Protein AF-0000000074206589 (afdb_homodimer)

Organism: NCBI:txid88382

Foldseek 3Di:
DVVLLVVLLVVLVVVLVVQLLVLLLVVLCVVQVDPDLVVLVLQPPVVLPHDPVRSVVQCVQQVVVDDSVVSSVSCVVCVVVPQLDAWSRPRHGLSVVQVVFAVVLVLLLVLLQVLLVVLLCVLLLCLLPPDPPPPNVVSLCQLVVQLPPQLVVQLVVCCVPVCVPVVVDHLQCCPDPVNSNSLSPSLNSNLSSVLNNQLNVQLVVQCPDPVNVVCVVVPDDSVCSCVPGRRLRSCLVSLVSSLVCSLVSSVSSLVSCVSSVHGHPNVVCVVCVVSVRPSSVSVSSSVSSSVSSVSVSVSSSVNCVSPVPPPSPPVPVPVVPPVD/DVVLLVVLLVVLVVVLVVQLLVLLVVVLCVVQVDPDLVVLVLQPPVVLPHDPVRSVVQCVQQVVVDPSVVSSVSCVVCVVVPQLDAWSRPRHGLSVVQVVFAVVLVLLLVLLQVLLVVLLVVLLLCLLPPDPPPRNVVSLCQLVVQLPPQLVVQLVVCCVPVCVPVVVDDLQCCPDPVNSNSLSPSLNSNLSSVLNNQLNVQLVVQCPDPVVVVCVVVPDDSVCCCVPPRRLRSCLVSLVSSLVCSLVSSVSSLVSCVSSVHGHPNVVCVVCVVSVRPSSVSVSSSVSSSVSSVSVSVSSSVNCVSPVPPPSPPVPVPVVPPVD

Nearest PDB structures (foldseek):
  8wd9-assembly1_B  TM=8.698E-01  e=8.194E-13  Mycobacterium tuberculosis H37Rv
  8wda-assembly1_B  TM=8.743E-01  e=4.900E-11  Mycobacterium tuberculosis H37Rv
  8j5q-assembly1_B  TM=8.208E-01  e=2.199E-11  Mycobacterium tuberculosis H37Rv
  3tuz-assembly2_F  TM=8.036E-01  e=1.519E-03  Escherichia coli K-12
  3d31-assembly1_C  TM=7.394E-01  e=1.200E-02  unclassified

Structure (mmCIF, N/CA/C/O backbone):
data_AF-0000000074206589-model_v1
#
loop_
_entity.id
_entity.type
_entity.pdbx_description
1 polymer 'Peptide/nickel transport system permease protein'
#
loop_
_atom_site.group_PDB
_atom_site.id
_atom_site.type_symbol
_atom_site.label_atom_id
_atom_site.label_alt_id
_atom_site.label_comp_id
_atom_site.label_asym_id
_atom_site.label_entity_id
_atom_site.label_seq_id
_atom_site.pdbx_PDB_ins_code
_atom_site.Cartn_x
_atom_site.Cartn_y
_atom_site.Cartn_z
_atom_site.occupancy
_atom_site.B_iso_or_equiv
_atom_site.auth_seq_id
_atom_site.auth_comp_id
_atom_site.auth_asym_id
_atom_site.auth_atom_id
_atom_site.pdbx_PDB_model_num
ATOM 1 N N . MET A 1 1 ? 2.277 8.875 38.25 1 49.69 1 MET A N 1
ATOM 2 C CA . MET A 1 1 ? 2.58 8.672 36.844 1 49.69 1 MET A CA 1
ATOM 3 C C . MET A 1 1 ? 2.305 7.23 36.406 1 49.69 1 MET A C 1
ATOM 5 O O . MET A 1 1 ? 1.732 6.984 35.344 1 49.69 1 MET A O 1
ATOM 9 N N . ASN A 1 2 ? 2.631 6.344 37.375 1 67 2 ASN A N 1
ATOM 10 C CA . ASN A 1 2 ? 2.646 4.895 37.219 1 67 2 ASN A CA 1
ATOM 11 C C . ASN A 1 2 ? 1.233 4.332 37.094 1 67 2 ASN A C 1
ATOM 13 O O . ASN A 1 2 ? 0.936 3.566 36.188 1 67 2 ASN A O 1
ATOM 17 N N . ALA A 1 3 ? 0.381 4.891 38.062 1 71.38 3 ALA A N 1
ATOM 18 C CA . ALA A 1 3 ? -0.963 4.32 38.094 1 71.38 3 ALA A CA 1
ATOM 19 C C . ALA A 1 3 ? -1.796 4.812 36.906 1 71.38 3 ALA A C 1
ATOM 21 O O . ALA A 1 3 ? -2.588 4.055 36.344 1 71.38 3 ALA A O 1
ATOM 22 N N . SER A 1 4 ? -1.562 6.094 36.562 1 76.25 4 SER A N 1
ATOM 23 C CA . SER A 1 4 ? -2.295 6.695 35.438 1 76.25 4 SER A CA 1
ATOM 24 C C . SER A 1 4 ? -1.927 6.039 34.125 1 76.25 4 SER A C 1
ATOM 26 O O . SER A 1 4 ? -2.793 5.809 33.281 1 76.25 4 SER A O 1
ATOM 28 N N . TYR A 1 5 ? -0.665 5.664 34.156 1 79.44 5 TYR A N 1
ATOM 29 C CA . TYR A 1 5 ? -0.222 5.008 32.906 1 79.44 5 TYR A CA 1
ATOM 30 C C . TYR A 1 5 ? -0.787 3.594 32.812 1 79.44 5 TYR A C 1
ATOM 32 O O . TYR A 1 5 ? -1.175 3.146 31.75 1 79.44 5 TYR A O 1
ATOM 40 N N . LEU A 1 6 ? -0.869 3.004 34 1 80.19 6 LEU A N 1
ATOM 41 C CA . LEU A 1 6 ? -1.393 1.643 34 1 80.19 6 LEU A CA 1
ATOM 42 C C . LEU A 1 6 ? -2.867 1.626 33.625 1 80.19 6 LEU A C 1
ATOM 44 O O . LEU A 1 6 ? -3.322 0.714 32.938 1 80.19 6 LEU A O 1
ATOM 48 N N . ARG A 1 7 ? -3.551 2.631 34.156 1 79.75 7 ARG A N 1
ATOM 49 C CA . ARG A 1 7 ? -4.957 2.738 33.781 1 79.75 7 ARG A CA 1
ATOM 50 C C . ARG A 1 7 ? -5.105 3.014 32.281 1 79.75 7 ARG A C 1
ATOM 52 O O . ARG A 1 7 ? -5.984 2.449 31.625 1 79.75 7 ARG A O 1
ATOM 59 N N . PHE A 1 8 ? -4.238 3.824 31.828 1 77.5 8 PHE A N 1
ATOM 60 C CA . PHE A 1 8 ? -4.227 4.129 30.406 1 77.5 8 PHE A CA 1
ATOM 61 C C . PHE A 1 8 ? -3.875 2.891 29.594 1 77.5 8 PHE A C 1
ATOM 63 O O . PHE A 1 8 ? -4.562 2.561 28.625 1 77.5 8 PHE A O 1
ATOM 70 N N . ALA A 1 9 ? -2.869 2.229 29.984 1 80.81 9 ALA A N 1
ATOM 71 C CA . ALA A 1 9 ? -2.43 1.021 29.297 1 80.81 9 ALA A CA 1
ATOM 72 C C . ALA A 1 9 ? -3.52 -0.048 29.312 1 80.81 9 ALA A C 1
ATOM 74 O O . ALA A 1 9 ? -3.74 -0.736 28.312 1 80.81 9 ALA A O 1
ATOM 75 N N . GLY A 1 10 ? -4.164 -0.169 30.484 1 82.38 10 GLY A N 1
ATOM 76 C CA . GLY A 1 10 ? -5.25 -1.128 30.609 1 82.38 10 GLY A CA 1
ATOM 77 C C . GLY A 1 10 ? -6.414 -0.828 29.688 1 82.38 10 GLY A C 1
ATOM 78 O O . GLY A 1 10 ? -6.957 -1.733 29.047 1 82.38 10 GLY A O 1
ATOM 79 N N . ARG A 1 11 ? -6.734 0.409 29.594 1 78.25 11 ARG A N 1
ATOM 80 C CA . ARG A 1 11 ? -7.824 0.824 28.719 1 78.25 11 ARG A CA 1
ATOM 81 C C . ARG A 1 11 ? -7.477 0.567 27.25 1 78.25 11 ARG A C 1
ATOM 83 O O . ARG A 1 11 ? -8.32 0.113 26.469 1 78.25 11 ARG A O 1
ATOM 90 N N . ARG A 1 12 ? -6.258 0.846 26.938 1 76.38 12 ARG A N 1
ATOM 91 C CA . ARG A 1 12 ? -5.82 0.638 25.562 1 76.38 12 ARG A CA 1
ATOM 92 C C . ARG A 1 12 ? -5.785 -0.847 25.219 1 76.38 12 ARG A C 1
ATOM 94 O O . ARG A 1 12 ? -6.105 -1.237 24.094 1 76.38 12 ARG A O 1
ATOM 101 N N . LEU A 1 13 ? -5.375 -1.604 26.172 1 80.94 13 LEU A N 1
ATOM 102 C CA . LEU A 1 13 ? -5.359 -3.049 25.969 1 80.94 13 LEU A CA 1
ATOM 103 C C . LEU A 1 13 ? -6.773 -3.586 25.781 1 80.94 13 LEU A C 1
ATOM 105 O O . LEU A 1 13 ? -7.008 -4.426 24.906 1 80.94 13 LEU A O 1
ATOM 109 N N . LEU A 1 14 ? -7.629 -3.104 26.594 1 80.06 14 LEU A N 1
ATOM 110 C CA . LEU A 1 14 ? -9.023 -3.531 26.484 1 80.06 14 LEU A CA 1
ATOM 111 C C . LEU A 1 14 ? -9.609 -3.121 25.141 1 80.06 14 LEU A C 1
ATOM 113 O O . LEU A 1 14 ? -10.328 -3.896 24.5 1 80.06 14 LEU A O 1
ATOM 117 N N . GLN A 1 15 ? -9.281 -1.991 24.719 1 74.62 15 GLN A N 1
ATOM 118 C CA . GLN A 1 15 ? -9.758 -1.527 23.422 1 74.62 15 GLN A CA 1
ATOM 119 C C . GLN A 1 15 ? -9.203 -2.395 22.281 1 74.62 15 GLN A C 1
ATOM 121 O O . GLN A 1 15 ? -9.914 -2.711 21.328 1 74.62 15 GLN A O 1
ATOM 126 N N . ALA A 1 16 ? -7.965 -2.734 22.453 1 76.12 16 ALA A N 1
ATOM 127 C CA . ALA A 1 16 ? -7.34 -3.596 21.453 1 76.12 16 ALA A CA 1
ATOM 128 C C . ALA A 1 16 ? -8.039 -4.949 21.375 1 76.12 16 ALA A C 1
ATOM 130 O O . ALA A 1 16 ? -8.328 -5.449 20.281 1 76.12 16 ALA A O 1
ATOM 131 N N . VAL A 1 17 ? -8.32 -5.488 22.469 1 77 17 VAL A N 1
ATOM 132 C CA . VAL A 1 17 ? -8.992 -6.781 22.547 1 77 17 VAL A CA 1
ATOM 133 C C . VAL A 1 17 ? -10.375 -6.68 21.922 1 77 17 VAL A C 1
ATOM 135 O O . VAL A 1 17 ? -10.789 -7.559 21.156 1 77 17 VAL A O 1
ATOM 138 N N . VAL A 1 18 ? -11.023 -5.613 22.172 1 74.75 18 VAL A N 1
ATOM 139 C CA . VAL A 1 18 ? -12.367 -5.41 21.656 1 74.75 18 VAL A CA 1
ATOM 140 C C . VAL A 1 18 ? -12.32 -5.289 20.125 1 74.75 18 VAL A C 1
ATOM 142 O O . VAL A 1 18 ? -13.164 -5.852 19.422 1 74.75 18 VAL A O 1
ATOM 145 N N . VAL A 1 19 ? -11.32 -4.652 19.703 1 71 19 VAL A N 1
ATOM 146 C CA . VAL A 1 19 ? -11.203 -4.457 18.266 1 71 19 VAL A CA 1
ATOM 147 C C . VAL A 1 19 ? -10.945 -5.801 17.578 1 71 19 VAL A C 1
ATOM 149 O O . VAL A 1 19 ? -11.539 -6.098 16.547 1 71 19 VAL A O 1
ATOM 152 N N . VAL A 1 20 ? -10.109 -6.602 18.141 1 75.31 20 VAL A N 1
ATOM 153 C CA . VAL A 1 20 ? -9.812 -7.914 17.562 1 75.31 20 VAL A CA 1
ATOM 154 C C . VAL A 1 20 ? -11.062 -8.789 17.578 1 75.31 20 VAL A C 1
ATOM 156 O O . VAL A 1 20 ? -11.367 -9.461 16.594 1 75.31 20 VAL A O 1
ATOM 159 N N . LEU A 1 21 ? -11.75 -8.727 18.688 1 75.25 21 LEU A N 1
ATOM 160 C CA . LEU A 1 21 ? -12.953 -9.531 18.812 1 75.25 21 LEU A CA 1
ATOM 161 C C . LEU A 1 21 ? -14.031 -9.07 17.828 1 75.25 21 LEU A C 1
ATOM 163 O O . LEU A 1 21 ? -14.695 -9.891 17.203 1 75.25 21 LEU A O 1
ATOM 167 N N . LEU A 1 22 ? -14.125 -7.812 17.703 1 71.38 22 LEU A N 1
ATOM 168 C CA . LEU A 1 22 ? -15.109 -7.277 16.781 1 71.38 22 LEU A CA 1
ATOM 169 C C . LEU A 1 22 ? -14.75 -7.637 15.336 1 71.38 22 LEU A C 1
ATOM 171 O O . LEU A 1 22 ? -15.625 -7.941 14.531 1 71.38 22 LEU A O 1
ATOM 175 N N . ALA A 1 23 ? -13.492 -7.559 15.109 1 68.88 23 ALA A N 1
ATOM 176 C CA . ALA A 1 23 ? -13.047 -7.949 13.781 1 68.88 23 ALA A CA 1
ATOM 177 C C . ALA A 1 23 ? -13.352 -9.414 13.5 1 68.88 23 ALA A C 1
ATOM 179 O O . ALA A 1 23 ? -13.781 -9.773 12.406 1 68.88 23 ALA A O 1
ATOM 180 N N . TYR A 1 24 ? -13.125 -10.211 14.492 1 72.38 24 TYR A N 1
ATOM 181 C CA . TYR A 1 24 ? -13.406 -11.633 14.352 1 72.38 24 TYR A CA 1
ATOM 182 C C . TYR A 1 24 ? -14.906 -11.875 14.172 1 72.38 24 TYR A C 1
ATOM 184 O O . TYR A 1 24 ? -15.312 -12.656 13.305 1 72.38 24 TYR A O 1
ATOM 192 N N . VAL A 1 25 ? -15.688 -11.266 15.047 1 73.5 25 VAL A N 1
ATOM 193 C CA . VAL A 1 25 ? -17.125 -11.422 14.977 1 73.5 25 VAL A CA 1
ATOM 194 C C . VAL A 1 25 ? -17.641 -10.938 13.617 1 73.5 25 VAL A C 1
ATOM 196 O O . VAL A 1 25 ? -18.5 -11.578 13 1 73.5 25 VAL A O 1
ATOM 199 N N . PHE A 1 26 ? -17.125 -9.875 13.242 1 69.06 26 PHE A N 1
ATOM 200 C CA . PHE A 1 26 ? -17.531 -9.328 11.953 1 69.06 26 PHE A CA 1
ATOM 201 C C . PHE A 1 26 ? -17.234 -10.312 10.828 1 69.06 26 PHE A C 1
ATOM 203 O O . PHE A 1 26 ? -18.078 -10.57 9.969 1 69.06 26 PHE A O 1
ATOM 210 N N . THR A 1 27 ? -16.078 -10.844 10.922 1 67.56 27 THR A N 1
ATOM 211 C CA . THR A 1 27 ? -15.695 -11.797 9.883 1 67.56 27 THR A CA 1
ATOM 212 C C . THR A 1 27 ? -16.562 -13.047 9.953 1 67.56 27 THR A C 1
ATOM 214 O O . THR A 1 27 ? -16.953 -13.594 8.922 1 67.56 27 THR A O 1
ATOM 217 N N . PHE A 1 28 ? -16.891 -13.469 11.18 1 68.12 28 PHE A N 1
ATOM 218 C CA . PHE A 1 28 ? -17.75 -14.633 11.375 1 68.12 28 PHE A CA 1
ATOM 219 C C . PHE A 1 28 ? -19.156 -14.367 10.867 1 68.12 28 PHE A C 1
ATOM 221 O O . PHE A 1 28 ? -19.734 -15.188 10.148 1 68.12 28 PHE A O 1
ATOM 228 N N . VAL A 1 29 ? -19.688 -13.25 11.359 1 66.75 29 VAL A N 1
ATOM 229 C CA . VAL A 1 29 ? -21.078 -12.93 11.008 1 66.75 29 VAL A CA 1
ATOM 230 C C . VAL A 1 29 ? -21.203 -12.797 9.492 1 66.75 29 VAL A C 1
ATOM 232 O O . VAL A 1 29 ? -22.172 -13.266 8.906 1 66.75 29 VAL A O 1
ATOM 235 N N . VAL A 1 30 ? -20.297 -12.18 9 1 59.69 30 VAL A N 1
ATOM 236 C CA . VAL A 1 30 ? -20.328 -12.016 7.555 1 59.69 30 VAL A CA 1
ATOM 237 C C . VAL A 1 30 ? -20.312 -13.383 6.871 1 59.69 30 VAL A C 1
ATOM 239 O O . VAL A 1 30 ? -21.016 -13.594 5.879 1 59.69 30 VAL A O 1
ATOM 242 N N . ILE A 1 31 ? -19.672 -14.25 7.523 1 56.84 31 ILE A N 1
ATOM 243 C CA . ILE A 1 31 ? -19.516 -15.586 6.957 1 56.84 31 ILE A CA 1
ATOM 244 C C . ILE A 1 31 ? -20.75 -16.438 7.289 1 56.84 31 ILE A C 1
ATOM 246 O O . ILE A 1 31 ? -21.203 -17.219 6.457 1 56.84 31 ILE A O 1
ATOM 250 N N . SER A 1 32 ? -21.297 -16.266 8.539 1 57.53 32 SER A N 1
ATOM 251 C CA . SER A 1 32 ? -22.328 -17.172 9.047 1 57.53 32 SER A CA 1
ATOM 252 C C . SER A 1 32 ? -23.719 -16.734 8.609 1 57.53 32 SER A C 1
ATOM 254 O O . SER A 1 32 ? -24.641 -17.531 8.547 1 57.53 32 SER A O 1
ATOM 256 N N . VAL A 1 33 ? -24 -15.406 8.672 1 52.28 33 VAL A N 1
ATOM 257 C CA . VAL A 1 33 ? -25.344 -14.945 8.359 1 52.28 33 VAL A CA 1
ATOM 258 C C . VAL A 1 33 ? -25.672 -15.25 6.898 1 52.28 33 VAL A C 1
ATOM 260 O O . VAL A 1 33 ? -26.844 -15.219 6.496 1 52.28 33 VAL A O 1
ATOM 263 N N . LEU A 1 34 ? -24.812 -15.328 6.109 1 47.38 34 LEU A N 1
ATOM 264 C CA . LEU A 1 34 ? -25.141 -15.43 4.688 1 47.38 34 LEU A CA 1
ATOM 265 C C . LEU A 1 34 ? -25.734 -16.797 4.363 1 47.38 34 LEU A C 1
ATOM 267 O O . LEU A 1 34 ? -25.328 -17.812 4.953 1 47.38 34 LEU A O 1
ATOM 271 N N . PRO A 1 35 ? -26.828 -16.719 3.754 1 47.72 35 PRO A N 1
ATOM 272 C CA . PRO A 1 35 ? -27.578 -17.922 3.355 1 47.72 35 PRO A CA 1
ATOM 273 C C . PRO A 1 35 ? -26.719 -18.891 2.535 1 47.72 35 PRO A C 1
ATOM 275 O O . PRO A 1 35 ? -25.906 -18.453 1.716 1 47.72 35 PRO A O 1
ATOM 278 N N . GLY A 1 36 ? -26.594 -20.25 2.85 1 52.22 36 GLY A N 1
ATOM 279 C CA . GLY A 1 36 ? -25.953 -21.375 2.18 1 52.22 36 GLY A CA 1
ATOM 280 C C . GLY A 1 36 ? -24.688 -21.828 2.879 1 52.22 36 GLY A C 1
ATOM 281 O O . GLY A 1 36 ? -24.094 -21.094 3.674 1 52.22 36 GLY A O 1
ATOM 282 N N . ASP A 1 37 ? -24.703 -23.031 3.414 1 57.16 37 ASP A N 1
ATOM 283 C CA . ASP A 1 37 ? -23.594 -23.641 4.141 1 57.16 37 ASP A CA 1
ATOM 284 C C . ASP A 1 37 ? -22.406 -23.906 3.215 1 57.16 37 ASP A C 1
ATOM 286 O O . ASP A 1 37 ? -22.25 -25 2.684 1 57.16 37 ASP A O 1
ATOM 290 N N . PRO A 1 38 ? -21.688 -22.75 2.713 1 58.12 38 PRO A N 1
ATOM 291 C CA . PRO A 1 38 ? -20.594 -22.984 1.77 1 58.12 38 PRO A CA 1
ATOM 292 C C . PRO A 1 38 ? -19.594 -24.031 2.271 1 58.12 38 PRO A C 1
ATOM 294 O O . PRO A 1 38 ? -19 -24.766 1.471 1 58.12 38 PRO A O 1
ATOM 297 N N . VAL A 1 39 ? -19.5 -24.094 3.502 1 64.25 39 VAL A N 1
ATOM 298 C CA . VAL A 1 39 ? -18.562 -25.078 4.043 1 64.25 39 VAL A CA 1
ATOM 299 C C . VAL A 1 39 ? -19.062 -26.484 3.744 1 64.25 39 VAL A C 1
ATOM 301 O O . VAL A 1 39 ? -18.297 -27.328 3.248 1 64.25 39 VAL A O 1
ATOM 304 N N . THR A 1 40 ? -20.297 -26.562 3.947 1 64.75 40 THR A N 1
ATOM 305 C CA . THR A 1 40 ? -20.859 -27.891 3.711 1 64.75 40 THR A CA 1
ATOM 306 C C . THR A 1 40 ? -20.828 -28.234 2.225 1 64.75 40 THR A C 1
ATOM 308 O O . THR A 1 40 ? -20.562 -29.375 1.849 1 64.75 40 THR A O 1
ATOM 311 N N . ASN A 1 41 ? -21.016 -27.141 1.44 1 65.56 41 ASN A N 1
ATOM 312 C CA . ASN A 1 41 ? -20.969 -27.375 0.003 1 65.56 41 ASN A CA 1
ATOM 313 C C . ASN A 1 41 ? -19.562 -27.734 -0.46 1 65.56 41 ASN A C 1
ATOM 315 O O . ASN A 1 41 ? -19.391 -28.609 -1.32 1 65.56 41 ASN A O 1
ATOM 319 N N . THR A 1 42 ? -18.672 -27.094 0.091 1 66.62 42 THR A N 1
ATOM 320 C CA . THR A 1 42 ? -17.281 -27.391 -0.256 1 66.62 42 THR A CA 1
ATOM 321 C C . THR A 1 42 ? -16.891 -28.766 0.239 1 66.62 42 THR A C 1
ATOM 323 O O . THR A 1 42 ? -16.188 -29.516 -0.456 1 66.62 42 THR A O 1
ATOM 326 N N . LEU A 1 43 ? -17.438 -29.078 1.372 1 70.12 43 LEU A N 1
ATOM 327 C CA . LEU A 1 43 ? -17.125 -30.375 1.968 1 70.12 43 LEU A CA 1
ATOM 328 C C . LEU A 1 43 ? -17.75 -31.516 1.164 1 70.12 43 LEU A C 1
ATOM 330 O O . LEU A 1 43 ? -17.141 -32.562 1 1 70.12 43 LEU A O 1
ATOM 334 N N . ARG A 1 44 ? -18.812 -31.156 0.606 1 67.56 44 ARG A N 1
ATOM 335 C CA . ARG A 1 44 ? -19.562 -32.25 -0.037 1 67.56 44 ARG A CA 1
ATOM 336 C C . ARG A 1 44 ? -19.25 -32.312 -1.529 1 67.56 44 ARG A C 1
ATOM 338 O O . ARG A 1 44 ? -19.719 -33.219 -2.229 1 67.56 44 ARG A O 1
ATOM 345 N N . ASN A 1 45 ? -18.531 -31.297 -1.89 1 67.31 45 ASN A N 1
ATOM 346 C CA . ASN A 1 45 ? -18.062 -31.391 -3.264 1 67.31 45 ASN A CA 1
ATOM 347 C C . ASN A 1 45 ? -17.078 -32.531 -3.439 1 67.31 45 ASN A C 1
ATOM 349 O O . ASN A 1 45 ? -16.031 -32.594 -2.795 1 67.31 45 ASN A O 1
ATOM 353 N N . PRO A 1 46 ? -17.438 -33.469 -4.215 1 67.38 46 PRO A N 1
ATOM 354 C CA . PRO A 1 46 ? -16.594 -34.656 -4.391 1 67.38 46 PRO A CA 1
ATOM 355 C C . PRO A 1 46 ? -15.188 -34.312 -4.867 1 67.38 46 PRO A C 1
ATOM 357 O O . PRO A 1 46 ? -14.242 -35.062 -4.598 1 67.38 46 PRO A O 1
ATOM 360 N N . GLU A 1 47 ? -15.062 -33.188 -5.473 1 61.62 47 GLU A N 1
ATOM 361 C CA . GLU A 1 47 ? -13.766 -32.781 -6.004 1 61.62 47 GLU A CA 1
ATOM 362 C C . GLU A 1 47 ? -12.773 -32.5 -4.875 1 61.62 47 GLU A C 1
ATOM 364 O O . GLU A 1 47 ? -11.562 -32.562 -5.078 1 61.62 47 GLU A O 1
ATOM 369 N N . ASN A 1 48 ? -13.367 -32.344 -3.74 1 66.12 48 ASN A N 1
ATOM 370 C CA . ASN A 1 48 ? -12.477 -31.969 -2.648 1 66.12 48 ASN A CA 1
ATOM 371 C C . ASN A 1 48 ? -12.023 -33.188 -1.84 1 66.12 48 ASN A C 1
ATOM 373 O O . ASN A 1 48 ? -11.086 -33.094 -1.045 1 66.12 48 ASN A O 1
ATOM 377 N N . GLY A 1 49 ? -12.625 -34.312 -2.09 1 65.25 49 GLY A N 1
ATOM 378 C CA . GLY A 1 49 ? -12.117 -35.594 -1.634 1 65.25 49 GLY A CA 1
ATOM 379 C C . GLY A 1 49 ? -12.391 -35.875 -0.167 1 65.25 49 GLY A C 1
ATOM 380 O O . GLY A 1 49 ? -11.68 -36.656 0.476 1 65.25 49 GLY A O 1
ATOM 381 N N . PHE A 1 50 ? -13.312 -35.219 0.362 1 73.38 50 PHE A N 1
ATOM 382 C CA . PHE A 1 50 ? -13.586 -35.5 1.769 1 73.38 50 PHE A CA 1
ATOM 383 C C . PHE A 1 50 ? -14.477 -36.719 1.925 1 73.38 50 PHE A C 1
ATOM 385 O O . PHE A 1 50 ? -15.43 -36.906 1.162 1 73.38 50 PHE A O 1
ATOM 392 N N . THR A 1 51 ? -13.906 -37.625 2.836 1 78.19 51 THR A N 1
ATOM 393 C CA . THR A 1 51 ? -14.758 -38.75 3.178 1 78.19 51 THR A CA 1
ATOM 394 C C . THR A 1 51 ? -15.93 -38.312 4.051 1 78.19 51 THR A C 1
ATOM 396 O O . THR A 1 51 ? -15.898 -37.219 4.641 1 78.19 51 THR A O 1
ATOM 399 N N . GLU A 1 52 ? -16.938 -39.062 4.051 1 82.06 52 GLU A N 1
ATOM 400 C CA . GLU A 1 52 ? -18.109 -38.75 4.871 1 82.06 52 GLU A CA 1
ATOM 401 C C . GLU A 1 52 ? -17.719 -38.594 6.34 1 82.06 52 GLU A C 1
ATOM 403 O O . GLU A 1 52 ? -18.297 -37.781 7.059 1 82.06 52 GLU A O 1
ATOM 408 N N . GLU A 1 53 ? -16.797 -39.406 6.762 1 82.19 53 GLU A N 1
ATOM 409 C CA . GLU A 1 53 ? -16.312 -39.312 8.141 1 82.19 53 GLU A CA 1
ATOM 410 C C . GLU A 1 53 ? -15.617 -37.969 8.391 1 82.19 53 GLU A C 1
ATOM 412 O O . GLU A 1 53 ? -15.812 -37.344 9.43 1 82.19 53 GLU A O 1
ATOM 417 N N . GLU A 1 54 ? -14.891 -37.594 7.387 1 77.06 54 GLU A N 1
ATOM 418 C CA . GLU A 1 54 ? -14.188 -36.344 7.504 1 77.06 54 GLU A CA 1
ATOM 419 C C . GLU A 1 54 ? -15.156 -35.156 7.5 1 77.06 54 GLU A C 1
ATOM 421 O O . GLU A 1 54 ? -14.992 -34.219 8.258 1 77.06 54 GLU A O 1
ATOM 426 N N . ILE A 1 55 ? -16.141 -35.312 6.715 1 79.44 55 ILE A N 1
ATOM 427 C CA . ILE A 1 55 ? -17.156 -34.281 6.629 1 79.44 55 ILE A CA 1
ATOM 428 C C . ILE A 1 55 ? -17.891 -34.156 7.965 1 79.44 55 ILE A C 1
ATOM 430 O O . ILE A 1 55 ? -18.094 -33.062 8.477 1 79.44 55 ILE A O 1
ATOM 434 N N . ALA A 1 56 ? -18.219 -35.281 8.5 1 80.62 56 ALA A N 1
ATOM 435 C CA . ALA A 1 56 ? -18.938 -35.312 9.766 1 80.62 56 ALA A CA 1
ATOM 436 C C . ALA A 1 56 ? -18.094 -34.688 10.883 1 80.62 56 ALA A C 1
ATOM 438 O O . ALA A 1 56 ? -18.625 -33.969 11.734 1 80.62 56 ALA A O 1
ATOM 439 N N . ARG A 1 57 ? -16.859 -34.875 10.836 1 79.25 57 ARG A N 1
ATOM 440 C CA . ARG A 1 57 ? -15.953 -34.312 11.836 1 79.25 57 ARG A CA 1
ATOM 441 C C . ARG A 1 57 ? -15.859 -32.812 11.703 1 79.25 57 ARG A C 1
ATOM 443 O O . ARG A 1 57 ? -15.852 -32.094 12.703 1 79.25 57 ARG A O 1
ATOM 450 N N . ILE A 1 58 ? -15.844 -32.438 10.453 1 76.12 58 ILE A N 1
ATOM 451 C CA . ILE A 1 58 ? -15.719 -31.016 10.195 1 76.12 58 ILE A CA 1
ATOM 452 C C . ILE A 1 58 ? -17.016 -30.312 10.578 1 76.12 58 ILE A C 1
ATOM 454 O O . ILE A 1 58 ? -16.984 -29.234 11.188 1 76.12 58 ILE A O 1
ATOM 458 N N . VAL A 1 59 ? -18.094 -30.938 10.305 1 77.56 59 VAL A N 1
ATOM 459 C CA . VAL A 1 59 ? -19.391 -30.375 10.641 1 77.56 59 VAL A CA 1
ATOM 460 C C . VAL A 1 59 ? -19.547 -30.281 12.156 1 77.56 59 VAL A C 1
ATOM 462 O O . VAL A 1 59 ? -20.031 -29.281 12.68 1 77.56 59 VAL A O 1
ATOM 465 N N . ALA A 1 60 ? -19.047 -31.266 12.781 1 78.62 60 ALA A N 1
ATOM 466 C CA . ALA A 1 60 ? -19.125 -31.297 14.242 1 78.62 60 ALA A CA 1
ATOM 467 C C . ALA A 1 60 ? -18.188 -30.266 14.859 1 78.62 60 ALA A C 1
ATOM 469 O O . ALA A 1 60 ? -18.547 -29.609 15.844 1 78.62 60 ALA A O 1
ATOM 470 N N . TYR A 1 61 ? -17.094 -30.141 14.289 1 76.44 61 TYR A N 1
ATOM 471 C CA . TYR A 1 61 ? -16.094 -29.203 14.805 1 76.44 61 TYR A CA 1
ATOM 472 C C . TYR A 1 61 ? -16.578 -27.766 14.688 1 76.44 61 TYR A C 1
ATOM 474 O O . TYR A 1 61 ? -16.469 -26.984 15.641 1 76.44 61 TYR A O 1
ATOM 482 N N . TYR A 1 62 ? -17.172 -27.453 13.625 1 74.12 62 TYR A N 1
ATOM 483 C CA . TYR A 1 62 ? -17.578 -26.078 13.375 1 74.12 62 TYR A CA 1
ATOM 484 C C . TYR A 1 62 ? -19.016 -25.859 13.797 1 74.12 62 TYR A C 1
ATOM 486 O O . TYR A 1 62 ? -19.5 -24.719 13.805 1 74.12 62 TYR A O 1
ATOM 494 N N . GLY A 1 63 ? -19.609 -26.922 14.289 1 76.25 63 GLY A N 1
ATOM 495 C CA . GLY A 1 63 ? -21.016 -26.828 14.664 1 76.25 63 GLY A CA 1
ATOM 496 C C . GLY A 1 63 ? -21.906 -26.344 13.539 1 76.25 63 GLY A C 1
ATOM 497 O O . GLY A 1 63 ? -22.797 -25.531 13.758 1 76.25 63 GLY A O 1
ATOM 498 N N . LEU A 1 64 ? -21.641 -26.859 12.367 1 74.31 64 LEU A N 1
ATOM 499 C CA . LEU A 1 64 ? -22.328 -26.359 11.18 1 74.31 64 LEU A CA 1
ATOM 500 C C . LEU A 1 64 ? -23.797 -26.734 11.203 1 74.31 64 LEU A C 1
ATOM 502 O O . LEU A 1 64 ? -24.609 -26.156 10.484 1 74.31 64 LEU A O 1
ATOM 506 N N . ASP A 1 65 ? -24.094 -27.672 12.102 1 76.81 65 ASP A N 1
ATOM 507 C CA . ASP A 1 65 ? -25.484 -28.109 12.25 1 76.81 65 ASP A CA 1
ATOM 508 C C . ASP A 1 65 ? -26.188 -27.328 13.352 1 76.81 65 ASP A C 1
ATOM 510 O O . ASP A 1 65 ? -27.391 -27.5 13.578 1 76.81 65 ASP A O 1
ATOM 514 N N . GLN A 1 66 ? -25.516 -26.422 13.984 1 81 66 GLN A N 1
ATOM 515 C CA . GLN A 1 66 ? -26.078 -25.641 15.086 1 81 66 GLN A CA 1
ATOM 516 C C . GLN A 1 66 ? -26.438 -24.219 14.633 1 81 66 GLN A C 1
ATOM 518 O O . GLN A 1 66 ? -26.016 -23.781 13.562 1 81 66 GLN A O 1
ATOM 523 N N . PRO A 1 67 ? -27.297 -23.594 15.461 1 79.56 67 PRO A N 1
ATOM 524 C CA . PRO A 1 67 ? -27.625 -22.203 15.133 1 79.56 67 PRO A CA 1
ATOM 525 C C . PRO A 1 67 ? -26.375 -21.312 15.055 1 79.56 67 PRO A C 1
ATOM 527 O O . PRO A 1 67 ? -25.375 -21.594 15.711 1 79.56 67 PRO A O 1
ATOM 530 N N . VAL A 1 68 ? -26.422 -20.328 14.328 1 77.25 68 VAL A N 1
ATOM 531 C CA . VAL A 1 68 ? -25.297 -19.453 13.992 1 77.25 68 VAL A CA 1
ATOM 532 C C . VAL A 1 68 ? -24.688 -18.875 15.266 1 77.25 68 VAL A C 1
ATOM 534 O O . VAL A 1 68 ? -23.469 -18.703 15.352 1 77.25 68 VAL A O 1
ATOM 537 N N . ALA A 1 69 ? -25.562 -18.562 16.203 1 78.88 69 ALA A N 1
ATOM 538 C CA . ALA A 1 69 ? -25.062 -17.969 17.438 1 78.88 69 ALA A CA 1
ATOM 539 C C . ALA A 1 69 ? -24.141 -18.953 18.172 1 78.88 69 ALA A C 1
ATOM 541 O O . ALA A 1 69 ? -23.156 -18.547 18.781 1 78.88 69 ALA A O 1
ATOM 542 N N . VAL A 1 70 ? -24.547 -20.188 18.156 1 82.56 70 VAL A N 1
ATOM 543 C CA . VAL A 1 70 ? -23.734 -21.219 18.812 1 82.56 70 VAL A CA 1
ATOM 544 C C . VAL A 1 70 ? -22.438 -21.422 18.031 1 82.56 70 VAL A C 1
ATOM 546 O O . VAL A 1 70 ? -21.375 -21.625 18.625 1 82.56 70 VAL A O 1
ATOM 549 N N . GLN A 1 71 ? -22.516 -21.359 16.75 1 81.88 71 GLN A N 1
ATOM 550 C CA . GLN A 1 71 ? -21.328 -21.469 15.914 1 81.88 71 GLN A CA 1
ATOM 551 C C . GLN A 1 71 ? -20.344 -20.344 16.219 1 81.88 71 GLN A C 1
ATOM 553 O O . GLN A 1 71 ? -19.125 -20.594 16.281 1 81.88 71 GLN A O 1
ATOM 558 N N . LEU A 1 72 ? -20.922 -19.172 16.391 1 80.44 72 LEU A N 1
ATOM 559 C CA . LEU A 1 72 ? -20.078 -18.031 16.688 1 80.44 72 LEU A CA 1
ATOM 560 C C . LEU A 1 72 ? -19.359 -18.203 18.016 1 80.44 72 LEU A C 1
ATOM 562 O O . LEU A 1 72 ? -18.156 -17.953 18.109 1 80.44 72 LEU A O 1
ATOM 566 N N . TRP A 1 73 ? -20.141 -18.594 18.969 1 83.75 73 TRP A N 1
ATOM 567 C CA . TRP A 1 73 ? -19.562 -18.766 20.297 1 83.75 73 TRP A CA 1
ATOM 568 C C . TRP A 1 73 ? -18.484 -19.844 20.297 1 83.75 73 TRP A C 1
ATOM 570 O O . TRP A 1 73 ? -17.438 -19.688 20.922 1 83.75 73 TRP A O 1
ATOM 580 N N . GLN A 1 74 ? -18.766 -20.891 19.656 1 82.81 74 GLN A N 1
ATOM 581 C CA . GLN A 1 74 ? -17.797 -21.984 19.594 1 82.81 74 GLN A CA 1
ATOM 582 C C . GLN A 1 74 ? -16.547 -21.562 18.844 1 82.81 74 GLN A C 1
ATOM 584 O O . GLN A 1 74 ? -15.43 -21.844 19.281 1 82.81 74 GLN A O 1
ATOM 589 N N . SER A 1 75 ? -16.781 -20.922 17.75 1 80.5 75 SER A N 1
ATOM 590 C CA . SER A 1 75 ? -15.648 -20.453 16.953 1 80.5 75 SER A CA 1
ATOM 591 C C . SER A 1 75 ? -14.789 -19.469 17.734 1 80.5 75 SER A C 1
ATOM 593 O O . SER A 1 75 ? -13.562 -19.516 17.656 1 80.5 75 SER A O 1
ATOM 595 N N . LEU A 1 76 ? -15.492 -18.609 18.391 1 83.31 76 LEU A N 1
ATOM 596 C CA . LEU A 1 76 ? -14.789 -17.625 19.203 1 83.31 76 LEU A CA 1
ATOM 597 C C . LEU A 1 76 ? -14.016 -18.297 20.328 1 83.31 76 LEU A C 1
ATOM 599 O O . LEU A 1 76 ? -12.898 -17.891 20.656 1 83.31 76 LEU A O 1
ATOM 603 N N . SER A 1 77 ? -14.641 -19.203 20.938 1 84.12 77 SER A N 1
ATOM 604 C CA . SER A 1 77 ? -14 -19.953 22.016 1 84.12 77 SER A CA 1
ATOM 605 C C . SER A 1 77 ? -12.75 -20.672 21.531 1 84.12 77 SER A C 1
ATOM 607 O O . SER A 1 77 ? -11.719 -20.688 22.203 1 84.12 77 SER A O 1
ATOM 609 N N . HIS A 1 78 ? -12.844 -21.25 20.375 1 85.31 78 HIS A N 1
ATOM 610 C CA . HIS A 1 78 ? -11.68 -21.906 19.797 1 85.31 78 HIS A CA 1
ATOM 611 C C . HIS A 1 78 ? -10.578 -20.906 19.453 1 85.31 78 HIS A C 1
ATOM 613 O O . HIS A 1 78 ? -9.398 -21.172 19.703 1 85.31 78 HIS A O 1
ATOM 619 N N . PHE A 1 79 ? -10.969 -19.812 18.953 1 83.12 79 PHE A N 1
ATOM 620 C CA . PHE A 1 79 ? -10.016 -18.781 18.531 1 83.12 79 PHE A CA 1
ATOM 621 C C . PHE A 1 79 ? -9.234 -18.25 19.719 1 83.12 79 PHE A C 1
ATOM 623 O O . PHE A 1 79 ? -8.023 -18.047 19.641 1 83.12 79 PHE A O 1
ATOM 630 N N . VAL A 1 80 ? -9.922 -18.047 20.812 1 82.44 80 VAL A N 1
ATOM 631 C CA . VAL A 1 80 ? -9.305 -17.469 22 1 82.44 80 VAL A CA 1
ATOM 632 C C . VAL A 1 80 ? -8.25 -18.422 22.562 1 82.44 80 VAL A C 1
ATOM 634 O O . VAL A 1 80 ? -7.234 -17.984 23.109 1 82.44 80 VAL A O 1
ATOM 637 N N . VAL A 1 81 ? -8.43 -19.703 22.344 1 83 81 VAL A N 1
ATOM 638 C CA . VAL A 1 81 ? -7.469 -20.672 22.875 1 83 81 VAL A CA 1
ATOM 639 C C . VAL A 1 81 ? -6.449 -21.031 21.797 1 83 81 VAL A C 1
ATOM 641 O O . VAL A 1 81 ? -5.633 -21.938 22 1 83 81 VAL A O 1
ATOM 644 N N . GLY A 1 82 ? -6.516 -20.391 20.688 1 82.81 82 GLY A N 1
ATOM 645 C CA . GLY A 1 82 ? -5.516 -20.562 19.641 1 82.81 82 GLY A CA 1
ATOM 646 C C . GLY A 1 82 ? -5.848 -21.672 18.672 1 82.81 82 GLY A C 1
ATOM 647 O O . GLY A 1 82 ? -4.992 -22.109 17.891 1 82.81 82 GLY A O 1
ATOM 648 N N . ASP A 1 83 ? -6.984 -22.234 18.844 1 87.38 83 ASP A N 1
ATOM 649 C CA . ASP A 1 83 ? -7.438 -23.266 17.906 1 87.38 83 ASP A CA 1
ATOM 650 C C . ASP A 1 83 ? -8.078 -22.641 16.672 1 87.38 83 ASP A C 1
ATOM 652 O O . ASP A 1 83 ? -9.211 -22.156 16.734 1 87.38 83 ASP A O 1
ATOM 656 N N . LEU A 1 84 ? -7.422 -22.781 15.547 1 87.5 84 LEU A N 1
ATOM 657 C CA . LEU A 1 84 ? -7.859 -22.109 14.328 1 87.5 84 LEU A CA 1
ATOM 658 C C . LEU A 1 84 ? -8.508 -23.094 13.367 1 87.5 84 LEU A C 1
ATOM 660 O O . LEU A 1 84 ? -8.773 -22.766 12.211 1 87.5 84 LEU A O 1
ATOM 664 N N . GLY A 1 85 ? -8.656 -24.312 13.844 1 86.81 85 GLY A N 1
ATOM 665 C CA . GLY A 1 85 ? -9.328 -25.328 13.039 1 86.81 85 GLY A CA 1
ATOM 666 C C . GLY A 1 85 ? -8.367 -26.125 12.172 1 86.81 85 GLY A C 1
ATOM 667 O O . GLY A 1 85 ? -7.188 -26.25 12.492 1 86.81 85 GLY A O 1
ATOM 668 N N . VAL A 1 86 ? -8.977 -26.797 11.102 1 84.12 86 VAL A N 1
ATOM 669 C CA . VAL A 1 86 ? -8.219 -27.688 10.227 1 84.12 86 VAL A CA 1
ATOM 670 C C . VAL A 1 86 ? -8.414 -27.266 8.773 1 84.12 86 VAL A C 1
ATOM 672 O O . VAL A 1 86 ? -9.508 -26.859 8.383 1 84.12 86 VAL A O 1
ATOM 675 N N . SER A 1 87 ? -7.293 -27.328 8.031 1 86.69 87 SER A N 1
ATOM 676 C CA . SER A 1 87 ? -7.348 -27.031 6.605 1 86.69 87 SER A CA 1
ATOM 677 C C . SER A 1 87 ? -8.25 -28.016 5.871 1 86.69 87 SER A C 1
ATOM 679 O O . SER A 1 87 ? -8.133 -29.234 6.047 1 86.69 87 SER A O 1
ATOM 681 N N . LEU A 1 88 ? -9.094 -27.469 5.047 1 79.62 88 LEU A N 1
ATOM 682 C CA . LEU A 1 88 ? -10.008 -28.312 4.285 1 79.62 88 LEU A CA 1
ATOM 683 C C . LEU A 1 88 ? -9.281 -28.984 3.125 1 79.62 88 LEU A C 1
ATOM 685 O O . LEU A 1 88 ? -9.805 -29.922 2.514 1 79.62 88 LEU A O 1
ATOM 689 N N . ARG A 1 89 ? -8.117 -28.547 2.889 1 78.88 89 ARG A N 1
ATOM 690 C CA . ARG A 1 89 ? -7.371 -29.062 1.754 1 78.88 89 ARG A CA 1
ATOM 691 C C . ARG A 1 89 ? -6.25 -29.984 2.223 1 78.88 89 ARG A C 1
ATOM 693 O O . ARG A 1 89 ? -6.059 -31.078 1.667 1 78.88 89 ARG A O 1
ATOM 700 N N . SER A 1 90 ? -5.52 -29.578 3.205 1 82.31 90 SER A N 1
ATOM 701 C CA . SER A 1 90 ? -4.359 -30.359 3.629 1 82.31 90 SER A CA 1
ATOM 702 C C . SER A 1 90 ? -4.684 -31.219 4.852 1 82.31 90 SER A C 1
ATOM 704 O O . SER A 1 90 ? -3.916 -32.125 5.211 1 82.31 90 SER A O 1
ATOM 706 N N . ASN A 1 91 ? -5.762 -30.969 5.508 1 81.62 91 ASN A N 1
ATOM 707 C CA . ASN A 1 91 ? -6.195 -31.672 6.711 1 81.62 91 ASN A CA 1
ATOM 708 C C . ASN A 1 91 ? -5.227 -31.453 7.867 1 81.62 91 ASN A C 1
ATOM 710 O O . ASN A 1 91 ? -5.242 -32.219 8.844 1 81.62 91 ASN A O 1
ATOM 714 N N . LEU A 1 92 ? -4.41 -30.516 7.762 1 87.75 92 LEU A N 1
ATOM 715 C CA . LEU A 1 92 ? -3.498 -30.125 8.828 1 87.75 92 LEU A CA 1
ATOM 716 C C . LEU A 1 92 ? -4.102 -29 9.68 1 87.75 92 LEU A C 1
ATOM 718 O O . LEU A 1 92 ? -4.922 -28.219 9.195 1 87.75 92 LEU A O 1
ATOM 722 N N . PRO A 1 93 ? -3.686 -29.078 10.984 1 91.31 93 PRO A N 1
ATOM 723 C CA . PRO A 1 93 ? -4.117 -27.922 11.789 1 91.31 93 PRO A CA 1
ATOM 724 C C . PRO A 1 93 ? -3.688 -26.594 11.18 1 91.31 93 PRO A C 1
ATOM 726 O O . PRO A 1 93 ? -2.535 -26.438 10.766 1 91.31 93 PRO A O 1
ATOM 729 N N . VAL A 1 94 ? -4.645 -25.688 11.109 1 93.25 94 VAL A N 1
ATOM 730 C CA . VAL A 1 94 ? -4.391 -24.375 10.523 1 93.25 94 VAL A CA 1
ATOM 731 C C . VAL A 1 94 ? -3.266 -23.688 11.289 1 93.25 94 VAL A C 1
ATOM 733 O O . VAL A 1 94 ? -2.459 -22.953 10.695 1 93.25 94 VAL A O 1
ATOM 736 N N . THR A 1 95 ? -3.152 -23.938 12.57 1 92.88 95 THR A N 1
ATOM 737 C CA . THR A 1 95 ? -2.107 -23.344 13.398 1 92.88 95 THR A CA 1
ATOM 738 C C . THR A 1 95 ? -0.725 -23.766 12.898 1 92.88 95 THR A C 1
ATOM 740 O O . THR A 1 95 ? 0.22 -22.969 12.945 1 92.88 95 THR A O 1
ATOM 743 N N . ARG A 1 96 ? -0.632 -24.891 12.469 1 92.94 96 ARG A N 1
ATOM 744 C CA . ARG A 1 96 ? 0.642 -25.359 11.945 1 92.94 96 ARG A CA 1
ATOM 745 C C . ARG A 1 96 ? 0.992 -24.672 10.633 1 92.94 96 ARG A C 1
ATOM 747 O O . ARG A 1 96 ? 2.145 -24.281 10.414 1 92.94 96 ARG A O 1
ATOM 754 N N . LEU A 1 97 ? 0.015 -24.547 9.773 1 93.62 97 LEU A N 1
ATOM 755 C CA . LEU A 1 97 ? 0.227 -23.875 8.492 1 93.62 97 LEU A CA 1
ATOM 756 C C . LEU A 1 97 ? 0.658 -22.422 8.703 1 93.62 97 LEU A C 1
ATOM 758 O O . LEU A 1 97 ? 1.582 -21.953 8.039 1 93.62 97 LEU A O 1
ATOM 762 N N . ILE A 1 98 ? 0.04 -21.844 9.617 1 93.38 98 ILE A N 1
ATOM 763 C CA . ILE A 1 98 ? 0.318 -20.438 9.914 1 93.38 98 ILE A CA 1
ATOM 764 C C . ILE A 1 98 ? 1.701 -20.312 10.547 1 93.38 98 ILE A C 1
ATOM 766 O O . ILE A 1 98 ? 2.473 -19.422 10.188 1 93.38 98 ILE A O 1
ATOM 770 N N . ALA A 1 99 ? 2.018 -21.156 11.461 1 92.5 99 ALA A N 1
ATOM 771 C CA . ALA A 1 99 ? 3.291 -21.109 12.172 1 92.5 99 ALA A CA 1
ATOM 772 C C . ALA A 1 99 ? 4.465 -21.297 11.219 1 92.5 99 ALA A C 1
ATOM 774 O O . ALA A 1 99 ? 5.566 -20.797 11.477 1 92.5 99 ALA A O 1
ATOM 775 N N . GLU A 1 100 ? 4.25 -21.859 10.125 1 91.94 100 GLU A N 1
ATOM 776 C CA . GLU A 1 100 ? 5.301 -22.125 9.148 1 91.94 100 GLU A CA 1
ATOM 777 C C . GLU A 1 100 ? 5.602 -20.891 8.312 1 91.94 100 GLU A C 1
ATOM 779 O O . GLU A 1 100 ? 6.715 -20.734 7.809 1 91.94 100 GLU A O 1
ATOM 784 N N . VAL A 1 101 ? 4.664 -20 8.18 1 91.81 101 VAL A N 1
ATOM 785 C CA . VAL A 1 101 ? 4.836 -18.938 7.191 1 91.81 101 VAL A CA 1
ATOM 786 C C . VAL A 1 101 ? 4.883 -17.578 7.895 1 91.81 101 VAL A C 1
ATOM 788 O O . VAL A 1 101 ? 5.512 -16.641 7.406 1 91.81 101 VAL A O 1
ATOM 791 N N . VAL A 1 102 ? 4.336 -17.422 9.039 1 90.56 102 VAL A N 1
ATOM 792 C CA . VAL A 1 102 ? 4.172 -16.141 9.719 1 90.56 102 VAL A CA 1
ATOM 793 C C . VAL A 1 102 ? 5.539 -15.586 10.117 1 90.56 102 VAL A C 1
ATOM 795 O O . VAL A 1 102 ? 5.809 -14.398 9.945 1 90.56 102 VAL A O 1
ATOM 798 N N . PRO A 1 103 ? 6.453 -16.375 10.641 1 90.19 103 PRO A N 1
ATOM 799 C CA . PRO A 1 103 ? 7.754 -15.836 11.023 1 90.19 103 PRO A CA 1
ATOM 800 C C . PRO A 1 103 ? 8.5 -15.188 9.859 1 90.19 103 PRO A C 1
ATOM 802 O O . PRO A 1 103 ? 9.156 -14.164 10.023 1 90.19 103 PRO A O 1
ATOM 805 N N . SER A 1 104 ? 8.383 -15.773 8.727 1 90.69 104 SER A N 1
ATOM 806 C CA . SER A 1 104 ? 9.055 -15.227 7.551 1 90.69 104 SER A CA 1
ATOM 807 C C . SER A 1 104 ? 8.492 -13.859 7.18 1 90.69 104 SER A C 1
ATOM 809 O O . SER A 1 104 ? 9.25 -12.93 6.898 1 90.69 104 SER A O 1
ATOM 811 N N . THR A 1 105 ? 7.207 -13.742 7.18 1 90.88 105 THR A N 1
ATOM 812 C CA . THR A 1 105 ? 6.562 -12.477 6.84 1 90.88 105 THR A CA 1
ATOM 813 C C . THR A 1 105 ? 6.859 -11.422 7.895 1 90.88 105 THR A C 1
ATOM 815 O O . THR A 1 105 ? 7.145 -10.266 7.566 1 90.88 105 THR A O 1
ATOM 818 N N . LEU A 1 106 ? 6.836 -11.805 9.141 1 88.5 106 LEU A N 1
ATOM 819 C CA . LEU A 1 106 ? 7.117 -10.867 10.219 1 88.5 106 LEU A CA 1
ATOM 820 C C . LEU A 1 106 ? 8.57 -10.406 10.172 1 88.5 106 LEU A C 1
ATOM 822 O O . LEU A 1 106 ? 8.867 -9.242 10.453 1 88.5 106 LEU A O 1
ATOM 826 N N . ALA A 1 107 ? 9.422 -11.297 9.883 1 90.5 107 ALA A N 1
ATOM 827 C CA . ALA A 1 107 ? 10.828 -10.938 9.758 1 90.5 107 ALA A CA 1
ATOM 828 C C . ALA A 1 107 ? 11.047 -9.938 8.625 1 90.5 107 ALA A C 1
ATOM 830 O O . ALA A 1 107 ? 11.82 -8.992 8.766 1 90.5 107 ALA A O 1
ATOM 831 N N . LEU A 1 108 ? 10.391 -10.188 7.555 1 92 108 LEU A N 1
ATOM 832 C CA . LEU A 1 108 ? 10.484 -9.273 6.426 1 92 108 LEU A CA 1
ATOM 833 C C . LEU A 1 108 ? 9.93 -7.898 6.789 1 92 108 LEU A C 1
ATOM 835 O O . LEU A 1 108 ? 10.57 -6.879 6.535 1 92 108 LEU A O 1
ATOM 839 N N . ALA A 1 109 ? 8.766 -7.879 7.379 1 91.19 109 ALA A N 1
ATOM 840 C CA . ALA A 1 109 ? 8.125 -6.621 7.758 1 91.19 109 ALA A CA 1
ATOM 841 C C . ALA A 1 109 ? 8.969 -5.863 8.781 1 91.19 109 ALA A C 1
ATOM 843 O O . ALA A 1 109 ? 9.133 -4.645 8.68 1 91.19 109 ALA A O 1
ATOM 844 N N . ALA A 1 110 ? 9.453 -6.582 9.758 1 90.12 110 ALA A N 1
ATOM 845 C CA . ALA A 1 110 ? 10.273 -5.969 10.797 1 90.12 110 ALA A CA 1
ATOM 846 C C . ALA A 1 110 ? 11.578 -5.422 10.203 1 90.12 110 ALA A C 1
ATOM 848 O O . ALA A 1 110 ? 12.023 -4.332 10.578 1 90.12 110 ALA A O 1
ATOM 849 N N . SER A 1 111 ? 12.18 -6.188 9.391 1 93.69 111 SER A N 1
ATOM 850 C CA . SER A 1 111 ? 13.398 -5.734 8.727 1 93.69 111 SER A CA 1
ATOM 851 C C . SER A 1 111 ? 13.133 -4.512 7.863 1 93.69 111 SER A C 1
ATOM 853 O O . SER A 1 111 ? 13.961 -3.594 7.809 1 93.69 111 SER A O 1
ATOM 855 N N . ALA A 1 112 ? 12.047 -4.547 7.156 1 95.75 112 ALA A N 1
ATOM 856 C CA . ALA A 1 112 ? 11.672 -3.41 6.316 1 95.75 112 ALA A CA 1
ATOM 857 C C . ALA A 1 112 ? 11.461 -2.156 7.16 1 95.75 112 ALA A C 1
ATOM 859 O O . ALA A 1 112 ? 11.875 -1.062 6.773 1 95.75 112 ALA A O 1
ATOM 860 N N . LEU A 1 113 ? 10.805 -2.338 8.273 1 92.94 113 LEU A N 1
ATOM 861 C CA . LEU A 1 113 ? 10.578 -1.208 9.172 1 92.94 113 LEU A CA 1
ATOM 862 C C . LEU A 1 113 ? 11.898 -0.665 9.695 1 92.94 113 LEU A C 1
ATOM 864 O O . LEU A 1 113 ? 12.102 0.55 9.75 1 92.94 113 LEU A O 1
ATOM 868 N N . ALA A 1 114 ? 12.75 -1.557 10.133 1 94.62 114 ALA A N 1
ATOM 869 C CA . ALA A 1 114 ? 14.062 -1.15 10.625 1 94.62 114 ALA A CA 1
ATOM 870 C C . ALA A 1 114 ? 14.836 -0.383 9.555 1 94.62 114 ALA A C 1
ATOM 872 O O . ALA A 1 114 ? 15.414 0.669 9.836 1 94.62 114 ALA A O 1
ATOM 873 N N . MET A 1 115 ? 14.805 -0.92 8.438 1 95.06 115 MET A N 1
ATOM 874 C CA . MET A 1 115 ? 15.484 -0.263 7.32 1 95.06 115 MET A CA 1
ATOM 875 C C . MET A 1 115 ? 14.867 1.104 7.039 1 95.06 115 MET A C 1
ATOM 877 O O . MET A 1 115 ? 15.586 2.066 6.766 1 95.06 115 MET A O 1
ATOM 881 N N . ALA A 1 116 ? 13.594 1.163 7.039 1 95.56 116 ALA A N 1
ATOM 882 C CA . ALA A 1 116 ? 12.891 2.418 6.789 1 95.56 116 ALA A CA 1
ATOM 883 C C . ALA A 1 116 ? 13.281 3.48 7.812 1 95.56 116 ALA A C 1
ATOM 885 O O . ALA A 1 116 ? 13.531 4.637 7.453 1 95.56 116 ALA A O 1
ATOM 886 N N . LEU A 1 117 ? 13.352 3.059 9.055 1 94.88 117 LEU A N 1
ATOM 887 C CA . LEU A 1 117 ? 13.703 3.996 10.117 1 94.88 117 LEU A CA 1
ATOM 888 C C . LEU A 1 117 ? 15.148 4.465 9.984 1 94.88 117 LEU A C 1
ATOM 890 O O . LEU A 1 117 ? 15.43 5.66 10.117 1 94.88 117 LEU A O 1
ATOM 894 N N . VAL A 1 118 ? 16 3.584 9.727 1 96.38 118 VAL A N 1
ATOM 895 C CA . VAL A 1 118 ? 17.406 3.928 9.57 1 96.38 118 VAL A CA 1
ATOM 896 C C . VAL A 1 118 ? 17.578 4.914 8.422 1 96.38 118 VAL A C 1
ATOM 898 O O . VAL A 1 118 ? 18.25 5.941 8.562 1 96.38 118 VAL A O 1
ATOM 901 N N . LEU A 1 119 ? 16.953 4.598 7.328 1 95.5 119 LEU A N 1
ATOM 902 C CA . LEU A 1 119 ? 17.078 5.449 6.148 1 95.5 119 LEU A CA 1
ATOM 903 C C . LEU A 1 119 ? 16.422 6.809 6.391 1 95.5 119 LEU A C 1
ATOM 905 O O . LEU A 1 119 ? 16.984 7.84 6.008 1 95.5 119 LEU A O 1
ATOM 909 N N . ALA A 1 120 ? 15.266 6.801 6.941 1 96.12 120 ALA A N 1
ATOM 910 C CA . ALA A 1 120 ? 14.562 8.055 7.219 1 96.12 120 ALA A CA 1
ATOM 911 C C . ALA A 1 120 ? 15.375 8.953 8.141 1 96.12 120 ALA A C 1
ATOM 913 O O . ALA A 1 120 ? 15.516 10.148 7.891 1 96.12 120 ALA A O 1
ATOM 914 N N . PHE A 1 121 ? 15.906 8.367 9.172 1 94.88 121 PHE A N 1
ATOM 915 C CA . PHE A 1 121 ? 16.688 9.133 10.133 1 94.88 121 PHE A CA 1
ATOM 916 C C . PHE A 1 121 ? 18 9.617 9.516 1 94.88 121 PHE A C 1
ATOM 918 O O . PHE A 1 121 ? 18.438 10.734 9.781 1 94.88 121 PHE A O 1
ATOM 925 N N . ALA A 1 122 ? 18.609 8.789 8.75 1 94.75 122 ALA A N 1
ATOM 926 C CA . ALA A 1 122 ? 19.828 9.188 8.062 1 94.75 122 ALA A CA 1
ATOM 927 C C . ALA A 1 122 ? 19.578 10.367 7.133 1 94.75 122 ALA A C 1
ATOM 929 O O . ALA A 1 122 ? 20.359 11.328 7.113 1 94.75 122 ALA A O 1
ATOM 930 N N . ILE A 1 123 ? 18.547 10.289 6.402 1 93.75 123 ILE A N 1
ATOM 931 C CA . ILE A 1 123 ? 18.203 11.352 5.465 1 93.75 123 ILE A CA 1
ATOM 932 C C . ILE A 1 123 ? 17.875 12.633 6.238 1 93.75 123 ILE A C 1
ATOM 934 O O . ILE A 1 123 ? 18.391 13.711 5.906 1 93.75 123 ILE A O 1
ATOM 938 N N . ALA A 1 124 ? 17.031 12.508 7.223 1 93.31 124 ALA A N 1
ATOM 939 C CA . ALA A 1 124 ? 16.656 13.672 8.023 1 93.31 124 ALA A CA 1
ATOM 940 C C . ALA A 1 124 ? 17.875 14.297 8.688 1 93.31 124 ALA A C 1
ATOM 942 O O . ALA A 1 124 ? 18 15.523 8.742 1 93.31 124 ALA A O 1
ATOM 943 N N . TYR A 1 125 ? 18.672 13.461 9.219 1 92.56 125 TYR A N 1
ATOM 944 C CA . TYR A 1 125 ? 19.906 13.938 9.828 1 92.56 125 TYR A CA 1
ATOM 945 C C . TYR A 1 125 ? 20.75 14.719 8.82 1 92.56 125 TYR A C 1
ATOM 947 O O . TYR A 1 125 ? 21.297 15.773 9.141 1 92.56 125 TYR A O 1
ATOM 955 N N . GLY A 1 126 ? 20.906 14.195 7.664 1 91.69 126 GLY A N 1
ATOM 956 C CA . GLY A 1 126 ? 21.672 14.852 6.617 1 91.69 126 GLY A CA 1
ATOM 957 C C . GLY A 1 126 ? 21.125 16.219 6.254 1 91.69 126 GLY A C 1
ATOM 958 O O . GLY A 1 126 ? 21.891 17.141 5.926 1 91.69 126 GLY A O 1
ATOM 959 N N . THR A 1 127 ? 19.812 16.391 6.297 1 89.81 127 THR A N 1
ATOM 960 C CA . THR A 1 127 ? 19.203 17.672 5.934 1 89.81 127 THR A CA 1
ATOM 961 C C . THR A 1 127 ? 19.562 18.75 6.961 1 89.81 127 THR A C 1
ATOM 963 O O . THR A 1 127 ? 19.469 19.938 6.672 1 89.81 127 THR A O 1
ATOM 966 N N . GLN A 1 128 ? 19.859 18.297 8.164 1 86.88 128 GLN A N 1
ATOM 967 C CA . GLN A 1 128 ? 20.203 19.25 9.219 1 86.88 128 GLN A CA 1
ATOM 968 C C . GLN A 1 128 ? 21.688 19.594 9.18 1 86.88 128 GLN A C 1
ATOM 970 O O . GLN A 1 128 ? 22.094 20.641 9.695 1 86.88 128 GLN A O 1
ATOM 975 N N . HIS A 1 129 ? 22.531 18.766 8.57 1 85.88 129 HIS A N 1
ATOM 976 C CA . HIS A 1 129 ? 23.984 18.922 8.68 1 85.88 129 HIS A CA 1
ATOM 977 C C . HIS A 1 129 ? 24.578 19.406 7.359 1 85.88 129 HIS A C 1
ATOM 979 O O . HIS A 1 129 ? 25.656 20 7.348 1 85.88 129 HIS A O 1
ATOM 985 N N . LEU A 1 130 ? 23.922 19.078 6.316 1 83.88 130 LEU A N 1
ATOM 986 C CA . LEU A 1 130 ? 24.516 19.422 5.027 1 83.88 130 LEU A CA 1
ATOM 987 C C . LEU A 1 130 ? 24.062 20.812 4.586 1 83.88 130 LEU A C 1
ATOM 989 O O . LEU A 1 130 ? 22.922 21.219 4.82 1 83.88 130 LEU A O 1
ATOM 993 N N . PRO A 1 131 ? 25.016 21.562 3.984 1 74.81 131 PRO A N 1
ATOM 994 C CA . PRO A 1 131 ? 24.672 22.891 3.488 1 74.81 131 PRO A CA 1
ATOM 995 C C . PRO A 1 131 ? 23.625 22.859 2.371 1 74.81 131 PRO A C 1
ATOM 997 O O . PRO A 1 131 ? 23.516 21.844 1.67 1 74.81 131 PRO A O 1
ATOM 1000 N N . ARG A 1 132 ? 22.688 23.797 2.281 1 64.94 132 ARG A N 1
ATOM 1001 C CA . ARG A 1 132 ? 21.562 23.875 1.349 1 64.94 132 ARG A CA 1
ATOM 1002 C C . ARG A 1 132 ? 22.031 23.656 -0.086 1 64.94 132 ARG A C 1
ATOM 1004 O O . ARG A 1 132 ? 21.312 23.062 -0.895 1 64.94 132 ARG A O 1
ATOM 1011 N N . ARG A 1 133 ? 23.172 24.156 -0.464 1 60.94 133 ARG A N 1
ATOM 1012 C CA . ARG A 1 133 ? 23.625 24.125 -1.852 1 60.94 133 ARG A CA 1
ATOM 1013 C C . ARG A 1 133 ? 23.906 22.688 -2.311 1 60.94 133 ARG A C 1
ATOM 1015 O O . ARG A 1 133 ? 23.672 22.359 -3.473 1 60.94 133 ARG A O 1
ATOM 1022 N N . TYR A 1 134 ? 24.734 21.922 -1.422 1 56.16 134 TYR A N 1
ATOM 1023 C CA . TYR A 1 134 ? 25.375 20.734 -1.977 1 56.16 134 TYR A CA 1
ATOM 1024 C C . TYR A 1 134 ? 24.703 19.469 -1.484 1 56.16 134 TYR A C 1
ATOM 1026 O O . TYR A 1 134 ? 25.25 18.375 -1.639 1 56.16 134 TYR A O 1
ATOM 1034 N N . GLY A 1 135 ? 23.344 19.438 -1.184 1 65.62 135 GLY A N 1
ATOM 1035 C CA . GLY A 1 135 ? 22.906 18.109 -0.797 1 65.62 135 GLY A CA 1
ATOM 1036 C C . GLY A 1 135 ? 21.562 18.094 -0.091 1 65.62 135 GLY A C 1
ATOM 1037 O O . GLY A 1 135 ? 20.812 17.125 -0.19 1 65.62 135 GLY A O 1
ATOM 1038 N N . GLN A 1 136 ? 21.359 19.188 0.319 1 75.19 136 GLN A N 1
ATOM 1039 C CA . GLN A 1 136 ? 20.125 19.312 1.079 1 75.19 136 GLN A CA 1
ATOM 1040 C C . GLN A 1 136 ? 18.906 19.172 0.168 1 75.19 136 GLN A C 1
ATOM 1042 O O . GLN A 1 136 ? 17.891 18.578 0.554 1 75.19 136 GLN A O 1
ATOM 1047 N N . GLY A 1 137 ? 19.312 19.594 -0.999 1 78.31 137 GLY A N 1
ATOM 1048 C CA . GLY A 1 137 ? 18.219 19.531 -1.944 1 78.31 137 GLY A CA 1
ATOM 1049 C C . GLY A 1 137 ? 17.844 18.094 -2.318 1 78.31 137 GLY A C 1
ATOM 1050 O O . GLY A 1 137 ? 16.656 17.75 -2.365 1 78.31 137 GLY A O 1
ATOM 1051 N N . VAL A 1 138 ? 18.906 17.328 -2.457 1 77.25 138 VAL A N 1
ATOM 1052 C CA . VAL A 1 138 ? 18.688 15.938 -2.84 1 77.25 138 VAL A CA 1
ATOM 1053 C C . VAL A 1 138 ? 18.047 15.172 -1.676 1 77.25 138 VAL A C 1
ATOM 1055 O O . VAL A 1 138 ? 17.125 14.391 -1.871 1 77.25 138 VAL A O 1
ATOM 1058 N N . LEU A 1 139 ? 18.547 15.406 -0.516 1 86.69 139 LEU A N 1
ATOM 1059 C CA . LEU A 1 139 ? 18.016 14.727 0.66 1 86.69 139 LEU A CA 1
ATOM 1060 C C . LEU A 1 139 ? 16.578 15.156 0.934 1 86.69 139 LEU A C 1
ATOM 1062 O O . LEU A 1 139 ? 15.719 14.32 1.261 1 86.69 139 LEU A O 1
ATOM 1066 N N . ARG A 1 140 ? 16.359 16.391 0.663 1 85.19 140 ARG A N 1
ATOM 1067 C CA . ARG A 1 140 ? 15.016 16.906 0.916 1 85.19 140 ARG A CA 1
ATOM 1068 C C . ARG A 1 140 ? 14.039 16.469 -0.163 1 85.19 140 ARG A C 1
ATOM 1070 O O . ARG A 1 140 ? 12.82 16.453 0.058 1 85.19 140 ARG A O 1
ATOM 1077 N N . ALA A 1 141 ? 14.602 16.078 -1.256 1 79.56 141 ALA A N 1
ATOM 1078 C CA . ALA A 1 141 ? 13.766 15.602 -2.354 1 79.56 141 ALA A CA 1
ATOM 1079 C C . ALA A 1 141 ? 13.406 14.133 -2.178 1 79.56 141 ALA A C 1
ATOM 1081 O O . ALA A 1 141 ? 12.484 13.625 -2.822 1 79.56 141 ALA A O 1
ATOM 1082 N N . PHE A 1 142 ? 14.039 13.406 -1.312 1 82.88 142 PHE A N 1
ATOM 1083 C CA . PHE A 1 142 ? 13.875 11.969 -1.136 1 82.88 142 PHE A CA 1
ATOM 1084 C C . PHE A 1 142 ? 12.422 11.617 -0.845 1 82.88 142 PHE A C 1
ATOM 1086 O O . PHE A 1 142 ? 11.844 10.75 -1.496 1 82.88 142 PHE A O 1
ATOM 1093 N N . PRO A 1 143 ? 11.797 12.273 0.146 1 82.56 143 PRO A N 1
ATOM 1094 C CA . PRO A 1 143 ? 10.398 11.922 0.434 1 82.56 143 PRO A CA 1
ATOM 1095 C C . PRO A 1 143 ? 9.484 12.094 -0.777 1 82.56 143 PRO A C 1
ATOM 1097 O O . PRO A 1 143 ? 8.75 11.172 -1.133 1 82.56 143 PRO A O 1
ATOM 1100 N N . SER A 1 144 ? 9.609 13.172 -1.417 1 72.44 144 SER A N 1
ATOM 1101 C CA . SER A 1 144 ? 8.742 13.453 -2.555 1 72.44 144 SER A CA 1
ATOM 1102 C C . SER A 1 144 ? 8.992 12.477 -3.699 1 72.44 144 SER A C 1
ATOM 1104 O O . SER A 1 144 ? 8.07 12.117 -4.43 1 72.44 144 SER A O 1
ATOM 1106 N N . LEU A 1 145 ? 10.227 12.023 -3.838 1 72.25 145 LEU A N 1
ATOM 1107 C CA . LEU A 1 145 ? 10.609 11.141 -4.938 1 72.25 145 LEU A CA 1
ATOM 1108 C C . LEU A 1 145 ? 10.102 9.719 -4.695 1 72.25 145 LEU A C 1
ATOM 1110 O O . LEU A 1 145 ? 9.734 9.016 -5.641 1 72.25 145 LEU A O 1
ATOM 1114 N N . PHE A 1 146 ? 10.023 9.344 -3.436 1 78.81 146 PHE A N 1
ATOM 1115 C CA . PHE A 1 146 ? 9.797 7.926 -3.186 1 78.81 146 PHE A CA 1
ATOM 1116 C C . PHE A 1 146 ? 8.43 7.699 -2.553 1 78.81 146 PHE A C 1
ATOM 1118 O O . PHE A 1 146 ? 7.977 6.559 -2.436 1 78.81 146 PHE A O 1
ATOM 1125 N N . LEU A 1 147 ? 7.742 8.742 -2.201 1 73.69 147 LEU A N 1
ATOM 1126 C CA . LEU A 1 147 ? 6.418 8.617 -1.604 1 73.69 147 LEU A CA 1
ATOM 1127 C C . LEU A 1 147 ? 5.43 8.008 -2.594 1 73.69 147 LEU A C 1
ATOM 1129 O O . LEU A 1 147 ? 4.504 7.297 -2.197 1 73.69 147 LEU A O 1
ATOM 1133 N N . SER A 1 148 ? 5.68 8.32 -3.834 1 69 148 SER A N 1
ATOM 1134 C CA . SER A 1 148 ? 4.703 7.926 -4.84 1 69 148 SER A CA 1
ATOM 1135 C C . SER A 1 148 ? 5.152 6.672 -5.582 1 69 148 SER A C 1
ATOM 1137 O O . SER A 1 148 ? 4.414 6.141 -6.414 1 69 148 SER A O 1
ATOM 1139 N N . VAL A 1 149 ? 6.34 6.207 -5.293 1 75.81 149 VAL A N 1
ATOM 1140 C CA . VAL A 1 149 ? 6.844 5.039 -6.004 1 75.81 149 VAL A CA 1
ATOM 1141 C C . VAL A 1 149 ? 6.316 3.766 -5.344 1 75.81 149 VAL A C 1
ATOM 1143 O O . VAL A 1 149 ? 6.484 3.566 -4.141 1 75.81 149 VAL A O 1
ATOM 1146 N N . PRO A 1 150 ? 5.68 2.928 -6.121 1 79.81 150 PRO A N 1
ATOM 1147 C CA . PRO A 1 150 ? 5.219 1.658 -5.551 1 79.81 150 PRO A CA 1
ATOM 1148 C C . PRO A 1 150 ? 6.371 0.758 -5.113 1 79.81 150 PRO A C 1
ATOM 1150 O O . PRO A 1 150 ? 7.41 0.709 -5.773 1 79.81 150 PRO A O 1
ATOM 1153 N N . ALA A 1 151 ? 6.16 0.097 -4.012 1 84.81 151 ALA A N 1
ATOM 1154 C CA . ALA A 1 151 ? 7.191 -0.776 -3.459 1 84.81 151 ALA A CA 1
ATOM 1155 C C . ALA A 1 151 ? 7.605 -1.843 -4.469 1 84.81 151 ALA A C 1
ATOM 1157 O O . ALA A 1 151 ? 8.773 -2.238 -4.52 1 84.81 151 ALA A O 1
ATOM 1158 N N . PHE A 1 152 ? 6.703 -2.312 -5.242 1 85.06 152 PHE A N 1
ATOM 1159 C CA . PHE A 1 152 ? 7.035 -3.395 -6.16 1 85.06 152 PHE A CA 1
ATOM 1160 C C . PHE A 1 152 ? 7.973 -2.908 -7.258 1 85.06 152 PHE A C 1
ATOM 1162 O O . PHE A 1 152 ? 8.781 -3.68 -7.777 1 85.06 152 PHE A O 1
ATOM 1169 N N . VAL A 1 153 ? 7.848 -1.625 -7.652 1 84.44 153 VAL A N 1
ATOM 1170 C CA . VAL A 1 153 ? 8.742 -1.058 -8.656 1 84.44 153 VAL A CA 1
ATOM 1171 C C . VAL A 1 153 ? 10.172 -1.034 -8.125 1 84.44 153 VAL A C 1
ATOM 1173 O O . VAL A 1 153 ? 11.109 -1.404 -8.828 1 84.44 153 VAL A O 1
ATOM 1176 N N . VAL A 1 154 ? 10.258 -0.658 -6.91 1 86.38 154 VAL A N 1
ATOM 1177 C CA . VAL A 1 154 ? 11.57 -0.659 -6.27 1 86.38 154 VAL A CA 1
ATOM 1178 C C . VAL A 1 154 ? 12.102 -2.088 -6.188 1 86.38 154 VAL A C 1
ATOM 1180 O O . VAL A 1 154 ? 13.281 -2.334 -6.457 1 86.38 154 VAL A O 1
ATOM 1183 N N . GLY A 1 155 ? 11.273 -2.988 -5.809 1 89.12 155 GLY A N 1
ATOM 1184 C CA . GLY A 1 155 ? 11.664 -4.387 -5.727 1 89.12 155 GLY A CA 1
ATOM 1185 C C . GLY A 1 155 ? 12.156 -4.949 -7.051 1 89.12 155 GLY A C 1
ATOM 1186 O O . GLY A 1 155 ? 13.18 -5.633 -7.098 1 89.12 155 GLY A O 1
ATOM 1187 N N . LEU A 1 156 ? 11.445 -4.664 -8.086 1 86.06 156 LEU A N 1
ATOM 1188 C CA . LEU A 1 156 ? 11.828 -5.16 -9.406 1 86.06 156 LEU A CA 1
ATOM 1189 C C . LEU A 1 156 ? 13.172 -4.578 -9.844 1 86.06 156 LEU A C 1
ATOM 1191 O O . LEU A 1 156 ? 13.984 -5.277 -10.445 1 86.06 156 LEU A O 1
ATOM 1195 N N . LEU A 1 157 ? 13.336 -3.33 -9.531 1 84.5 157 LEU A N 1
ATOM 1196 C CA . LEU A 1 157 ? 14.602 -2.691 -9.859 1 84.5 157 LEU A CA 1
ATOM 1197 C C . LEU A 1 157 ? 15.758 -3.359 -9.117 1 84.5 157 LEU A C 1
ATOM 1199 O O . LEU A 1 157 ? 16.812 -3.609 -9.703 1 84.5 157 LEU A O 1
ATOM 1203 N N . LEU A 1 158 ? 15.523 -3.65 -7.895 1 86.75 158 LEU A N 1
ATOM 1204 C CA . LEU A 1 158 ? 16.562 -4.281 -7.094 1 86.75 158 LEU A CA 1
ATOM 1205 C C . LEU A 1 158 ? 16.859 -5.688 -7.598 1 86.75 158 LEU A C 1
ATOM 1207 O O . LEU A 1 158 ? 18.031 -6.102 -7.645 1 86.75 158 LEU A O 1
ATOM 1211 N N . ILE A 1 159 ? 15.867 -6.426 -7.918 1 85.56 159 ILE A N 1
ATOM 1212 C CA . ILE A 1 159 ? 16.031 -7.777 -8.445 1 85.56 159 ILE A CA 1
ATOM 1213 C C . ILE A 1 159 ? 16.812 -7.723 -9.758 1 85.56 159 ILE A C 1
ATOM 1215 O O . ILE A 1 159 ? 17.734 -8.508 -9.977 1 85.56 159 ILE A O 1
ATOM 1219 N N . GLN A 1 160 ? 16.422 -6.844 -10.617 1 79.06 160 GLN A N 1
ATOM 1220 C CA . GLN A 1 160 ? 17.062 -6.719 -11.922 1 79.06 160 GLN A CA 1
ATOM 1221 C C . GLN A 1 160 ? 18.547 -6.391 -11.773 1 79.06 160 GLN A C 1
ATOM 1223 O O . GLN A 1 160 ? 19.391 -6.98 -12.453 1 79.06 160 GLN A O 1
ATOM 1228 N N . VAL A 1 161 ? 18.859 -5.566 -10.812 1 78.12 161 VAL A N 1
ATOM 1229 C CA . VAL A 1 161 ? 20.219 -5.074 -10.672 1 78.12 161 VAL A CA 1
ATOM 1230 C C . VAL A 1 161 ? 21.047 -6.07 -9.859 1 78.12 161 VAL A C 1
ATOM 1232 O O . VAL A 1 161 ? 22.109 -6.516 -10.305 1 78.12 161 VAL A O 1
ATOM 1235 N N . PHE A 1 162 ? 20.531 -6.488 -8.742 1 82.44 162 PHE A N 1
ATOM 1236 C CA . PHE A 1 162 ? 21.375 -7.188 -7.785 1 82.44 162 PHE A CA 1
ATOM 1237 C C . PHE A 1 162 ? 21.234 -8.695 -7.938 1 82.44 162 PHE A C 1
ATOM 1239 O O . PHE A 1 162 ? 22.156 -9.445 -7.582 1 82.44 162 PHE A O 1
ATOM 1246 N N . ALA A 1 163 ? 20.125 -9.141 -8.398 1 79.69 163 ALA A N 1
ATOM 1247 C CA . ALA A 1 163 ? 19.953 -10.578 -8.586 1 79.69 163 ALA A CA 1
ATOM 1248 C C . ALA A 1 163 ? 20.375 -11.008 -9.992 1 79.69 163 ALA A C 1
ATOM 1250 O O . ALA A 1 163 ? 21.25 -11.859 -10.156 1 79.69 163 ALA A O 1
ATOM 1251 N N . PHE A 1 164 ? 19.844 -10.406 -10.969 1 74.19 164 PHE A N 1
ATOM 1252 C CA . PHE A 1 164 ? 20 -10.891 -12.336 1 74.19 164 PHE A CA 1
ATOM 1253 C C . PHE A 1 164 ? 21.312 -10.406 -12.93 1 74.19 164 PHE A C 1
ATOM 1255 O O . PHE A 1 164 ? 22.031 -11.172 -13.578 1 74.19 164 PHE A O 1
ATOM 1262 N N . GLN A 1 165 ? 21.578 -9.211 -12.602 1 70.81 165 GLN A N 1
ATOM 1263 C CA . GLN A 1 165 ? 22.766 -8.648 -13.25 1 70.81 165 GLN A CA 1
ATOM 1264 C C . GLN A 1 165 ? 24.016 -8.938 -12.43 1 70.81 165 GLN A C 1
ATOM 1266 O O . GLN A 1 165 ? 25.031 -9.406 -12.969 1 70.81 165 GLN A O 1
ATOM 1271 N N . LEU A 1 166 ? 24 -8.656 -11.047 1 75.81 166 LEU A N 1
ATOM 1272 C CA . LEU A 1 166 ? 25.203 -8.781 -10.211 1 75.81 166 LEU A CA 1
ATOM 1273 C C . LEU A 1 166 ? 25.297 -10.18 -9.609 1 75.81 166 LEU A C 1
ATOM 1275 O O . LEU A 1 166 ? 26.344 -10.57 -9.102 1 75.81 166 LEU A O 1
ATOM 1279 N N . GLY A 1 167 ? 24.219 -10.859 -9.703 1 75.88 167 GLY A N 1
ATOM 1280 C CA . GLY A 1 167 ? 24.203 -12.227 -9.195 1 75.88 167 GLY A CA 1
ATOM 1281 C C . GLY A 1 167 ? 24.391 -12.305 -7.691 1 75.88 167 GLY A C 1
ATOM 1282 O O . GLY A 1 167 ? 24.922 -13.289 -7.184 1 75.88 167 GLY A O 1
ATOM 1283 N N . LEU A 1 168 ? 24.109 -11.258 -7.008 1 76.75 168 LEU A N 1
ATOM 1284 C CA . LEU A 1 168 ? 24.344 -11.227 -5.566 1 76.75 168 LEU A CA 1
ATOM 1285 C C . LEU A 1 168 ? 23.453 -12.234 -4.855 1 76.75 168 LEU A C 1
ATOM 1287 O O . LEU A 1 168 ? 23.797 -12.742 -3.789 1 76.75 168 LEU A O 1
ATOM 1291 N N . PHE A 1 169 ? 22.234 -12.461 -5.477 1 75.69 169 PHE A N 1
ATOM 1292 C CA . PHE A 1 169 ? 21.328 -13.469 -4.949 1 75.69 169 PHE A CA 1
ATOM 1293 C C . PHE A 1 169 ? 20.453 -14.039 -6.059 1 75.69 169 PHE A C 1
ATOM 1295 O O . PHE A 1 169 ? 20.422 -13.508 -7.172 1 75.69 169 PHE A O 1
ATOM 1302 N N . ARG A 1 170 ? 19.906 -15.125 -5.66 1 73.69 170 ARG A N 1
ATOM 1303 C CA . ARG A 1 170 ? 18.953 -15.742 -6.586 1 73.69 170 ARG A CA 1
ATOM 1304 C C . ARG A 1 170 ? 17.531 -15.578 -6.102 1 73.69 170 ARG A C 1
ATOM 1306 O O . ARG A 1 170 ? 17.25 -15.672 -4.898 1 73.69 170 ARG A O 1
ATOM 1313 N N . VAL A 1 171 ? 16.656 -15.172 -6.992 1 67.69 171 VAL A N 1
ATOM 1314 C CA . VAL A 1 171 ? 15.258 -14.969 -6.648 1 67.69 171 VAL A CA 1
ATOM 1315 C C . VAL A 1 171 ? 14.609 -16.312 -6.301 1 67.69 171 VAL A C 1
ATOM 1317 O O . VAL A 1 171 ? 13.688 -16.375 -5.48 1 67.69 171 VAL A O 1
ATOM 1320 N N . ILE A 1 172 ? 15.211 -17.328 -6.699 1 61.84 172 ILE A N 1
ATOM 1321 C CA . ILE A 1 172 ? 14.641 -18.625 -6.395 1 61.84 172 ILE A CA 1
ATOM 1322 C C . ILE A 1 172 ? 15.156 -19.109 -5.039 1 61.84 172 ILE A C 1
ATOM 1324 O O . ILE A 1 172 ? 14.672 -20.125 -4.508 1 61.84 172 ILE A O 1
ATOM 1328 N N . GLU A 1 173 ? 16.062 -18.422 -4.484 1 64.88 173 GLU A N 1
ATOM 1329 C CA . GLU A 1 173 ? 16.562 -18.734 -3.148 1 64.88 173 GLU A CA 1
ATOM 1330 C C . GLU A 1 173 ? 16.188 -17.641 -2.15 1 64.88 173 GLU A C 1
ATOM 1332 O O . GLU A 1 173 ? 17.047 -16.891 -1.688 1 64.88 173 GLU A O 1
ATOM 1337 N N . PRO A 1 174 ? 14.992 -17.688 -1.805 1 63.09 174 PRO A N 1
ATOM 1338 C CA . PRO A 1 174 ? 14.445 -16.531 -1.102 1 63.09 174 PRO A CA 1
ATOM 1339 C C . PRO A 1 174 ? 14.93 -16.438 0.345 1 63.09 174 PRO A C 1
ATOM 1341 O O . PRO A 1 174 ? 14.82 -15.375 0.968 1 63.09 174 PRO A O 1
ATOM 1344 N N . ASP A 1 175 ? 15.578 -17.469 0.777 1 69.88 175 ASP A N 1
ATOM 1345 C CA . ASP A 1 175 ? 15.953 -17.438 2.188 1 69.88 175 ASP A CA 1
ATOM 1346 C C . ASP A 1 175 ? 17.375 -16.906 2.365 1 69.88 175 ASP A C 1
ATOM 1348 O O . ASP A 1 175 ? 17.891 -16.859 3.484 1 69.88 175 ASP A O 1
ATOM 1352 N N . SER A 1 176 ? 17.891 -16.438 1.332 1 79.38 176 SER A N 1
ATOM 1353 C CA . SER A 1 176 ? 19.219 -15.859 1.479 1 79.38 176 SER A CA 1
ATOM 1354 C C . SER A 1 176 ? 19.172 -14.5 2.168 1 79.38 176 SER A C 1
ATOM 1356 O O . SER A 1 176 ? 18.172 -13.781 2.051 1 79.38 176 SER A O 1
ATOM 1358 N N . ALA A 1 177 ? 20.219 -14.258 2.943 1 83.44 177 ALA A N 1
ATOM 1359 C CA . ALA A 1 177 ? 20.312 -12.992 3.664 1 83.44 177 ALA A CA 1
ATOM 1360 C C . ALA A 1 177 ? 20.266 -11.805 2.703 1 83.44 177 ALA A C 1
ATOM 1362 O O . ALA A 1 177 ? 19.641 -10.789 3 1 83.44 177 ALA A O 1
ATOM 1363 N N . TRP A 1 178 ? 20.828 -12.047 1.555 1 86.12 178 TRP A N 1
ATOM 1364 C CA . TRP A 1 178 ? 20.828 -10.969 0.568 1 86.12 178 TRP A CA 1
ATOM 1365 C C . TRP A 1 178 ? 19.438 -10.75 0.004 1 86.12 178 TRP A C 1
ATOM 1367 O O . TRP A 1 178 ? 19.016 -9.609 -0.187 1 86.12 178 TRP A O 1
ATOM 1377 N N . ALA A 1 179 ? 18.766 -11.812 -0.231 1 86.56 179 ALA A N 1
ATOM 1378 C CA . ALA A 1 179 ? 17.406 -11.688 -0.743 1 86.56 179 ALA A CA 1
ATOM 1379 C C . ALA A 1 179 ? 16.5 -10.992 0.266 1 86.56 179 ALA A C 1
ATOM 1381 O O . ALA A 1 179 ? 15.68 -10.141 -0.105 1 86.56 179 ALA A O 1
ATOM 1382 N N . THR A 1 180 ? 16.734 -11.328 1.494 1 88.06 180 THR A N 1
ATOM 1383 C CA . THR A 1 180 ? 15.93 -10.719 2.545 1 88.06 180 THR A CA 1
ATOM 1384 C C . THR A 1 180 ? 16.266 -9.234 2.68 1 88.06 180 THR A C 1
ATOM 1386 O O . THR A 1 180 ? 15.367 -8.406 2.871 1 88.06 180 THR A O 1
ATOM 1389 N N . PHE A 1 181 ? 17.531 -8.992 2.604 1 91.69 181 PHE A N 1
ATOM 1390 C CA . PHE A 1 181 ? 17.984 -7.609 2.711 1 91.69 181 PHE A CA 1
ATOM 1391 C C . PHE A 1 181 ? 17.359 -6.75 1.613 1 91.69 181 PHE A C 1
ATOM 1393 O O . PHE A 1 181 ? 16.781 -5.699 1.892 1 91.69 181 PHE A O 1
ATOM 1400 N N . PHE A 1 182 ? 17.375 -7.191 0.432 1 92.06 182 PHE A N 1
ATOM 1401 C CA . PHE A 1 182 ? 16.891 -6.398 -0.688 1 92.06 182 PHE A CA 1
ATOM 1402 C C . PHE A 1 182 ? 15.367 -6.348 -0.692 1 92.06 182 PHE A C 1
ATOM 1404 O O . PHE A 1 182 ? 14.773 -5.344 -1.087 1 92.06 182 PHE A O 1
ATOM 1411 N N . ALA A 1 183 ? 14.742 -7.445 -0.253 1 92.56 183 ALA A N 1
ATOM 1412 C CA . ALA A 1 183 ? 13.289 -7.43 -0.074 1 92.56 183 ALA A CA 1
ATOM 1413 C C . ALA A 1 183 ? 12.875 -6.398 0.971 1 92.56 183 ALA A C 1
ATOM 1415 O O . ALA A 1 183 ? 11.906 -5.664 0.777 1 92.56 183 ALA A O 1
ATOM 1416 N N . ALA A 1 184 ? 13.688 -6.332 1.983 1 94.25 184 ALA A N 1
ATOM 1417 C CA . ALA A 1 184 ? 13.422 -5.367 3.049 1 94.25 184 ALA A CA 1
ATOM 1418 C C . ALA A 1 184 ? 13.625 -3.938 2.557 1 94.25 184 ALA A C 1
ATOM 1420 O O . ALA A 1 184 ? 12.859 -3.039 2.914 1 94.25 184 ALA A O 1
ATOM 1421 N N . VAL A 1 185 ? 14.602 -3.742 1.794 1 94.06 185 VAL A N 1
ATOM 1422 C CA . VAL A 1 185 ? 14.883 -2.424 1.238 1 94.06 185 VAL A CA 1
ATOM 1423 C C . VAL A 1 185 ? 13.734 -1.989 0.329 1 94.06 185 VAL A C 1
ATOM 1425 O O . VAL A 1 185 ? 13.281 -0.845 0.396 1 94.06 185 VAL A O 1
ATOM 1428 N N . ALA A 1 186 ? 13.273 -2.895 -0.47 1 92.62 186 ALA A N 1
ATOM 1429 C CA . ALA A 1 186 ? 12.18 -2.607 -1.396 1 92.62 186 ALA A CA 1
ATOM 1430 C C . ALA A 1 186 ? 10.922 -2.197 -0.645 1 92.62 186 ALA A C 1
ATOM 1432 O O . ALA A 1 186 ? 10.234 -1.25 -1.039 1 92.62 186 ALA A O 1
ATOM 1433 N N . LEU A 1 187 ? 10.664 -2.857 0.405 1 92.19 187 LEU A N 1
ATOM 1434 C CA . LEU A 1 187 ? 9.469 -2.6 1.208 1 92.19 187 LEU A CA 1
ATOM 1435 C C . LEU A 1 187 ? 9.664 -1.366 2.084 1 92.19 187 LEU A C 1
ATOM 1437 O O . LEU A 1 187 ? 8.703 -0.644 2.365 1 92.19 187 LEU A O 1
ATOM 1441 N N . GLY A 1 188 ? 10.859 -1.115 2.439 1 94.12 188 GLY A N 1
ATOM 1442 C CA . GLY A 1 188 ? 11.164 -0.086 3.422 1 94.12 188 GLY A CA 1
ATOM 1443 C C . GLY A 1 188 ? 11.305 1.296 2.814 1 94.12 188 GLY A C 1
ATOM 1444 O O . GLY A 1 188 ? 11.086 2.303 3.488 1 94.12 188 GLY A O 1
ATOM 1445 N N . ILE A 1 189 ? 11.594 1.398 1.595 1 91.88 189 ILE A N 1
ATOM 1446 C CA . ILE A 1 189 ? 11.93 2.678 0.977 1 91.88 189 ILE A CA 1
ATOM 1447 C C . ILE A 1 189 ? 10.695 3.58 0.969 1 91.88 189 ILE A C 1
ATOM 1449 O O . ILE A 1 189 ? 10.75 4.723 1.431 1 91.88 189 ILE A O 1
ATOM 1453 N N . PRO A 1 190 ? 9.555 3.098 0.51 1 87.25 190 PRO A N 1
ATOM 1454 C CA . PRO A 1 190 ? 8.383 3.977 0.547 1 87.25 190 PRO A CA 1
ATOM 1455 C C . PRO A 1 190 ? 8.016 4.414 1.964 1 87.25 190 PRO A C 1
ATOM 1457 O O . PRO A 1 190 ? 7.645 5.57 2.18 1 87.25 190 PRO A O 1
ATOM 1460 N N . VAL A 1 191 ? 8.148 3.551 2.861 1 90.38 191 VAL A N 1
ATOM 1461 C CA . VAL A 1 191 ? 7.855 3.859 4.258 1 90.38 191 VAL A CA 1
ATOM 1462 C C . VAL A 1 191 ? 8.867 4.875 4.785 1 90.38 191 VAL A C 1
ATOM 1464 O O . VAL A 1 191 ? 8.508 5.793 5.523 1 90.38 191 VAL A O 1
ATOM 1467 N N . SER A 1 192 ? 10.086 4.699 4.387 1 94.88 192 SER A N 1
ATOM 1468 C CA . SER A 1 192 ? 11.125 5.637 4.809 1 94.88 192 SER A CA 1
ATOM 1469 C C . SER A 1 192 ? 10.82 7.047 4.32 1 94.88 192 SER A C 1
ATOM 1471 O O . SER A 1 192 ? 11.102 8.023 5.016 1 94.88 192 SER A O 1
ATOM 1473 N N . ALA A 1 193 ? 10.32 7.121 3.154 1 90.12 193 ALA A N 1
ATOM 1474 C CA . ALA A 1 193 ? 9.984 8.43 2.592 1 90.12 193 ALA A CA 1
ATOM 1475 C C . ALA A 1 193 ? 8.914 9.125 3.42 1 90.12 193 ALA A C 1
ATOM 1477 O O . ALA A 1 193 ? 9 10.328 3.686 1 90.12 193 ALA A O 1
ATOM 1478 N N . GLN A 1 194 ? 7.93 8.422 3.832 1 87.94 194 GLN A N 1
ATOM 1479 C CA . GLN A 1 194 ? 6.867 8.969 4.672 1 87.94 194 GLN A CA 1
ATOM 1480 C C . GLN A 1 194 ? 7.414 9.422 6.023 1 87.94 194 GLN A C 1
ATOM 1482 O O . GLN A 1 194 ? 7.098 10.516 6.492 1 87.94 194 GLN A O 1
ATOM 1487 N N . VAL A 1 195 ? 8.203 8.609 6.566 1 93.25 195 VAL A N 1
ATOM 1488 C CA . VAL A 1 195 ? 8.781 8.906 7.871 1 93.25 195 VAL A CA 1
ATOM 1489 C C . VAL A 1 195 ? 9.734 10.094 7.754 1 93.25 195 VAL A C 1
ATOM 1491 O O . VAL A 1 195 ? 9.727 10.992 8.602 1 93.25 195 VAL A O 1
ATOM 1494 N N . ALA A 1 196 ? 10.539 10.062 6.734 1 94.44 196 ALA A N 1
ATOM 1495 C CA . ALA A 1 196 ? 11.5 11.141 6.523 1 94.44 196 ALA A CA 1
ATOM 1496 C C . ALA A 1 196 ? 10.797 12.484 6.352 1 94.44 196 ALA A C 1
ATOM 1498 O O . ALA A 1 196 ? 11.258 13.508 6.863 1 94.44 196 ALA A O 1
ATOM 1499 N N . GLU A 1 197 ? 9.75 12.43 5.641 1 90.19 197 GLU A N 1
ATOM 1500 C CA . GLU A 1 197 ? 9 13.664 5.422 1 90.19 197 GLU A CA 1
ATOM 1501 C C . GLU A 1 197 ? 8.555 14.281 6.746 1 90.19 197 GLU A C 1
ATOM 1503 O O . GLU A 1 197 ? 8.742 15.477 6.977 1 90.19 197 GLU A O 1
ATOM 1508 N N . VAL A 1 198 ? 8.008 13.523 7.578 1 90.12 198 VAL A N 1
ATOM 1509 C CA . VAL A 1 198 ? 7.504 13.984 8.867 1 90.12 198 VAL A CA 1
ATOM 1510 C C . VAL A 1 198 ? 8.672 14.414 9.758 1 90.12 198 VAL A C 1
ATOM 1512 O O . VAL A 1 198 ? 8.594 15.445 10.438 1 90.12 198 VAL A O 1
ATOM 1515 N N . LEU A 1 199 ? 9.672 13.641 9.703 1 93.88 199 LEU A N 1
ATOM 1516 C CA . LEU A 1 199 ? 10.836 13.93 10.539 1 93.88 199 LEU A CA 1
ATOM 1517 C C . LEU A 1 199 ? 11.516 15.219 10.102 1 93.88 199 LEU A C 1
ATOM 1519 O O . LEU A 1 199 ? 11.898 16.047 10.938 1 93.88 199 LEU A O 1
ATOM 1523 N N . ILE A 1 200 ? 11.719 15.422 8.836 1 93.56 200 ILE A N 1
ATOM 1524 C CA . ILE A 1 200 ? 12.359 16.625 8.305 1 93.56 200 ILE A CA 1
ATOM 1525 C C . ILE A 1 200 ? 11.531 17.844 8.656 1 93.56 200 ILE A C 1
ATOM 1527 O O . ILE A 1 200 ? 12.07 18.859 9.125 1 93.56 200 ILE A O 1
ATOM 1531 N N . THR A 1 201 ? 10.25 17.734 8.469 1 90.81 201 THR A N 1
ATOM 1532 C CA . THR A 1 201 ? 9.359 18.828 8.805 1 90.81 201 THR A CA 1
ATOM 1533 C C . THR A 1 201 ? 9.453 19.156 10.297 1 90.81 201 THR A C 1
ATOM 1535 O O . THR A 1 201 ? 9.5 20.328 10.68 1 90.81 201 THR A O 1
ATOM 1538 N N . GLY A 1 202 ? 9.406 18.125 11.078 1 92.25 202 GLY A N 1
ATOM 1539 C CA . GLY A 1 202 ? 9.547 18.312 12.516 1 92.25 202 GLY A CA 1
ATOM 1540 C C . GLY A 1 202 ? 10.867 18.938 12.906 1 92.25 202 GLY A C 1
ATOM 1541 O O . GLY A 1 202 ? 10.914 19.844 13.75 1 92.25 202 GLY A O 1
ATOM 1542 N N . LEU A 1 203 ? 11.891 18.516 12.344 1 93.25 203 LEU A N 1
ATOM 1543 C CA . LEU A 1 203 ? 13.219 19.047 12.633 1 93.25 203 LEU A CA 1
ATOM 1544 C C . LEU A 1 203 ? 13.328 20.5 12.211 1 93.25 203 LEU A C 1
ATOM 1546 O O . LEU A 1 203 ? 13.922 21.312 12.922 1 93.25 203 LEU A O 1
ATOM 1550 N N . ASP A 1 204 ? 12.805 20.781 11.023 1 91.75 204 ASP A N 1
ATOM 1551 C CA . ASP A 1 204 ? 12.812 22.156 10.547 1 91.75 204 ASP A CA 1
ATOM 1552 C C . ASP A 1 204 ? 12.047 23.078 11.5 1 91.75 204 ASP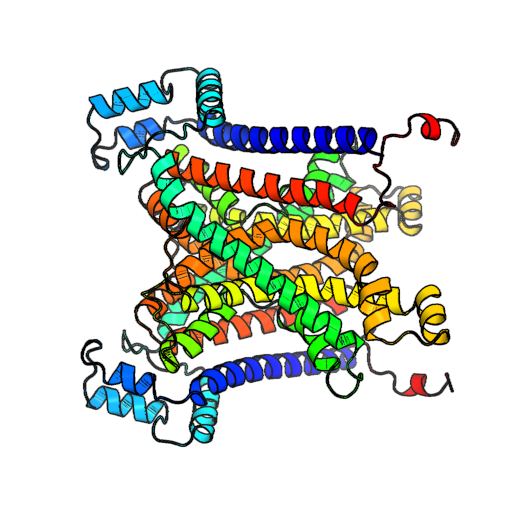 A C 1
ATOM 1554 O O . ASP A 1 204 ? 12.484 24.188 11.773 1 91.75 204 ASP A O 1
ATOM 1558 N N . HIS A 1 205 ? 10.961 22.578 11.938 1 91.5 205 HIS A N 1
ATOM 1559 C CA . HIS A 1 205 ? 10.156 23.344 12.891 1 91.5 205 HIS A CA 1
ATOM 1560 C C . HIS A 1 205 ? 10.906 23.547 14.203 1 91.5 205 HIS A C 1
ATOM 1562 O O . HIS A 1 205 ? 11 24.672 14.695 1 91.5 205 HIS A O 1
ATOM 1568 N N . GLU A 1 206 ? 11.438 22.484 14.742 1 90.75 206 GLU A N 1
ATOM 1569 C CA . GLU A 1 206 ? 12.125 22.531 16.031 1 90.75 206 GLU A CA 1
ATOM 1570 C C . GLU A 1 206 ? 13.414 23.359 15.938 1 90.75 206 GLU A C 1
ATOM 1572 O O . GLU A 1 206 ? 13.797 24.016 16.906 1 90.75 206 GLU A O 1
ATOM 1577 N N . SER A 1 207 ? 14.062 23.375 14.859 1 91.12 207 SER A N 1
ATOM 1578 C CA . SER A 1 207 ? 15.32 24.078 14.68 1 91.12 207 SER A CA 1
ATOM 1579 C C . SER A 1 207 ? 15.109 25.594 14.688 1 91.12 207 SER A C 1
ATOM 1581 O O . SER A 1 207 ? 16.047 26.359 14.938 1 91.12 207 SER A O 1
ATOM 1583 N N . ARG A 1 208 ? 13.891 25.984 14.438 1 91.12 208 ARG A N 1
ATOM 1584 C CA . ARG A 1 208 ? 13.594 27.406 14.367 1 91.12 208 ARG A CA 1
ATOM 1585 C C . ARG A 1 208 ? 13.039 27.906 15.695 1 91.12 208 ARG A C 1
ATOM 1587 O O . ARG A 1 208 ? 12.828 29.109 15.867 1 91.12 208 ARG A O 1
ATOM 1594 N N . GLN A 1 209 ? 12.914 27.047 16.578 1 91.44 209 GLN A N 1
ATOM 1595 C CA . GLN A 1 209 ? 12.391 27.438 17.875 1 91.44 209 GLN A CA 1
ATOM 1596 C C . GLN A 1 209 ? 13.438 28.203 18.688 1 91.44 209 GLN A C 1
ATOM 1598 O O . GLN A 1 209 ? 14.641 28.109 18.406 1 91.44 209 GLN A O 1
ATOM 1603 N N . GLU A 1 210 ? 12.992 29 19.688 1 91.81 210 GLU A N 1
ATOM 1604 C CA . GLU A 1 210 ? 13.844 29.859 20.516 1 91.81 210 GLU A CA 1
ATOM 1605 C C . GLU A 1 210 ? 14.875 29.016 21.281 1 91.81 210 GLU A C 1
ATOM 1607 O O . GLU A 1 210 ? 16.031 29.438 21.438 1 91.81 210 GLU A O 1
ATOM 1612 N N . TYR A 1 211 ? 14.531 27.859 21.766 1 91.31 211 TYR A N 1
ATOM 1613 C CA . TYR A 1 211 ? 15.453 27.062 22.562 1 91.31 211 TYR A CA 1
ATOM 1614 C C . TYR A 1 211 ? 16.625 26.578 21.719 1 91.31 211 TYR A C 1
ATOM 1616 O O . TYR A 1 211 ? 17.75 26.438 22.219 1 91.31 211 TYR A O 1
ATOM 1624 N N . ALA A 1 212 ? 16.359 26.344 20.484 1 91.75 212 ALA A N 1
ATOM 1625 C CA . ALA A 1 212 ? 17.422 25.922 19.578 1 91.75 212 ALA A CA 1
ATOM 1626 C C . ALA A 1 212 ? 18.422 27.062 19.344 1 91.75 212 ALA A C 1
ATOM 1628 O O . ALA A 1 212 ? 19.625 26.828 19.297 1 91.75 212 ALA A O 1
ATOM 1629 N N . ALA A 1 213 ? 17.859 28.25 19.172 1 91.75 213 ALA A N 1
ATOM 1630 C CA . ALA A 1 213 ? 18.703 29.422 18.984 1 91.75 213 ALA A CA 1
ATOM 1631 C C . ALA A 1 213 ? 19.594 29.656 20.203 1 91.75 213 ALA A C 1
ATOM 1633 O O . ALA A 1 213 ? 20.766 29.984 20.078 1 91.75 213 ALA A O 1
ATOM 1634 N N . VAL A 1 214 ? 18.938 29.484 21.328 1 92.69 214 VAL A N 1
ATOM 1635 C CA . VAL A 1 214 ? 19.672 29.672 22.578 1 92.69 214 VAL A CA 1
ATOM 1636 C C . VAL A 1 214 ? 20.766 28.625 22.688 1 92.69 214 VAL A C 1
ATOM 1638 O O . VAL A 1 214 ? 21.906 28.938 23.078 1 92.69 214 VAL A O 1
ATOM 1641 N N . ALA A 1 215 ? 20.484 27.453 22.391 1 92 215 ALA A N 1
ATOM 1642 C CA . ALA A 1 215 ? 21.453 26.359 22.469 1 92 215 ALA A CA 1
ATOM 1643 C C . ALA A 1 215 ? 22.609 26.594 21.516 1 92 215 ALA A C 1
ATOM 1645 O O . ALA A 1 215 ? 23.766 26.344 21.859 1 92 215 ALA A O 1
ATOM 1646 N N . ARG A 1 216 ? 22.344 27.094 20.375 1 90.44 216 ARG A N 1
ATOM 1647 C CA . ARG A 1 216 ? 23.375 27.422 19.391 1 90.44 216 ARG A CA 1
ATOM 1648 C C . ARG A 1 216 ? 24.266 28.562 19.875 1 90.44 216 ARG A C 1
ATOM 1650 O O . ARG A 1 216 ? 25.484 28.516 19.703 1 90.44 216 ARG A O 1
ATOM 1657 N N . SER A 1 217 ? 23.641 29.547 20.484 1 92.19 217 SER A N 1
ATOM 1658 C CA . SER A 1 217 ? 24.375 30.703 20.984 1 92.19 217 SER A CA 1
ATOM 1659 C C . SER A 1 217 ? 25.312 30.312 22.125 1 92.19 217 SER A C 1
ATOM 1661 O O . SER A 1 217 ? 26.328 30.953 22.344 1 92.19 217 SER A O 1
ATOM 1663 N N . ARG A 1 218 ? 24.953 29.219 22.75 1 93.25 218 ARG A N 1
ATOM 1664 C CA . ARG A 1 218 ? 25.766 28.719 23.844 1 93.25 218 ARG A CA 1
ATOM 1665 C C . ARG A 1 218 ? 26.891 27.828 23.344 1 93.25 218 ARG A C 1
ATOM 1667 O O . ARG A 1 218 ? 27.641 27.234 24.125 1 93.25 218 ARG A O 1
ATOM 1674 N N . GLY A 1 219 ? 26.969 27.625 22.031 1 90.12 219 GLY A N 1
ATOM 1675 C CA . GLY A 1 219 ? 28.094 26.938 21.422 1 90.12 219 GLY A CA 1
ATOM 1676 C C . GLY A 1 219 ? 27.828 25.453 21.188 1 90.12 219 GLY A C 1
ATOM 1677 O O . GLY A 1 219 ? 28.75 24.688 20.906 1 90.12 219 GLY A O 1
ATOM 1678 N N . LEU A 1 220 ? 26.656 25 21.375 1 89.69 220 LEU A N 1
ATOM 1679 C CA . LEU A 1 220 ? 26.344 23.594 21.141 1 89.69 220 LEU A CA 1
ATOM 1680 C C . LEU A 1 220 ? 26.5 23.234 19.656 1 89.69 220 LEU A C 1
ATOM 1682 O O . LEU A 1 220 ? 25.969 23.938 18.797 1 89.69 220 LEU A O 1
ATOM 1686 N N . GLY A 1 221 ? 27.297 22.188 19.375 1 90.31 221 GLY A N 1
ATOM 1687 C CA . GLY A 1 221 ? 27.484 21.734 18 1 90.31 221 GLY A CA 1
ATOM 1688 C C . GLY A 1 221 ? 26.219 21.203 17.375 1 90.31 221 GLY A C 1
ATOM 1689 O O . GLY A 1 221 ? 25.25 20.891 18.078 1 90.31 221 GLY A O 1
ATOM 1690 N N . GLN A 1 222 ? 26.172 21.141 16.125 1 87.25 222 GLN A N 1
ATOM 1691 C CA . GLN A 1 222 ? 24.984 20.734 15.367 1 87.25 222 GLN A CA 1
ATOM 1692 C C . GLN A 1 222 ? 24.594 19.297 15.711 1 87.25 222 GLN A C 1
ATOM 1694 O O . GLN A 1 222 ? 23.406 18.984 15.797 1 87.25 222 GLN A O 1
ATOM 1699 N N . THR A 1 223 ? 25.562 18.453 15.844 1 91.19 223 THR A N 1
ATOM 1700 C CA . THR A 1 223 ? 25.297 17.047 16.141 1 91.19 223 THR A CA 1
ATOM 1701 C C . THR A 1 223 ? 24.688 16.906 17.531 1 91.19 223 THR A C 1
ATOM 1703 O O . THR A 1 223 ? 23.75 16.125 17.719 1 91.19 223 THR A O 1
ATOM 1706 N N . ARG A 1 224 ? 25.219 17.641 18.5 1 91.25 224 ARG A N 1
ATOM 1707 C CA . ARG A 1 224 ? 24.688 17.594 19.859 1 91.25 224 ARG A CA 1
ATOM 1708 C C . ARG A 1 224 ? 23.312 18.25 19.938 1 91.25 224 ARG A C 1
ATOM 1710 O O . ARG A 1 224 ? 22.438 17.766 20.656 1 91.25 224 ARG A O 1
ATOM 1717 N N . LEU A 1 225 ? 23.172 19.312 19.219 1 91.69 225 LEU A N 1
ATOM 1718 C CA . LEU A 1 225 ? 21.859 19.969 19.156 1 91.69 225 LEU A CA 1
ATOM 1719 C C . LEU A 1 225 ? 20.812 19.016 18.594 1 91.69 225 LEU A C 1
ATOM 1721 O O . LEU A 1 225 ? 19.719 18.906 19.125 1 91.69 225 LEU A O 1
ATOM 1725 N N . PHE A 1 226 ? 21.172 18.359 17.531 1 91.44 226 PHE A N 1
ATOM 1726 C CA . PHE A 1 226 ? 20.281 17.406 16.875 1 91.44 226 PHE A CA 1
ATOM 1727 C C . PHE A 1 226 ? 19.891 16.281 17.812 1 91.44 226 PHE A C 1
ATOM 1729 O O . PHE A 1 226 ? 18.703 16.031 18.047 1 91.44 226 PHE A O 1
ATOM 1736 N N . ALA A 1 227 ? 20.828 15.625 18.422 1 90.94 227 ALA A N 1
ATOM 1737 C CA . ALA A 1 227 ? 20.609 14.406 19.188 1 90.94 227 ALA A CA 1
ATOM 1738 C C . ALA A 1 227 ? 19.938 14.711 20.516 1 90.94 227 ALA A C 1
ATOM 1740 O O . ALA A 1 227 ? 19.078 13.953 20.969 1 90.94 227 ALA A O 1
ATOM 1741 N N . LYS A 1 228 ? 20.234 15.875 21.078 1 88.69 228 LYS A N 1
ATOM 1742 C CA . LYS A 1 228 ? 19.781 16.141 22.438 1 88.69 228 LYS A CA 1
ATOM 1743 C C . LYS A 1 228 ? 18.5 16.953 22.453 1 88.69 228 LYS A C 1
ATOM 1745 O O . LYS A 1 228 ? 17.672 16.812 23.344 1 88.69 228 LYS A O 1
ATOM 1750 N N . HIS A 1 229 ? 18.297 17.828 21.422 1 88 229 HIS A N 1
ATOM 1751 C CA . HIS A 1 229 ? 17.219 18.797 21.578 1 88 229 HIS A CA 1
ATOM 1752 C C . HIS A 1 229 ? 16.203 18.688 20.453 1 88 229 HIS A C 1
ATOM 1754 O O . HIS A 1 229 ? 15.008 18.922 20.672 1 88 229 HIS A O 1
ATOM 1760 N N . LEU A 1 230 ? 16.641 18.312 19.344 1 91.19 230 LEU A N 1
ATOM 1761 C CA . LEU A 1 230 ? 15.734 18.375 18.203 1 91.19 230 LEU A CA 1
ATOM 1762 C C . LEU A 1 230 ? 15.094 17.031 17.938 1 91.19 230 LEU A C 1
ATOM 1764 O O . LEU A 1 230 ? 13.93 16.953 17.531 1 91.19 230 LEU A O 1
ATOM 1768 N N . LEU A 1 231 ? 15.844 16.016 18.156 1 90.94 231 LEU A N 1
ATOM 1769 C CA . LEU A 1 231 ? 15.438 14.68 17.703 1 90.94 231 LEU A CA 1
ATOM 1770 C C . LEU A 1 231 ? 14.211 14.195 18.469 1 90.94 231 LEU A C 1
ATOM 1772 O O . LEU A 1 231 ? 13.242 13.727 17.875 1 90.94 231 LEU A O 1
ATOM 1776 N N . LYS A 1 232 ? 14.211 14.305 19.703 1 86.56 232 LYS A N 1
ATOM 1777 C CA . LYS A 1 232 ? 13.141 13.758 20.531 1 86.56 232 LYS A CA 1
ATOM 1778 C C . LYS A 1 232 ? 11.797 14.406 20.203 1 86.56 232 LYS A C 1
ATOM 1780 O O . LYS A 1 232 ? 10.836 13.719 19.859 1 86.56 232 LYS A O 1
ATOM 1785 N N . PRO A 1 233 ? 11.727 15.734 20.188 1 86 233 PRO A N 1
ATOM 1786 C CA . PRO A 1 233 ? 10.438 16.359 19.859 1 86 233 PRO A CA 1
ATOM 1787 C C . PRO A 1 233 ? 10.008 16.109 18.422 1 86 233 PRO A C 1
ATOM 1789 O O . PRO A 1 233 ? 8.812 16.031 18.141 1 86 233 PRO A O 1
ATOM 1792 N N . SER A 1 234 ? 10.945 16.016 17.578 1 90 234 SER A N 1
ATOM 1793 C CA . SER A 1 234 ? 10.633 15.812 16.172 1 90 234 SER A CA 1
ATOM 1794 C C . SER A 1 234 ? 10.25 14.367 15.883 1 90 234 SER A C 1
ATOM 1796 O O . SER A 1 234 ? 9.672 14.062 14.836 1 90 234 SER A O 1
ATOM 1798 N N . SER A 1 235 ? 10.555 13.461 16.812 1 89.25 235 SER A N 1
ATOM 1799 C CA . SER A 1 235 ? 10.32 12.039 16.578 1 89.25 235 SER A CA 1
ATOM 1800 C C . SER A 1 235 ? 8.938 11.617 17.078 1 89.25 235 SER A C 1
ATOM 1802 O O . SER A 1 235 ? 8.461 10.523 16.75 1 89.25 235 SER A O 1
ATOM 1804 N N . LEU A 1 236 ? 8.211 12.414 17.766 1 84.69 236 LEU A N 1
ATOM 1805 C CA . LEU A 1 236 ? 6.922 12.062 18.344 1 84.69 236 LEU A CA 1
ATOM 1806 C C . LEU A 1 236 ? 5.902 11.766 17.25 1 84.69 236 LEU A C 1
ATOM 1808 O O . LEU A 1 236 ? 5.27 10.703 17.25 1 84.69 236 LEU A O 1
ATOM 1812 N N . PRO A 1 237 ? 5.867 12.586 16.25 1 85.5 237 PRO A N 1
ATOM 1813 C CA . PRO A 1 237 ? 4.926 12.289 15.172 1 85.5 237 PRO A CA 1
ATOM 1814 C C . PRO A 1 237 ? 5.324 11.047 14.367 1 85.5 237 PRO A C 1
ATOM 1816 O O . PRO A 1 237 ? 4.48 10.445 13.703 1 85.5 237 PRO A O 1
ATOM 1819 N N . VAL A 1 238 ? 6.578 10.719 14.477 1 88.19 238 VAL A N 1
ATOM 1820 C CA . VAL A 1 238 ? 7.09 9.562 13.758 1 88.19 238 VAL A CA 1
ATOM 1821 C C . VAL A 1 238 ? 6.441 8.289 14.297 1 88.19 238 VAL A C 1
ATOM 1823 O O . VAL A 1 238 ? 6.133 7.367 13.539 1 88.19 238 VAL A O 1
ATOM 1826 N N . VAL A 1 239 ? 6.172 8.242 15.57 1 84.19 239 VAL A N 1
ATOM 1827 C CA . VAL A 1 239 ? 5.555 7.082 16.203 1 84.19 239 VAL A CA 1
ATOM 1828 C C . VAL A 1 239 ? 4.164 6.855 15.609 1 84.19 239 VAL A C 1
ATOM 1830 O O . VAL A 1 239 ? 3.795 5.723 15.297 1 84.19 239 VAL A O 1
ATOM 1833 N N . THR A 1 240 ? 3.471 7.895 15.398 1 77.31 240 THR A N 1
ATOM 1834 C CA . THR A 1 240 ? 2.133 7.812 14.82 1 77.31 240 THR A CA 1
ATOM 1835 C C . THR A 1 240 ? 2.195 7.344 13.367 1 77.31 240 THR A C 1
ATOM 1837 O O . THR A 1 240 ? 1.409 6.492 12.953 1 77.31 240 THR A O 1
ATOM 1840 N N . VAL A 1 241 ? 3.107 7.883 12.703 1 84.12 241 VAL A N 1
ATOM 1841 C CA . VAL A 1 241 ? 3.238 7.535 11.289 1 84.12 241 VAL A CA 1
ATOM 1842 C C . VAL A 1 241 ? 3.617 6.062 11.156 1 84.12 241 VAL A C 1
ATOM 1844 O O . VAL A 1 241 ? 3.115 5.363 10.266 1 84.12 241 VAL A O 1
ATOM 1847 N N . VAL A 1 242 ? 4.461 5.617 12 1 84.94 242 VAL A N 1
ATOM 1848 C CA . VAL A 1 242 ? 4.879 4.223 11.961 1 84.94 242 VAL A CA 1
ATOM 1849 C C . VAL A 1 242 ? 3.684 3.314 12.234 1 84.94 242 VAL A C 1
ATOM 1851 O O . VAL A 1 242 ? 3.486 2.309 11.547 1 84.94 242 VAL A O 1
ATOM 1854 N N . ALA A 1 243 ? 2.9 3.654 13.172 1 78.5 243 ALA A N 1
ATOM 1855 C CA . ALA A 1 243 ? 1.721 2.859 13.508 1 78.5 243 ALA A CA 1
ATOM 1856 C C . ALA A 1 243 ? 0.742 2.814 12.336 1 78.5 243 ALA A C 1
ATOM 1858 O O . ALA A 1 243 ? 0.122 1.78 12.078 1 78.5 243 ALA A O 1
ATOM 1859 N N . LEU A 1 244 ? 0.675 3.891 11.648 1 75.62 244 LEU A N 1
ATOM 1860 C CA . LEU A 1 244 ? -0.27 3.99 10.539 1 75.62 244 LEU A CA 1
ATOM 1861 C C . LEU A 1 244 ? 0.241 3.232 9.32 1 75.62 244 LEU A C 1
ATOM 1863 O O . LEU A 1 244 ? -0.542 2.855 8.445 1 75.62 244 LEU A O 1
ATOM 1867 N N . THR A 1 245 ? 1.548 2.998 9.273 1 82.5 245 THR A N 1
ATOM 1868 C CA . THR A 1 245 ? 2.121 2.4 8.07 1 82.5 245 THR A CA 1
ATOM 1869 C C . THR A 1 245 ? 2.227 0.885 8.219 1 82.5 245 THR A C 1
ATOM 1871 O O . THR A 1 245 ? 2.629 0.192 7.277 1 82.5 245 THR A O 1
ATOM 1874 N N . VAL A 1 246 ? 1.821 0.357 9.32 1 80.25 246 VAL A N 1
ATOM 1875 C CA . VAL A 1 246 ? 1.927 -1.077 9.57 1 80.25 246 VAL A CA 1
ATOM 1876 C C . VAL A 1 246 ? 1.076 -1.84 8.555 1 80.25 246 VAL A C 1
ATOM 1878 O O . VAL A 1 246 ? 1.511 -2.857 8.008 1 80.25 246 VAL A O 1
ATOM 1881 N N . GLY A 1 247 ? -0.148 -1.427 8.391 1 76.06 247 GLY A N 1
ATOM 1882 C CA . GLY A 1 247 ? -1.003 -2.057 7.398 1 76.06 247 GLY A CA 1
ATOM 1883 C C . GLY A 1 247 ? -0.386 -2.084 6.012 1 76.06 247 GLY A C 1
ATOM 1884 O O . GLY A 1 247 ? -0.482 -3.088 5.305 1 76.06 247 GLY A O 1
ATOM 1885 N N . GLU A 1 248 ? 0.198 -1.012 5.691 1 78.25 248 GLU A N 1
ATOM 1886 C CA . GLU A 1 248 ? 0.878 -0.913 4.402 1 78.25 248 GLU A CA 1
ATOM 1887 C C . GLU A 1 248 ? 2.055 -1.881 4.324 1 78.25 248 GLU A C 1
ATOM 1889 O O . GLU A 1 248 ? 2.287 -2.502 3.285 1 78.25 248 GLU A O 1
ATOM 1894 N N . LEU A 1 249 ? 2.77 -2.004 5.395 1 86.69 249 LEU A N 1
ATOM 1895 C CA . LEU A 1 249 ? 3.914 -2.908 5.438 1 86.69 249 LEU A CA 1
ATOM 1896 C C . LEU A 1 249 ? 3.465 -4.359 5.293 1 86.69 249 LEU A C 1
ATOM 1898 O O . LEU A 1 249 ? 4.082 -5.137 4.562 1 86.69 249 LEU A O 1
ATOM 1902 N N . LEU A 1 250 ? 2.443 -4.668 5.984 1 83.75 250 LEU A N 1
ATOM 1903 C CA . LEU A 1 250 ? 1.945 -6.035 5.895 1 83.75 250 LEU A CA 1
ATOM 1904 C C . LEU A 1 250 ? 1.409 -6.332 4.5 1 83.75 250 LEU A C 1
ATOM 1906 O O . LEU A 1 250 ? 1.71 -7.379 3.924 1 83.75 250 LEU A O 1
ATOM 1910 N N . GLY A 1 251 ? 0.594 -5.449 4.016 1 81.44 251 GLY A N 1
ATOM 1911 C CA . GLY A 1 251 ? 0.121 -5.617 2.652 1 81.44 251 GLY A CA 1
ATOM 1912 C C . GLY A 1 251 ? 1.243 -5.648 1.632 1 81.44 251 GLY A C 1
ATOM 1913 O O . GLY A 1 251 ? 1.225 -6.461 0.706 1 81.44 251 GLY A O 1
ATOM 1914 N N . GLY A 1 252 ? 2.184 -4.754 1.814 1 85.94 252 GLY A N 1
ATOM 1915 C CA . GLY A 1 252 ? 3.338 -4.711 0.931 1 85.94 252 GLY A CA 1
ATOM 1916 C C . GLY A 1 252 ? 4.195 -5.961 1.009 1 85.94 252 GLY A C 1
ATOM 1917 O O . GLY A 1 252 ? 4.793 -6.375 0.012 1 85.94 252 GLY A O 1
ATOM 1918 N N . ALA A 1 253 ? 4.234 -6.523 2.178 1 89.62 253 ALA A N 1
ATOM 1919 C CA . ALA A 1 253 ? 5.031 -7.734 2.35 1 89.62 253 ALA A CA 1
ATOM 1920 C C . ALA A 1 253 ? 4.512 -8.859 1.462 1 89.62 253 ALA A C 1
ATOM 1922 O O . ALA A 1 253 ? 5.293 -9.648 0.926 1 89.62 253 ALA A O 1
ATOM 1923 N N . LEU A 1 254 ? 3.256 -8.914 1.341 1 84.5 254 LEU A N 1
ATOM 1924 C CA . LEU A 1 254 ? 2.684 -9.961 0.505 1 84.5 254 LEU A CA 1
ATOM 1925 C C . LEU A 1 254 ? 3.135 -9.812 -0.943 1 84.5 254 LEU A C 1
ATOM 1927 O O . LEU A 1 254 ? 3.463 -10.805 -1.604 1 84.5 254 LEU A O 1
ATOM 1931 N N . ILE A 1 255 ? 3.256 -8.633 -1.396 1 83.56 255 ILE A N 1
ATOM 1932 C CA . ILE A 1 255 ? 3.67 -8.352 -2.766 1 83.56 255 ILE A CA 1
ATOM 1933 C C . ILE A 1 255 ? 5.152 -8.672 -2.934 1 83.56 255 ILE A C 1
ATOM 1935 O O . ILE A 1 255 ? 5.551 -9.297 -3.922 1 83.56 255 ILE A O 1
ATOM 1939 N N . ILE A 1 256 ? 5.84 -8.203 -1.994 1 89.81 256 ILE A N 1
ATOM 1940 C CA . ILE A 1 256 ? 7.285 -8.367 -2.076 1 89.81 256 ILE A CA 1
ATOM 1941 C C . ILE A 1 256 ? 7.648 -9.844 -1.967 1 89.81 256 IL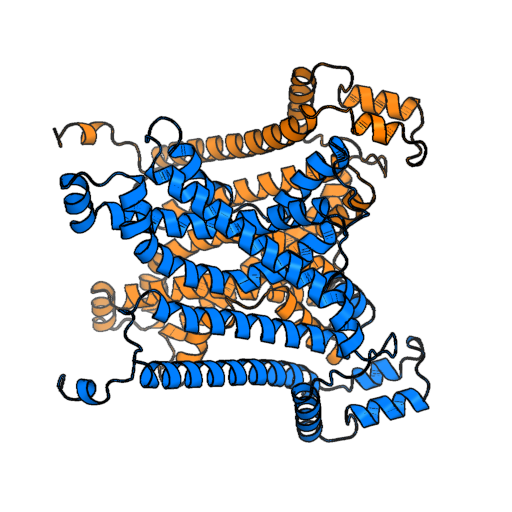E A C 1
ATOM 1943 O O . ILE A 1 256 ? 8.594 -10.312 -2.609 1 89.81 256 ILE A O 1
ATOM 1947 N N . GLU A 1 257 ? 6.891 -10.609 -1.197 1 88.5 257 GLU A N 1
ATOM 1948 C CA . GLU A 1 257 ? 7.098 -12.055 -1.129 1 88.5 257 GLU A CA 1
ATOM 1949 C C . GLU A 1 257 ? 6.91 -12.703 -2.496 1 88.5 257 GLU A C 1
ATOM 1951 O O . GLU A 1 257 ? 7.684 -13.586 -2.881 1 88.5 257 GLU A O 1
ATOM 1956 N N . THR A 1 258 ? 5.961 -12.266 -3.162 1 80.69 258 THR A N 1
ATOM 1957 C CA . THR A 1 258 ? 5.664 -12.828 -4.477 1 80.69 258 THR A CA 1
ATOM 1958 C C . THR A 1 258 ? 6.762 -12.477 -5.477 1 80.69 258 THR A C 1
ATOM 1960 O O . THR A 1 258 ? 7.195 -13.328 -6.254 1 80.69 258 THR A O 1
ATOM 1963 N N . ILE A 1 259 ? 7.234 -11.273 -5.426 1 83.38 259 ILE A N 1
ATOM 1964 C CA . ILE A 1 259 ? 8.211 -10.781 -6.395 1 83.38 259 ILE A CA 1
ATOM 1965 C C . ILE A 1 259 ? 9.578 -11.398 -6.105 1 83.38 259 ILE A C 1
ATOM 1967 O O . ILE A 1 259 ? 10.336 -11.688 -7.031 1 83.38 259 ILE A O 1
ATOM 1971 N N . PHE A 1 260 ? 9.82 -11.641 -4.867 1 87.94 260 PHE A N 1
ATOM 1972 C CA . PHE A 1 260 ? 11.125 -12.164 -4.48 1 87.94 260 PHE A CA 1
ATOM 1973 C C . PHE A 1 260 ? 11.07 -13.68 -4.316 1 87.94 260 PHE A C 1
ATOM 1975 O O . PHE A 1 260 ? 12.055 -14.305 -3.922 1 87.94 260 PHE A O 1
ATOM 1982 N N . GLY A 1 261 ? 9.914 -14.281 -4.578 1 82.56 261 GLY A N 1
ATOM 1983 C CA . GLY A 1 261 ? 9.781 -15.727 -4.48 1 82.56 261 GLY A CA 1
ATOM 1984 C C . GLY A 1 261 ? 9.938 -16.25 -3.064 1 82.56 261 GLY A C 1
ATOM 1985 O O . GLY A 1 261 ? 10.406 -17.359 -2.859 1 82.56 261 GLY A O 1
ATOM 1986 N N . ARG A 1 262 ? 9.586 -15.422 -2.148 1 85.31 262 ARG A N 1
ATOM 1987 C CA . ARG A 1 262 ? 9.68 -15.797 -0.742 1 85.31 262 ARG A CA 1
ATOM 1988 C C . ARG A 1 262 ? 8.406 -16.484 -0.272 1 85.31 262 ARG A C 1
ATOM 1990 O O . ARG A 1 262 ? 7.297 -16.078 -0.622 1 85.31 262 ARG A O 1
ATOM 1997 N N . THR A 1 263 ? 8.672 -17.531 0.479 1 88.25 263 THR A N 1
ATOM 1998 C CA . THR A 1 263 ? 7.516 -18.203 1.071 1 88.25 263 THR A CA 1
ATOM 1999 C C . THR A 1 263 ? 7.09 -17.516 2.359 1 88.25 263 THR A C 1
ATOM 2001 O O . THR A 1 263 ? 7.906 -17.297 3.258 1 88.25 263 THR A O 1
ATOM 2004 N N . GLY A 1 264 ? 5.895 -17.094 2.426 1 91.25 264 GLY A N 1
ATOM 2005 C CA . GLY A 1 264 ? 5.312 -16.438 3.584 1 91.25 264 GLY A CA 1
ATOM 2006 C C . GLY A 1 264 ? 3.795 -16.484 3.596 1 91.25 264 GLY A C 1
ATOM 2007 O O . GLY A 1 264 ? 3.191 -17.422 3.08 1 91.25 264 GLY A O 1
ATOM 2008 N N . VAL A 1 265 ? 3.209 -15.578 4.25 1 90.75 265 VAL A N 1
ATOM 2009 C CA . VAL A 1 265 ? 1.756 -15.516 4.363 1 90.75 265 VAL A CA 1
ATOM 2010 C C . VAL A 1 265 ? 1.135 -15.336 2.98 1 90.75 265 VAL A C 1
ATOM 2012 O O . VAL A 1 265 ? 0.057 -15.867 2.703 1 90.75 265 VAL A O 1
ATOM 2015 N N . GLY A 1 266 ? 1.861 -14.633 2.143 1 85.88 266 GLY A N 1
ATOM 2016 C CA . GLY A 1 266 ? 1.364 -14.398 0.796 1 85.88 266 GLY A CA 1
ATOM 2017 C C . GLY A 1 266 ? 1.132 -15.68 0.017 1 85.88 266 GLY A C 1
ATOM 2018 O O . GLY A 1 266 ? 0.096 -15.836 -0.633 1 85.88 266 GLY A O 1
ATOM 2019 N N . SER A 1 267 ? 2.039 -16.594 0.013 1 87.44 267 SER A N 1
ATOM 2020 C CA . SER A 1 267 ? 1.887 -17.859 -0.707 1 87.44 267 SER A CA 1
ATOM 2021 C C . SER A 1 267 ? 0.772 -18.703 -0.106 1 87.44 267 SER A C 1
ATOM 2023 O O . SER A 1 267 ? 0.064 -19.406 -0.827 1 87.44 267 SER A O 1
ATOM 2025 N N . LEU A 1 268 ? 0.662 -18.641 1.203 1 89.81 268 LEU A N 1
ATOM 2026 C CA . LEU A 1 268 ? -0.421 -19.375 1.858 1 89.81 268 LEU A CA 1
ATOM 2027 C C . LEU A 1 268 ? -1.778 -18.812 1.438 1 89.81 268 LEU A C 1
ATOM 2029 O O . LEU A 1 268 ? -2.717 -19.578 1.193 1 89.81 268 LEU A O 1
ATOM 2033 N N . VAL A 1 269 ? -1.88 -17.547 1.364 1 87.5 269 VAL A N 1
ATOM 2034 C CA . VAL A 1 269 ? -3.121 -16.906 0.95 1 87.5 269 VAL A CA 1
ATOM 2035 C C . VAL A 1 269 ? -3.449 -17.297 -0.491 1 87.5 269 VAL A C 1
ATOM 2037 O O . VAL A 1 269 ? -4.582 -17.672 -0.795 1 87.5 269 VAL A O 1
ATOM 2040 N N . GLN A 1 270 ? -2.484 -17.219 -1.335 1 82.75 270 GLN A N 1
ATOM 2041 C CA . GLN A 1 270 ? -2.699 -17.547 -2.74 1 82.75 270 GLN A CA 1
ATOM 2042 C C . GLN A 1 270 ? -3.201 -18.984 -2.895 1 82.75 270 GLN A C 1
ATOM 2044 O O . GLN A 1 270 ? -4.168 -19.234 -3.619 1 82.75 270 GLN A O 1
ATOM 2049 N N . ARG A 1 271 ? -2.592 -19.828 -2.227 1 84.69 271 ARG A N 1
ATOM 2050 C CA . ARG A 1 271 ? -2.994 -21.234 -2.297 1 84.69 271 ARG A CA 1
ATOM 2051 C C . ARG A 1 271 ? -4.383 -21.422 -1.703 1 84.69 271 ARG A C 1
ATOM 2053 O O . ARG A 1 271 ? -5.191 -22.188 -2.244 1 84.69 271 ARG A O 1
ATOM 2060 N N . SER A 1 272 ? -4.609 -20.797 -0.625 1 86.69 272 SER A N 1
ATOM 2061 C CA . SER A 1 272 ? -5.867 -20.984 0.089 1 86.69 272 SER A CA 1
ATOM 2062 C C . SER A 1 272 ? -7.039 -20.406 -0.692 1 86.69 272 SER A C 1
ATOM 2064 O O . SER A 1 272 ? -8.148 -20.938 -0.641 1 86.69 272 SER A O 1
ATOM 2066 N N . VAL A 1 273 ? -6.836 -19.359 -1.385 1 81.38 273 VAL A N 1
ATOM 2067 C CA . VAL A 1 273 ? -7.879 -18.766 -2.215 1 81.38 273 VAL A CA 1
ATOM 2068 C C . VAL A 1 273 ? -8.18 -19.688 -3.396 1 81.38 273 VAL A C 1
ATOM 2070 O O . VAL A 1 273 ? -9.344 -19.938 -3.721 1 81.38 273 VAL A O 1
ATOM 2073 N N . SER A 1 274 ? -7.125 -20.172 -3.99 1 78.5 274 SER A N 1
ATOM 2074 C CA . SER A 1 274 ? -7.281 -21.031 -5.148 1 78.5 274 SER A CA 1
ATOM 2075 C C . SER A 1 274 ? -8.016 -22.328 -4.777 1 78.5 274 SER A C 1
ATOM 2077 O O . SER A 1 274 ? -8.734 -22.891 -5.598 1 78.5 274 SER A O 1
ATOM 2079 N N . THR A 1 275 ? -7.855 -22.734 -3.529 1 79.06 275 THR A N 1
ATOM 2080 C CA . THR A 1 275 ? -8.445 -24 -3.105 1 79.06 275 THR A CA 1
ATOM 2081 C C . THR A 1 275 ? -9.664 -23.766 -2.223 1 79.06 275 THR A C 1
ATOM 2083 O O . THR A 1 275 ? -10.25 -24.703 -1.693 1 79.06 275 THR A O 1
ATOM 2086 N N . GLN A 1 276 ? -9.93 -22.547 -1.992 1 79.06 276 GLN A N 1
ATOM 2087 C CA . GLN A 1 276 ? -11.086 -22.156 -1.195 1 79.06 276 GLN A CA 1
ATOM 2088 C C . GLN A 1 276 ? -11.016 -22.75 0.21 1 79.06 276 GLN A C 1
ATOM 2090 O O . GLN A 1 276 ? -11.992 -23.328 0.695 1 79.06 276 GLN A O 1
ATOM 2095 N N . ASP A 1 277 ? -9.852 -22.703 0.766 1 81.75 277 ASP A N 1
ATOM 2096 C CA . ASP A 1 277 ? -9.617 -23.172 2.129 1 81.75 277 ASP A CA 1
ATOM 2097 C C . ASP A 1 277 ? -10.062 -22.125 3.152 1 81.75 277 ASP A C 1
ATOM 2099 O O . ASP A 1 277 ? -9.234 -21.391 3.686 1 81.75 277 ASP A O 1
ATOM 2103 N N . LEU A 1 278 ? -11.273 -22.172 3.561 1 78.94 278 LEU A N 1
ATOM 2104 C CA . LEU A 1 278 ? -11.93 -21.125 4.324 1 78.94 278 LEU A CA 1
ATOM 2105 C C . LEU A 1 278 ? -11.32 -21 5.719 1 78.94 278 LEU A C 1
ATOM 2107 O O . LEU A 1 278 ? -11.047 -19.891 6.191 1 78.94 278 LEU A O 1
ATOM 2111 N N . PRO A 1 279 ? -11.078 -22.109 6.344 1 81.44 279 PRO A N 1
ATOM 2112 C CA . PRO A 1 279 ? -10.492 -21.969 7.676 1 81.44 279 PRO A CA 1
ATOM 2113 C C . PRO A 1 279 ? -9.141 -21.266 7.656 1 81.44 279 PRO A C 1
ATOM 2115 O O . PRO A 1 279 ? -8.844 -20.469 8.547 1 81.44 279 PRO A O 1
ATOM 2118 N N . VAL A 1 280 ? -8.359 -21.547 6.664 1 86.06 280 VAL A N 1
ATOM 2119 C CA . VAL A 1 280 ? -7.047 -20.922 6.566 1 86.06 280 VAL A CA 1
ATOM 2120 C C . VAL A 1 280 ? -7.215 -19.422 6.277 1 86.06 280 VAL A C 1
ATOM 2122 O O . VAL A 1 280 ? -6.531 -18.594 6.875 1 86.06 280 VAL A O 1
ATOM 2125 N N . LEU A 1 281 ? -8.133 -19.094 5.418 1 83.06 281 LEU A N 1
ATOM 2126 C CA . LEU A 1 281 ? -8.367 -17.703 5.074 1 83.06 281 LEU A CA 1
ATOM 2127 C C . LEU A 1 281 ? -8.883 -16.922 6.285 1 83.06 281 LEU A C 1
ATOM 2129 O O . LEU A 1 281 ? -8.477 -15.781 6.508 1 83.06 281 LEU A O 1
ATOM 2133 N N . GLN A 1 282 ? -9.688 -17.547 7.008 1 79.31 282 GLN A N 1
ATOM 2134 C CA . GLN A 1 282 ? -10.203 -16.922 8.219 1 79.31 282 GLN A CA 1
ATOM 2135 C C . GLN A 1 282 ? -9.078 -16.672 9.219 1 79.31 282 GLN A C 1
ATOM 2137 O O . GLN A 1 282 ? -9.055 -15.633 9.891 1 79.31 282 GLN A O 1
ATOM 2142 N N . ALA A 1 283 ? -8.273 -17.594 9.297 1 84.75 283 ALA A N 1
ATOM 2143 C CA . ALA A 1 283 ? -7.148 -17.469 10.219 1 84.75 283 ALA A CA 1
ATOM 2144 C C . ALA A 1 283 ? -6.223 -16.328 9.797 1 84.75 283 ALA A C 1
ATOM 2146 O O . ALA A 1 283 ? -5.75 -15.562 10.641 1 84.75 283 ALA A O 1
ATOM 2147 N N . VAL A 1 284 ? -5.996 -16.234 8.539 1 86.88 284 VAL A N 1
ATOM 2148 C CA . VAL A 1 284 ? -5.098 -15.195 8.023 1 86.88 284 VAL A CA 1
ATOM 2149 C C . VAL A 1 284 ? -5.695 -13.82 8.281 1 86.88 284 VAL A C 1
ATOM 2151 O O . VAL A 1 284 ? -4.992 -12.898 8.711 1 86.88 284 VAL A O 1
ATOM 2154 N N . VAL A 1 285 ? -6.93 -13.625 8.047 1 82.56 285 VAL A N 1
ATOM 2155 C CA . VAL A 1 285 ? -7.609 -12.352 8.258 1 82.56 285 VAL A CA 1
ATOM 2156 C C . VAL A 1 285 ? -7.574 -11.992 9.742 1 82.56 285 VAL A C 1
ATOM 2158 O O . VAL A 1 285 ? -7.27 -10.852 10.102 1 82.56 285 VAL A O 1
ATOM 2161 N N . SER A 1 286 ? -7.863 -12.977 10.531 1 80.19 286 SER A N 1
ATOM 2162 C CA . SER A 1 286 ? -7.852 -12.75 11.969 1 80.19 286 SER A CA 1
ATOM 2163 C C . SER A 1 286 ? -6.461 -12.367 12.461 1 80.19 286 SER A C 1
ATOM 2165 O O . SER A 1 286 ? -6.312 -11.477 13.305 1 80.19 286 SER A O 1
ATOM 2167 N N . LEU A 1 287 ? -5.516 -13.016 11.945 1 82 287 LEU A N 1
ATOM 2168 C CA . LEU A 1 287 ? -4.145 -12.734 12.352 1 82 287 LEU A CA 1
ATOM 2169 C C . LEU A 1 287 ? -3.717 -11.336 11.914 1 82 287 LEU A C 1
ATOM 2171 O O . LEU A 1 287 ? -2.98 -10.656 12.625 1 82 287 LEU A O 1
ATOM 2175 N N . ALA A 1 288 ? -4.098 -10.992 10.703 1 82.94 288 ALA A N 1
ATOM 2176 C CA . ALA A 1 288 ? -3.801 -9.641 10.242 1 82.94 288 ALA A CA 1
ATOM 2177 C C . ALA A 1 288 ? -4.395 -8.594 11.18 1 82.94 288 ALA A C 1
ATOM 2179 O O . ALA A 1 288 ? -3.744 -7.59 11.492 1 82.94 288 ALA A O 1
ATOM 2180 N N . ALA A 1 289 ? -5.586 -8.844 11.633 1 77.81 289 ALA A N 1
ATOM 2181 C CA . ALA A 1 289 ? -6.25 -7.945 12.578 1 77.81 289 ALA A CA 1
ATOM 2182 C C . ALA A 1 289 ? -5.492 -7.887 13.898 1 77.81 289 ALA A C 1
ATOM 2184 O O . ALA A 1 289 ? -5.332 -6.809 14.484 1 77.81 289 ALA A O 1
ATOM 2185 N N . VAL A 1 290 ? -5.055 -8.984 14.312 1 80.5 290 VAL A N 1
ATOM 2186 C CA . VAL A 1 290 ? -4.324 -9.062 15.57 1 80.5 290 VAL A CA 1
ATOM 2187 C C . VAL A 1 290 ? -3.021 -8.266 15.461 1 80.5 290 VAL A C 1
ATOM 2189 O O . VAL A 1 290 ? -2.682 -7.492 16.359 1 80.5 290 VAL A O 1
ATOM 2192 N N . VAL A 1 291 ? -2.316 -8.461 14.391 1 80.25 291 VAL A N 1
ATOM 2193 C CA . VAL A 1 291 ? -1.047 -7.766 14.203 1 80.25 291 VAL A CA 1
ATOM 2194 C C . VAL A 1 291 ? -1.284 -6.258 14.156 1 80.25 291 VAL A C 1
ATOM 2196 O O . VAL A 1 291 ? -0.551 -5.488 14.789 1 80.25 291 VAL A O 1
ATOM 2199 N N . PHE A 1 292 ? -2.217 -5.902 13.508 1 74.94 292 PHE A N 1
ATOM 2200 C CA . PHE A 1 292 ? -2.557 -4.488 13.398 1 74.94 292 PHE A CA 1
ATOM 2201 C C . PHE A 1 292 ? -2.869 -3.898 14.773 1 74.94 292 PHE A C 1
ATOM 2203 O O . PHE A 1 292 ? -2.379 -2.822 15.117 1 74.94 292 PHE A O 1
ATOM 2210 N N . VAL A 1 293 ? -3.676 -4.547 15.492 1 75.56 293 VAL A N 1
ATOM 2211 C CA . VAL A 1 293 ? -4.102 -4.078 16.812 1 75.56 293 VAL A CA 1
ATOM 2212 C C . VAL A 1 293 ? -2.904 -4.035 17.75 1 75.56 293 VAL A C 1
ATOM 2214 O O . VAL A 1 293 ? -2.754 -3.092 18.531 1 75.56 293 VAL A O 1
ATOM 2217 N N . VAL A 1 294 ? -2.105 -5.016 17.688 1 78.31 294 VAL A N 1
ATOM 2218 C CA . VAL A 1 294 ? -0.949 -5.094 18.578 1 78.31 294 VAL A CA 1
ATOM 2219 C C . VAL A 1 294 ? 0.02 -3.955 18.266 1 78.31 294 VAL A C 1
ATOM 2221 O O . VAL A 1 294 ? 0.526 -3.295 19.172 1 78.31 294 VAL A O 1
ATOM 2224 N N . VAL A 1 295 ? 0.257 -3.689 17.016 1 75.06 295 VAL A N 1
ATOM 2225 C CA . VAL A 1 295 ? 1.195 -2.645 16.625 1 75.06 295 VAL A CA 1
ATOM 2226 C C . VAL A 1 295 ? 0.651 -1.278 17.031 1 75.06 295 VAL A C 1
ATOM 2228 O O . VAL A 1 295 ? 1.396 -0.429 17.531 1 75.06 295 VAL A O 1
ATOM 2231 N N . ASN A 1 296 ? -0.636 -1.081 16.859 1 72.94 296 ASN A N 1
ATOM 2232 C CA . ASN A 1 296 ? -1.242 0.18 17.266 1 72.94 296 ASN A CA 1
ATOM 2233 C C . ASN A 1 296 ? -1.224 0.339 18.797 1 72.94 296 ASN A C 1
ATOM 2235 O O . ASN A 1 296 ? -1.04 1.445 19.297 1 72.94 296 ASN A O 1
ATOM 2239 N N . LEU A 1 297 ? -1.427 -0.76 19.422 1 77.06 297 LEU A N 1
ATOM 2240 C CA . LEU A 1 297 ? -1.361 -0.738 20.875 1 77.06 297 LEU A CA 1
ATOM 2241 C C . LEU A 1 297 ? 0.039 -0.367 21.359 1 77.06 297 LEU A C 1
ATOM 2243 O O . LEU A 1 297 ? 0.193 0.418 22.297 1 77.06 297 LEU A O 1
ATOM 2247 N N . VAL A 1 298 ? 1.014 -0.919 20.734 1 77.69 298 VAL A N 1
ATOM 2248 C CA . VAL A 1 298 ? 2.395 -0.604 21.078 1 77.69 298 VAL A CA 1
ATOM 2249 C C . VAL A 1 298 ? 2.666 0.877 20.828 1 77.69 298 VAL A C 1
ATOM 2251 O O . VAL A 1 298 ? 3.268 1.555 21.672 1 77.69 298 VAL A O 1
ATOM 2254 N N . ALA A 1 299 ? 2.229 1.35 19.719 1 75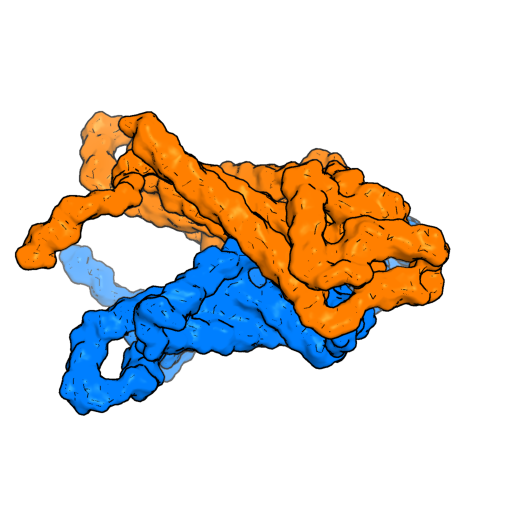.06 299 ALA A N 1
ATOM 2255 C CA . ALA A 1 299 ? 2.406 2.76 19.391 1 75.06 299 ALA A CA 1
ATOM 2256 C C . ALA A 1 299 ? 1.726 3.658 20.422 1 75.06 299 ALA A C 1
ATOM 2258 O O . ALA A 1 299 ? 2.289 4.672 20.844 1 75.06 299 ALA A O 1
ATOM 2259 N N . ASP A 1 300 ? 0.544 3.316 20.828 1 74.62 300 ASP A N 1
ATOM 2260 C CA . ASP A 1 300 ? -0.191 4.086 21.828 1 74.62 300 ASP A CA 1
ATOM 2261 C C . ASP A 1 300 ? 0.534 4.078 23.172 1 74.62 300 ASP A C 1
ATOM 2263 O O . ASP A 1 300 ? 0.529 5.074 23.891 1 74.62 300 ASP A O 1
ATOM 2267 N N . LEU A 1 301 ? 1.067 2.938 23.469 1 77.56 301 LEU A N 1
ATOM 2268 C CA . LEU A 1 301 ? 1.72 2.795 24.766 1 77.56 301 LEU A CA 1
ATOM 2269 C C . LEU A 1 301 ? 3.074 3.496 24.766 1 77.56 301 LEU A C 1
ATOM 2271 O O . LEU A 1 301 ? 3.547 3.932 25.812 1 77.56 301 LEU A O 1
ATOM 2275 N N . VAL A 1 302 ? 3.734 3.615 23.594 1 75.69 302 VAL A N 1
ATOM 2276 C CA . VAL A 1 302 ? 5.066 4.199 23.5 1 75.69 302 VAL A CA 1
ATOM 2277 C C . VAL A 1 302 ? 4.961 5.719 23.406 1 75.69 302 VAL A C 1
ATOM 2279 O O . VAL A 1 302 ? 5.812 6.441 23.938 1 75.69 302 VAL A O 1
ATOM 2282 N N . TYR A 1 303 ? 3.883 6.18 22.812 1 72.5 303 TYR A N 1
ATOM 2283 C CA . TYR A 1 303 ? 3.736 7.602 22.531 1 72.5 303 TYR A CA 1
ATOM 2284 C C . TYR A 1 303 ? 3.848 8.43 23.797 1 72.5 303 TYR A C 1
ATOM 2286 O O . TYR A 1 303 ? 4.629 9.383 23.859 1 72.5 303 TYR A O 1
ATOM 2294 N N . PRO A 1 304 ? 3.113 8.055 24.891 1 68.06 304 PRO A N 1
ATOM 2295 C CA . PRO A 1 304 ? 3.189 8.867 26.109 1 68.06 304 PRO A CA 1
ATOM 2296 C C . PRO A 1 304 ? 4.559 8.797 26.781 1 68.06 304 PRO A C 1
ATOM 2298 O O . PRO A 1 304 ? 4.926 9.695 27.547 1 68.06 304 PRO A O 1
ATOM 2301 N N . LEU A 1 305 ? 5.227 7.746 26.562 1 68.38 305 LEU A N 1
ATOM 2302 C CA . LEU A 1 305 ? 6.555 7.609 27.141 1 68.38 305 LEU A CA 1
ATOM 2303 C C . LEU A 1 305 ? 7.543 8.562 26.484 1 68.38 305 LEU A C 1
ATOM 2305 O O . LEU A 1 305 ? 8.555 8.938 27.094 1 68.38 305 LEU A O 1
ATOM 2309 N N . LEU A 1 306 ? 7.285 8.906 25.281 1 69.5 306 LEU A N 1
ATOM 2310 C CA . LEU A 1 306 ? 8.172 9.789 24.531 1 69.5 306 LEU A CA 1
ATOM 2311 C C . LEU A 1 306 ? 7.789 11.25 24.75 1 69.5 306 LEU A C 1
ATOM 2313 O O . LEU A 1 306 ? 8.656 12.133 24.75 1 69.5 306 LEU A O 1
ATOM 2317 N N . ASP A 1 307 ? 6.574 11.594 24.703 1 61.94 307 ASP A N 1
ATOM 2318 C CA . ASP A 1 307 ? 6.137 12.953 24.984 1 61.94 307 ASP A CA 1
ATOM 2319 C C . ASP A 1 307 ? 5.227 12.992 26.219 1 61.94 307 ASP A C 1
ATOM 2321 O O . ASP A 1 307 ? 4.031 12.711 26.109 1 61.94 307 ASP A O 1
ATOM 2325 N N . PRO A 1 308 ? 5.848 13.258 27.344 1 57.12 308 PRO A N 1
ATOM 2326 C CA . PRO A 1 308 ? 5.086 13.289 28.594 1 57.12 308 PRO A CA 1
ATOM 2327 C C . PRO A 1 308 ? 3.979 14.344 28.594 1 57.12 308 PRO A C 1
ATOM 2329 O O . PRO A 1 308 ? 3.074 14.305 29.422 1 57.12 308 PRO A O 1
ATOM 2332 N N . ARG A 1 309 ? 4.105 15.328 27.609 1 54.31 309 ARG A N 1
ATOM 2333 C CA . ARG A 1 309 ? 3.098 16.391 27.594 1 54.31 309 ARG A CA 1
ATOM 2334 C C . ARG A 1 309 ? 1.769 15.859 27.062 1 54.31 309 ARG A C 1
ATOM 2336 O O . ARG A 1 309 ? 0.743 16.531 27.172 1 54.31 309 ARG A O 1
ATOM 2343 N N . VAL A 1 310 ? 1.901 14.898 26.312 1 54.66 310 VAL A N 1
ATOM 2344 C CA . VAL A 1 310 ? 0.648 14.359 25.797 1 54.66 310 VAL A CA 1
ATOM 2345 C C . VAL A 1 310 ? -0.225 13.883 26.953 1 54.66 310 VAL A C 1
ATOM 2347 O O . VAL A 1 310 ? 0.153 12.961 27.688 1 54.66 310 VAL A O 1
ATOM 2350 N N . ARG A 1 311 ? -0.856 14.883 27.547 1 48.72 311 ARG A N 1
ATOM 2351 C CA . ARG A 1 311 ? -1.783 14.695 28.656 1 48.72 311 ARG A CA 1
ATOM 2352 C C . ARG A 1 311 ? -2.676 13.477 28.438 1 48.72 311 ARG A C 1
ATOM 2354 O O . ARG A 1 311 ? -3.252 13.32 27.359 1 48.72 311 ARG A O 1
ATOM 2361 N N . LEU A 1 312 ? -2.332 12.328 29.047 1 51.34 312 LEU A N 1
ATOM 2362 C CA . LEU A 1 312 ? -3.23 11.188 29.172 1 51.34 312 LEU A CA 1
ATOM 2363 C C . LEU A 1 312 ? -4.68 11.648 29.281 1 51.34 312 LEU A C 1
ATOM 2365 O O . LEU A 1 312 ? -5.027 12.414 30.172 1 51.34 312 LEU A O 1
ATOM 2369 N N . GLU A 1 313 ? -5.156 12.281 28.203 1 44.78 313 GLU A N 1
ATOM 2370 C CA . GLU A 1 313 ? -6.523 12.781 28.281 1 44.78 313 GLU A CA 1
ATOM 2371 C C . GLU A 1 313 ? -7.348 11.984 29.281 1 44.78 313 GLU A C 1
ATOM 2373 O O . GLU A 1 313 ? -7.797 10.875 28.984 1 44.78 313 GLU A O 1
ATOM 2378 N N . GLN A 1 314 ? -6.914 11.883 30.453 1 39.78 314 GLN A N 1
ATOM 2379 C CA . GLN A 1 314 ? -7.941 11.547 31.438 1 39.78 314 GLN A CA 1
ATOM 2380 C C . GLN A 1 314 ? -9.148 12.477 31.297 1 39.78 314 GLN A C 1
ATOM 2382 O O . GLN A 1 314 ? -8.992 13.68 31.078 1 39.78 314 GLN A O 1
ATOM 2387 N N . PRO A 1 315 ? -10.336 12.047 30.891 1 39.22 315 PRO A N 1
ATOM 2388 C CA . PRO A 1 315 ? -11.5 12.906 31.125 1 39.22 315 PRO A CA 1
ATOM 2389 C C . PRO A 1 315 ? -11.375 13.719 32.406 1 39.22 315 PRO A C 1
ATOM 2391 O O . PRO A 1 315 ? -11.172 13.148 33.5 1 39.22 315 PRO A O 1
ATOM 2394 N N . ASP A 1 316 ? -10.641 14.742 32.5 1 35 316 ASP A N 1
ATOM 2395 C CA . ASP A 1 316 ? -10.82 15.531 33.688 1 35 316 ASP A CA 1
ATOM 2396 C C . ASP A 1 316 ? -12.305 15.781 34 1 35 316 ASP A C 1
ATOM 2398 O O . ASP A 1 316 ? -13.008 16.375 33.156 1 35 316 ASP A O 1
ATOM 2402 N N . PRO A 1 317 ? -12.977 15.094 34.844 1 37.56 317 PRO A N 1
ATOM 2403 C CA . PRO A 1 317 ? -14.344 15.375 35.281 1 37.56 317 PRO A CA 1
ATOM 2404 C C . PRO A 1 317 ? -14.594 16.859 35.531 1 37.56 317 PRO A C 1
ATOM 2406 O O . PRO A 1 317 ? -15.711 17.344 35.344 1 37.56 317 PRO A O 1
ATOM 2409 N N . GLU A 1 318 ? -13.688 17.625 36.156 1 35.84 318 GLU A N 1
ATOM 2410 C CA . GLU A 1 318 ? -13.969 18.938 36.719 1 35.84 318 GLU A CA 1
ATOM 2411 C C . GLU A 1 318 ? -14.023 20.016 35.625 1 35.84 318 GLU A C 1
ATOM 2413 O O . GLU A 1 318 ? -14.484 21.125 35.875 1 35.84 318 GLU A O 1
ATOM 2418 N N . ARG A 1 319 ? -13.391 19.953 34.531 1 39.22 319 ARG A N 1
ATOM 2419 C CA . ARG A 1 319 ? -13.453 21.094 33.656 1 39.22 319 ARG A CA 1
ATOM 2420 C C . ARG A 1 319 ? -14.766 21.109 32.875 1 39.22 319 ARG A C 1
ATOM 2422 O O . ARG A 1 319 ? -14.969 21.969 32 1 39.22 319 ARG A O 1
ATOM 2429 N N . GLN A 1 320 ? -15.656 20.141 32.938 1 37.56 320 GLN A N 1
ATOM 2430 C CA . GLN A 1 320 ? -17.016 20.422 32.469 1 37.56 320 GLN A CA 1
ATOM 2431 C C . GLN A 1 320 ? -17.641 21.562 33.281 1 37.56 320 GLN A C 1
ATOM 2433 O O . GLN A 1 320 ? -18.734 22.031 32.969 1 37.56 320 GLN A O 1
ATOM 2438 N N . VAL A 1 321 ? -17.188 21.891 34.562 1 35.19 321 VAL A N 1
ATOM 2439 C CA . VAL A 1 321 ? -18.016 22.766 35.406 1 35.19 321 VAL A CA 1
ATOM 2440 C C . VAL A 1 321 ? -17.828 24.219 34.969 1 35.19 321 VAL A C 1
ATOM 2442 O O . VAL A 1 321 ? -18.719 25.047 35.156 1 35.19 321 VAL A O 1
ATOM 2445 N N . SER A 1 322 ? -16.578 24.75 34.625 1 33 322 SER A N 1
ATOM 2446 C CA . SER A 1 322 ? -16.547 26.203 34.75 1 33 322 SER A CA 1
ATOM 2447 C C . SER A 1 322 ? -17.062 26.859 33.469 1 33 322 SER A C 1
ATOM 2449 O O . SER A 1 322 ? -17.094 28.094 33.375 1 33 322 SER A O 1
ATOM 2451 N N . VAL A 1 323 ? -16.969 26.141 32.344 1 34.56 323 VAL A N 1
ATOM 2452 C CA . VAL A 1 323 ? -17.547 26.938 31.266 1 34.56 323 VAL A CA 1
ATOM 2453 C C . VAL A 1 323 ? -19.062 26.828 31.281 1 34.56 323 VAL A C 1
ATOM 2455 O O . VAL A 1 323 ? -19.641 25.984 30.609 1 34.56 323 VAL A O 1
ATOM 2458 N N . ALA A 1 324 ? -19.688 26.672 32.469 1 27.81 324 ALA A N 1
ATOM 2459 C CA . ALA A 1 324 ? -21.031 27.234 32.531 1 27.81 324 ALA A CA 1
ATOM 2460 C C . ALA A 1 324 ? -20.969 28.734 32.875 1 27.81 324 ALA A C 1
ATOM 2462 O O . ALA A 1 324 ? -20.156 29.156 33.688 1 27.81 324 ALA A O 1
ATOM 2463 N N . MET B 1 1 ? -4.855 34.594 -17.906 1 49.16 1 MET B N 1
ATOM 2464 C CA . MET B 1 1 ? -5.047 33.344 -17.172 1 49.16 1 MET B CA 1
ATOM 2465 C C . MET B 1 1 ? -4.574 32.156 -17.984 1 49.16 1 MET B C 1
ATOM 2467 O O . MET B 1 1 ? -3.922 31.25 -17.453 1 49.16 1 MET B O 1
ATOM 2471 N N . ASN B 1 2 ? -4.828 32.281 -19.328 1 66.69 2 ASN B N 1
ATOM 2472 C CA . ASN B 1 2 ? -4.664 31.234 -20.328 1 66.69 2 ASN B CA 1
ATOM 2473 C C . ASN B 1 2 ? -3.189 30.953 -20.609 1 66.69 2 ASN B C 1
ATOM 2475 O O . ASN B 1 2 ? -2.758 29.797 -20.578 1 66.69 2 ASN B O 1
ATOM 2479 N N . ALA B 1 3 ? -2.465 32.125 -20.766 1 70.25 3 ALA B N 1
ATOM 2480 C CA . ALA B 1 3 ? -1.067 31.953 -21.141 1 70.25 3 ALA B CA 1
ATOM 2481 C C . ALA B 1 3 ? -0.235 31.453 -19.969 1 70.25 3 ALA B C 1
ATOM 2483 O O . ALA B 1 3 ? 0.658 30.625 -20.125 1 70.25 3 ALA B O 1
ATOM 2484 N N . SER B 1 4 ? -0.603 31.969 -18.75 1 76.06 4 SER B N 1
ATOM 2485 C CA . SER B 1 4 ? 0.116 31.594 -17.547 1 76.06 4 SER B CA 1
ATOM 2486 C C . SER B 1 4 ? -0.099 30.125 -17.219 1 76.06 4 SER B C 1
ATOM 2488 O O . SER B 1 4 ? 0.834 29.438 -16.797 1 76.06 4 SER B O 1
ATOM 2490 N N . TYR B 1 5 ? -1.314 29.75 -17.578 1 79.38 5 TYR B N 1
ATOM 2491 C CA . TYR B 1 5 ? -1.611 28.344 -17.328 1 79.38 5 TYR B CA 1
ATOM 2492 C C . TYR B 1 5 ? -0.883 27.438 -18.312 1 79.38 5 TYR B C 1
ATOM 2494 O O . TYR B 1 5 ? -0.388 26.375 -17.938 1 79.38 5 TYR B O 1
ATOM 2502 N N . LEU B 1 6 ? -0.793 27.984 -19.516 1 80 6 LEU B N 1
ATOM 2503 C CA . LEU B 1 6 ? -0.117 27.172 -20.531 1 80 6 LEU B CA 1
ATOM 2504 C C . LEU B 1 6 ? 1.369 27.047 -20.219 1 80 6 LEU B C 1
ATOM 2506 O O . LEU B 1 6 ? 1.964 25.984 -20.438 1 80 6 LEU B O 1
ATOM 2510 N N . ARG B 1 7 ? 1.899 28.156 -19.75 1 79.75 7 ARG B N 1
ATOM 2511 C CA . ARG B 1 7 ? 3.303 28.109 -19.344 1 79.75 7 ARG B CA 1
ATOM 2512 C C . ARG B 1 7 ? 3.5 27.156 -18.172 1 79.75 7 ARG B C 1
ATOM 2514 O O . ARG B 1 7 ? 4.473 26.406 -18.125 1 79.75 7 ARG B O 1
ATOM 2521 N N . PHE B 1 8 ? 2.564 27.234 -17.312 1 77.69 8 PHE B N 1
ATOM 2522 C CA . PHE B 1 8 ? 2.594 26.344 -16.156 1 77.69 8 PHE B CA 1
ATOM 2523 C C . PHE B 1 8 ? 2.43 24.891 -16.609 1 77.69 8 PHE B C 1
ATOM 2525 O O . PHE B 1 8 ? 3.201 24.016 -16.188 1 77.69 8 PHE B O 1
ATOM 2532 N N . ALA B 1 9 ? 1.477 24.656 -17.422 1 80.88 9 ALA B N 1
ATOM 2533 C CA . ALA B 1 9 ? 1.22 23.312 -17.922 1 80.88 9 ALA B CA 1
ATOM 2534 C C . ALA B 1 9 ? 2.424 22.781 -18.688 1 80.88 9 ALA B C 1
ATOM 2536 O O . ALA B 1 9 ? 2.775 21.609 -18.562 1 80.88 9 ALA B O 1
ATOM 2537 N N . GLY B 1 10 ? 3.014 23.672 -19.5 1 82.5 10 GLY B N 1
ATOM 2538 C CA . GLY B 1 10 ? 4.199 23.281 -20.25 1 82.5 10 GLY B CA 1
ATOM 2539 C C . GLY B 1 10 ? 5.367 22.891 -19.359 1 82.5 10 GLY B C 1
ATOM 2540 O O . GLY B 1 10 ? 6.047 21.906 -19.609 1 82.5 10 GLY B O 1
ATOM 2541 N N . ARG B 1 11 ? 5.551 23.641 -18.344 1 78.38 11 ARG B N 1
ATOM 2542 C CA . ARG B 1 11 ? 6.629 23.375 -17.391 1 78.38 11 ARG B CA 1
ATOM 2543 C C . ARG B 1 11 ? 6.395 22.047 -16.672 1 78.38 11 ARG B C 1
ATOM 2545 O O . ARG B 1 11 ? 7.328 21.266 -16.469 1 78.38 11 ARG B O 1
ATOM 2552 N N . ARG B 1 12 ? 5.16 21.844 -16.328 1 76.38 12 ARG B N 1
ATOM 2553 C CA . ARG B 1 12 ? 4.824 20.609 -15.617 1 76.38 12 ARG B CA 1
ATOM 2554 C C . ARG B 1 12 ? 4.98 19.406 -16.531 1 76.38 12 ARG B C 1
ATOM 2556 O O . ARG B 1 12 ? 5.406 18.328 -16.094 1 76.38 12 ARG B O 1
ATOM 2563 N N . LEU B 1 13 ? 4.613 19.594 -17.75 1 80.94 13 LEU B N 1
ATOM 2564 C CA . LEU B 1 13 ? 4.777 18.531 -18.719 1 80.94 13 LEU B CA 1
ATOM 2565 C C . LEU B 1 13 ? 6.254 18.203 -18.922 1 80.94 13 LEU B C 1
ATOM 2567 O O . LEU B 1 13 ? 6.633 17.031 -19 1 80.94 13 LEU B O 1
ATOM 2571 N N . LEU B 1 14 ? 7 19.234 -19.047 1 79.88 14 LEU B N 1
ATOM 2572 C CA . LEU B 1 14 ? 8.438 19.047 -19.219 1 79.88 14 LEU B CA 1
ATOM 2573 C C . LEU B 1 14 ? 9.039 18.344 -18 1 79.88 14 LEU B C 1
ATOM 2575 O O . LEU B 1 14 ? 9.883 17.453 -18.156 1 79.88 14 LEU B O 1
ATOM 2579 N N . GLN B 1 15 ? 8.609 18.703 -16.891 1 74.75 15 GLN B N 1
ATOM 2580 C CA . GLN B 1 15 ? 9.102 18.062 -15.68 1 74.75 15 GLN B CA 1
ATOM 2581 C C . GLN B 1 15 ? 8.719 16.594 -15.641 1 74.75 15 GLN B C 1
ATOM 2583 O O . GLN B 1 15 ? 9.516 15.742 -15.227 1 74.75 15 GLN B O 1
ATOM 2588 N N . ALA B 1 16 ? 7.516 16.359 -16.078 1 76 16 ALA B N 1
ATOM 2589 C CA . ALA B 1 16 ? 7.051 14.969 -16.125 1 76 16 ALA B CA 1
ATOM 2590 C C . ALA B 1 16 ? 7.91 14.133 -17.062 1 76 16 ALA B C 1
ATOM 2592 O O . ALA B 1 16 ? 8.312 13.016 -16.734 1 76 16 ALA B O 1
ATOM 2593 N N . VAL B 1 17 ? 8.195 14.656 -18.172 1 76.88 17 VAL B N 1
ATOM 2594 C CA . VAL B 1 17 ? 9.016 13.969 -19.172 1 76.88 17 VAL B CA 1
ATOM 2595 C C . VAL B 1 17 ? 10.414 13.719 -18.609 1 76.88 17 VAL B C 1
ATOM 2597 O O . VAL B 1 17 ? 10.969 12.633 -18.766 1 76.88 17 VAL B O 1
ATOM 2600 N N . VAL B 1 18 ? 10.914 14.672 -17.922 1 74.62 18 VAL B N 1
ATOM 2601 C CA . VAL B 1 18 ? 12.258 14.57 -17.344 1 74.62 18 VAL B CA 1
ATOM 2602 C C . VAL B 1 18 ? 12.273 13.477 -16.281 1 74.62 18 VAL B C 1
ATOM 2604 O O . VAL B 1 18 ? 13.219 12.688 -16.203 1 74.62 18 VAL B O 1
ATOM 2607 N N . VAL B 1 19 ? 11.227 13.43 -15.586 1 70.88 19 VAL B N 1
ATOM 2608 C CA . VAL B 1 19 ? 11.164 12.445 -14.508 1 70.88 19 VAL B CA 1
ATOM 2609 C C . VAL B 1 19 ? 11.117 11.039 -15.102 1 70.88 19 VAL B C 1
ATOM 2611 O O . VAL B 1 19 ? 11.797 10.133 -14.625 1 70.88 19 VAL B O 1
ATOM 2614 N N . VAL B 1 20 ? 10.344 10.859 -16.125 1 75.06 20 VAL B N 1
ATOM 2615 C CA . VAL B 1 20 ? 10.234 9.555 -16.766 1 75.06 20 VAL B CA 1
ATOM 2616 C C . VAL B 1 20 ? 11.586 9.156 -17.375 1 75.06 20 VAL B C 1
ATOM 2618 O O . VAL B 1 20 ? 12.023 8.016 -17.234 1 75.06 20 VAL B O 1
ATOM 2621 N N . LEU B 1 21 ? 12.203 10.109 -18 1 74.81 21 LEU B N 1
ATOM 2622 C CA . LEU B 1 21 ? 13.492 9.836 -18.625 1 74.81 21 LEU B CA 1
ATOM 2623 C C . LEU B 1 21 ? 14.555 9.516 -17.562 1 74.81 21 LEU B C 1
ATOM 2625 O O . LEU B 1 21 ? 15.352 8.602 -17.75 1 74.81 21 LEU B O 1
ATOM 2629 N N . LEU B 1 22 ? 14.5 10.242 -16.531 1 71.19 22 LEU B N 1
ATOM 2630 C CA . LEU B 1 22 ? 15.461 9.984 -15.453 1 71.19 22 LEU B CA 1
ATOM 2631 C C . LEU B 1 22 ? 15.219 8.625 -14.82 1 71.19 22 LEU B C 1
ATOM 2633 O O . LEU B 1 22 ? 16.172 7.914 -14.477 1 71.19 22 LEU B O 1
ATOM 2637 N N . ALA B 1 23 ? 13.984 8.352 -14.695 1 68.69 23 ALA B N 1
ATOM 2638 C CA . ALA B 1 23 ? 13.656 7.031 -14.156 1 68.69 23 ALA B CA 1
ATOM 2639 C C . ALA B 1 23 ? 14.148 5.922 -15.078 1 68.69 23 ALA B C 1
ATOM 2641 O O . ALA B 1 23 ? 14.688 4.91 -14.617 1 68.69 23 ALA B O 1
ATOM 2642 N N . TYR B 1 24 ? 13.977 6.141 -16.344 1 72.06 24 TYR B N 1
ATOM 2643 C CA . TYR B 1 24 ? 14.438 5.164 -17.312 1 72.06 24 TYR B CA 1
ATOM 2644 C C . TYR B 1 24 ? 15.953 5.047 -17.297 1 72.06 24 TYR B C 1
ATOM 2646 O O . TYR B 1 24 ? 16.5 3.939 -17.312 1 72.06 24 TYR B O 1
ATOM 2654 N N . VAL B 1 25 ? 16.609 6.207 -17.344 1 73 25 VAL B N 1
ATOM 2655 C CA . VAL B 1 25 ? 18.062 6.219 -17.344 1 73 25 VAL B CA 1
ATOM 2656 C C . VAL B 1 25 ? 18.578 5.562 -16.062 1 73 25 VAL B C 1
ATOM 2658 O O . VAL B 1 25 ? 19.547 4.793 -16.094 1 73 25 VAL B O 1
ATOM 2661 N N . PHE B 1 26 ? 17.953 5.883 -15.031 1 69.06 26 PHE B N 1
ATOM 2662 C CA . PHE B 1 26 ? 18.359 5.297 -13.766 1 69.06 26 PHE B CA 1
ATOM 2663 C C . PHE B 1 26 ? 18.234 3.777 -13.805 1 69.06 26 PHE B C 1
ATOM 2665 O O . PHE B 1 26 ? 19.156 3.066 -13.391 1 69.06 26 PHE B O 1
ATOM 2672 N N . THR B 1 27 ? 17.172 3.373 -14.328 1 67.38 27 THR B N 1
ATOM 2673 C CA . THR B 1 27 ? 16.969 1.931 -14.406 1 67.38 27 THR B CA 1
ATOM 2674 C C . THR B 1 27 ? 17.969 1.291 -15.359 1 67.38 27 THR B C 1
ATOM 2676 O O . THR B 1 27 ? 18.484 0.205 -15.078 1 67.38 27 THR B O 1
ATOM 2679 N N . PHE B 1 28 ? 18.281 2.004 -16.438 1 67.81 28 PHE B N 1
ATOM 2680 C CA . PHE B 1 28 ? 19.266 1.511 -17.406 1 67.81 28 PHE B CA 1
ATOM 2681 C C . PHE B 1 28 ? 20.656 1.471 -16.797 1 67.81 28 PHE B C 1
ATOM 2683 O O . PHE B 1 28 ? 21.359 0.473 -16.922 1 67.81 28 PHE B O 1
ATOM 2690 N N . VAL B 1 29 ? 21.031 2.625 -16.234 1 66.75 29 VAL B N 1
ATOM 2691 C CA . VAL B 1 29 ? 22.375 2.734 -15.68 1 66.75 29 VAL B CA 1
ATOM 2692 C C . VAL B 1 29 ? 22.562 1.679 -14.594 1 66.75 29 VAL B C 1
ATOM 2694 O O . VAL B 1 29 ? 23.625 1.048 -14.516 1 66.75 29 VAL B O 1
ATOM 2697 N N . VAL B 1 30 ? 21.625 1.583 -13.844 1 59.72 30 VAL B N 1
ATOM 2698 C CA . VAL B 1 30 ? 21.719 0.592 -12.781 1 59.72 30 VAL B CA 1
ATOM 2699 C C . VAL B 1 30 ? 21.922 -0.798 -13.383 1 59.72 30 VAL B C 1
ATOM 2701 O O . VAL B 1 30 ? 22.688 -1.605 -12.859 1 59.72 30 VAL B O 1
ATOM 2704 N N . ILE B 1 31 ? 21.344 -0.93 -14.508 1 56.53 31 ILE B N 1
ATOM 2705 C CA . ILE B 1 31 ? 21.391 -2.229 -15.172 1 56.53 31 ILE B CA 1
ATOM 2706 C C . ILE B 1 31 ? 22.703 -2.361 -15.953 1 56.53 31 ILE B C 1
ATOM 2708 O O . ILE B 1 31 ? 23.297 -3.436 -15.992 1 56.53 31 ILE B O 1
ATOM 2712 N N . SER B 1 32 ? 23.156 -1.245 -16.609 1 57.25 32 SER B N 1
ATOM 2713 C CA . SER B 1 32 ? 24.266 -1.305 -17.547 1 57.25 32 SER B CA 1
ATOM 2714 C C . SER B 1 32 ? 25.609 -1.186 -16.844 1 57.25 32 SER B C 1
ATOM 2716 O O . SER B 1 32 ? 26.641 -1.631 -17.359 1 57.25 32 SER B O 1
ATOM 2718 N N . VAL B 1 33 ? 25.719 -0.254 -15.867 1 52.28 33 VAL B N 1
ATOM 2719 C CA . VAL B 1 33 ? 27.016 -0.029 -15.227 1 52.28 33 VAL B CA 1
ATOM 2720 C C . VAL B 1 33 ? 27.469 -1.301 -14.516 1 52.28 33 VAL B C 1
ATOM 2722 O O . VAL B 1 33 ? 28.641 -1.445 -14.18 1 52.28 33 VAL B O 1
ATOM 2725 N N . LEU B 1 34 ? 26.672 -2.055 -14.086 1 47.47 34 LEU B N 1
ATOM 2726 C CA . LEU B 1 34 ? 27.094 -3.166 -13.242 1 47.47 34 LEU B CA 1
ATOM 2727 C C . LEU B 1 34 ? 27.844 -4.219 -14.062 1 47.47 34 LEU B C 1
ATOM 2729 O O . LEU B 1 34 ? 27.516 -4.457 -15.219 1 47.47 34 LEU B O 1
ATOM 2733 N N . PRO B 1 35 ? 28.969 -4.504 -13.562 1 47.34 35 PRO B N 1
ATOM 2734 C CA . PRO B 1 35 ? 29.859 -5.492 -14.18 1 47.34 35 PRO B CA 1
ATOM 2735 C C . PRO B 1 35 ? 29.172 -6.832 -14.43 1 47.34 35 PRO B C 1
ATOM 2737 O O . PRO B 1 35 ? 28.344 -7.266 -13.617 1 47.34 35 PRO B O 1
ATOM 2740 N N . GLY B 1 36 ? 29.156 -7.477 -15.703 1 51.81 36 GLY B N 1
ATOM 2741 C CA . GLY B 1 36 ? 28.688 -8.773 -16.141 1 51.81 36 GLY B CA 1
ATOM 2742 C C . GLY B 1 36 ? 27.453 -8.688 -17.031 1 51.81 36 GLY B C 1
ATOM 2743 O O . GLY B 1 36 ? 26.734 -7.684 -17.016 1 51.81 36 GLY B O 1
ATOM 2744 N N . ASP B 1 37 ? 27.609 -9.008 -18.297 1 56.72 37 ASP B N 1
ATOM 2745 C CA . ASP B 1 37 ? 26.547 -8.984 -19.297 1 56.72 37 ASP B CA 1
ATOM 2746 C C . ASP B 1 37 ? 25.469 -10.008 -18.969 1 56.72 37 ASP B C 1
ATOM 2748 O O . ASP B 1 37 ? 25.484 -11.125 -19.469 1 56.72 37 ASP B O 1
ATOM 2752 N N . PRO B 1 38 ? 24.656 -9.734 -17.812 1 57.5 38 PRO B N 1
ATOM 2753 C CA . PRO B 1 38 ? 23.656 -10.742 -17.438 1 57.5 38 PRO B CA 1
ATOM 2754 C C . PRO B 1 38 ? 22.766 -11.156 -18.609 1 57.5 38 PRO B C 1
ATOM 2756 O O . PRO B 1 38 ? 22.328 -12.312 -18.672 1 57.5 38 PRO B O 1
ATOM 2759 N N . VAL B 1 39 ? 22.594 -10.273 -19.453 1 63.41 39 VAL B N 1
ATOM 2760 C CA . VAL B 1 39 ? 21.75 -10.609 -20.594 1 63.41 39 VAL B CA 1
ATOM 2761 C C . VAL B 1 39 ? 22.438 -11.688 -21.453 1 63.41 39 VAL B C 1
ATOM 2763 O O . VAL B 1 39 ? 21.828 -12.695 -21.797 1 63.41 39 VAL B O 1
ATOM 2766 N N . THR B 1 40 ? 23.672 -11.414 -21.562 1 64.5 40 THR B N 1
ATOM 2767 C CA . THR B 1 40 ? 24.391 -12.375 -22.391 1 64.5 40 THR B CA 1
ATOM 2768 C C . THR B 1 40 ? 24.5 -13.727 -21.672 1 64.5 40 THR B C 1
ATOM 2770 O O . THR B 1 40 ? 24.406 -14.781 -22.312 1 64.5 40 THR B O 1
ATOM 2773 N N . ASN B 1 41 ? 24.609 -13.586 -20.328 1 65.19 41 ASN B N 1
ATOM 2774 C CA . ASN B 1 41 ? 24.688 -14.836 -19.578 1 65.19 41 ASN B CA 1
ATOM 2775 C C . ASN B 1 41 ? 23.375 -15.602 -19.625 1 65.19 41 ASN B C 1
ATOM 2777 O O . ASN B 1 41 ? 23.359 -16.828 -19.734 1 65.19 41 ASN B O 1
ATOM 2781 N N . THR B 1 42 ? 22.359 -14.875 -19.531 1 65.5 42 THR B N 1
ATOM 2782 C CA . THR B 1 42 ? 21.047 -15.508 -19.594 1 65.5 42 THR B CA 1
ATOM 2783 C C . THR B 1 42 ? 20.797 -16.078 -21 1 65.5 42 THR B C 1
ATOM 2785 O O . THR B 1 42 ? 20.234 -17.172 -21.125 1 65.5 42 THR B O 1
ATOM 2788 N N . LEU B 1 43 ? 21.312 -15.336 -21.922 1 69.69 43 LEU B N 1
ATOM 2789 C CA . LEU B 1 43 ? 21.109 -15.758 -23.312 1 69.69 43 LEU B CA 1
ATOM 2790 C C . LEU B 1 43 ? 21.922 -17.016 -23.609 1 69.69 43 LEU B C 1
ATOM 2792 O O . LEU B 1 43 ? 21.453 -17.891 -24.328 1 69.69 43 LEU B O 1
ATOM 2796 N N . ARG B 1 44 ? 22.984 -17.062 -22.938 1 66.88 44 ARG B N 1
ATOM 2797 C CA . ARG B 1 44 ? 23.891 -18.156 -23.297 1 66.88 44 ARG B CA 1
ATOM 2798 C C . ARG B 1 44 ? 23.672 -19.359 -22.391 1 66.88 44 ARG B C 1
ATOM 2800 O O . ARG B 1 44 ? 24.297 -20.406 -22.594 1 66.88 44 ARG B O 1
ATOM 2807 N N . ASN B 1 45 ? 22.875 -19.078 -21.422 1 66.56 45 ASN B N 1
ATOM 2808 C CA . ASN B 1 45 ? 22.5 -20.234 -20.609 1 66.56 45 ASN B CA 1
ATOM 2809 C C . ASN B 1 45 ? 21.688 -21.234 -21.422 1 66.56 45 ASN B C 1
ATOM 2811 O O . ASN B 1 45 ? 20.609 -20.922 -21.922 1 66.56 45 ASN B O 1
ATOM 2815 N N . PRO B 1 46 ? 22.234 -22.359 -21.594 1 66.62 46 PRO B N 1
ATOM 2816 C CA . PRO B 1 46 ? 21.562 -23.375 -22.422 1 66.62 46 PRO B CA 1
ATOM 2817 C C . PRO B 1 46 ? 20.156 -23.703 -21.922 1 66.62 46 PRO B C 1
ATOM 2819 O O . PRO B 1 46 ? 19.281 -24.094 -22.703 1 66.62 46 PRO B O 1
ATOM 2822 N N . GLU B 1 47 ? 19.938 -23.453 -20.672 1 61.31 47 GLU B N 1
ATOM 2823 C CA . GLU B 1 47 ? 18.625 -23.766 -20.109 1 61.31 47 GLU B CA 1
ATOM 2824 C C . GLU B 1 47 ? 17.547 -22.859 -20.672 1 61.31 47 GLU B C 1
ATOM 2826 O O . GLU B 1 47 ? 16.359 -23.203 -20.656 1 61.31 47 GLU B O 1
ATOM 2831 N N . ASN B 1 48 ? 18.031 -21.844 -21.266 1 65.5 48 ASN B N 1
ATOM 2832 C CA . ASN B 1 48 ? 17.031 -20.875 -21.719 1 65.5 48 ASN B CA 1
ATOM 2833 C C . ASN B 1 48 ? 16.672 -21.094 -23.188 1 65.5 48 ASN B C 1
ATOM 2835 O O . ASN B 1 48 ? 15.688 -20.547 -23.672 1 65.5 48 ASN B O 1
ATOM 2839 N N . GLY B 1 49 ? 17.453 -21.938 -23.859 1 64.56 49 GLY B N 1
ATOM 2840 C CA . GLY B 1 49 ? 17.078 -22.469 -25.156 1 64.56 49 GLY B CA 1
ATOM 2841 C C . GLY B 1 49 ? 17.281 -21.5 -26.297 1 64.56 49 GLY B C 1
ATOM 2842 O O . GLY B 1 49 ? 16.625 -21.594 -27.328 1 64.56 49 GLY B O 1
ATOM 2843 N N . PHE B 1 50 ? 18.078 -20.562 -26.109 1 72.94 50 PHE B N 1
ATOM 2844 C CA . PHE B 1 50 ? 18.281 -19.625 -27.203 1 72.94 50 PHE B CA 1
ATOM 2845 C C . PHE B 1 50 ? 19.297 -20.172 -28.203 1 72.94 50 PHE B C 1
ATOM 2847 O O . PHE B 1 50 ? 20.328 -20.75 -27.797 1 72.94 50 PHE B O 1
ATOM 2854 N N . THR B 1 51 ? 18.781 -20.141 -29.484 1 77.62 51 THR B N 1
ATOM 2855 C CA . THR B 1 51 ? 19.734 -20.5 -30.531 1 77.62 51 THR B CA 1
ATOM 2856 C C . THR B 1 51 ? 20.797 -19.406 -30.703 1 77.62 51 THR B C 1
ATOM 2858 O O . THR B 1 51 ? 20.594 -18.266 -30.266 1 77.62 51 THR B O 1
ATOM 2861 N N . GLU B 1 52 ? 21.875 -19.75 -31.234 1 81.81 52 GLU B N 1
ATOM 2862 C CA . GLU B 1 52 ? 22.938 -18.781 -31.469 1 81.81 52 GLU B CA 1
ATOM 2863 C C . GLU B 1 52 ? 22.438 -17.609 -32.344 1 81.81 52 GLU B C 1
ATOM 2865 O O . GLU B 1 52 ? 22.875 -16.469 -32.156 1 81.81 52 GLU B O 1
ATOM 2870 N N . GLU B 1 53 ? 21.609 -17.938 -33.25 1 81.75 53 GLU B N 1
ATOM 2871 C CA . GLU B 1 53 ? 21.031 -16.891 -34.094 1 81.75 53 GLU B CA 1
ATOM 2872 C C . GLU B 1 53 ? 20.172 -15.93 -33.281 1 81.75 53 GLU B C 1
ATOM 2874 O O . GLU B 1 53 ? 20.219 -14.711 -33.5 1 81.75 53 GLU B O 1
ATOM 2879 N N . GLU B 1 54 ? 19.469 -16.547 -32.406 1 76.5 54 GLU B N 1
ATOM 2880 C CA . GLU B 1 54 ? 18.609 -15.734 -31.547 1 76.5 54 GLU B CA 1
ATOM 2881 C C . GLU B 1 54 ? 19.422 -14.859 -30.609 1 76.5 54 GLU B C 1
ATOM 2883 O O . GLU B 1 54 ? 19.094 -13.688 -30.391 1 76.5 54 GLU B O 1
ATOM 2888 N N . ILE B 1 55 ? 20.469 -15.422 -30.172 1 78.88 55 ILE B N 1
ATOM 2889 C CA . ILE B 1 55 ? 21.344 -14.695 -29.266 1 78.88 55 ILE B CA 1
ATOM 2890 C C . ILE B 1 55 ? 21.984 -13.516 -30.016 1 78.88 55 ILE B C 1
ATOM 2892 O O . ILE B 1 55 ? 22 -12.391 -29.5 1 78.88 55 ILE B O 1
ATOM 2896 N N . ALA B 1 56 ? 22.406 -13.797 -31.203 1 80.25 56 ALA B N 1
ATOM 2897 C CA . ALA B 1 56 ? 23.047 -12.758 -32 1 80.25 56 ALA B CA 1
ATOM 2898 C C . ALA B 1 56 ? 22.062 -11.617 -32.312 1 80.25 56 ALA B C 1
ATOM 2900 O O . ALA B 1 56 ? 22.453 -10.445 -32.281 1 80.25 56 ALA B O 1
ATOM 2901 N N . ARG B 1 57 ? 20.859 -11.938 -32.469 1 78.44 57 ARG B N 1
ATOM 2902 C CA . ARG B 1 57 ? 19.844 -10.938 -32.75 1 78.44 57 ARG B CA 1
ATOM 2903 C C . ARG B 1 57 ? 19.562 -10.078 -31.531 1 78.44 57 ARG B C 1
ATOM 2905 O O . ARG B 1 57 ? 19.406 -8.859 -31.641 1 78.44 57 ARG B O 1
ATOM 2912 N N . ILE B 1 58 ? 19.594 -10.797 -30.438 1 75.62 58 ILE B N 1
ATOM 2913 C CA . ILE B 1 58 ? 19.312 -10.086 -29.203 1 75.62 58 ILE B CA 1
ATOM 2914 C C . ILE B 1 58 ? 20.5 -9.18 -28.844 1 75.62 58 ILE B C 1
ATOM 2916 O O . ILE B 1 58 ? 20.297 -8.031 -28.438 1 75.62 58 ILE B O 1
ATOM 2920 N N . VAL B 1 59 ? 21.641 -9.664 -29.094 1 77.19 59 VAL B N 1
ATOM 2921 C CA . VAL B 1 59 ? 22.844 -8.891 -28.828 1 77.19 59 VAL B CA 1
ATOM 2922 C C . VAL B 1 59 ? 22.891 -7.664 -29.734 1 77.19 59 VAL B C 1
ATOM 2924 O O . VAL B 1 59 ? 23.219 -6.566 -29.281 1 77.19 59 VAL B O 1
ATOM 2927 N N . ALA B 1 60 ? 22.484 -7.891 -30.906 1 78.25 60 ALA B N 1
ATOM 2928 C CA . ALA B 1 60 ? 22.469 -6.793 -31.875 1 78.25 60 ALA B CA 1
ATOM 2929 C C . ALA B 1 60 ? 21.391 -5.777 -31.547 1 78.25 60 ALA B C 1
ATOM 2931 O O . ALA B 1 60 ? 21.594 -4.57 -31.672 1 78.25 60 ALA B O 1
ATOM 2932 N N . TYR B 1 61 ? 20.328 -6.258 -31.141 1 75.94 61 TYR B N 1
ATOM 2933 C CA . TYR B 1 61 ? 19.188 -5.395 -30.828 1 75.94 61 TYR B CA 1
ATOM 2934 C C . TYR B 1 61 ? 19.5 -4.492 -29.641 1 75.94 61 TYR B C 1
ATOM 2936 O O . TYR B 1 61 ? 19.219 -3.291 -29.672 1 75.94 61 TYR B O 1
ATOM 2944 N N . TYR B 1 62 ? 20.109 -5.031 -28.688 1 73.75 62 TYR B N 1
ATOM 2945 C CA . TYR B 1 62 ? 20.359 -4.281 -27.453 1 73.75 62 TYR B CA 1
ATOM 2946 C C . TYR B 1 62 ? 21.75 -3.643 -27.484 1 73.75 62 TYR B C 1
ATOM 2948 O O . TYR B 1 62 ? 22.078 -2.844 -26.594 1 73.75 62 TYR B O 1
ATOM 2956 N N . GLY B 1 63 ? 22.438 -3.871 -28.578 1 76.06 63 GLY B N 1
ATOM 2957 C CA . GLY B 1 63 ? 23.797 -3.359 -28.672 1 76.06 63 GLY B CA 1
ATOM 2958 C C . GLY B 1 63 ? 24.672 -3.797 -27.531 1 76.06 63 GLY B C 1
ATOM 2959 O O . GLY B 1 63 ? 25.453 -2.998 -27 1 76.06 63 GLY B O 1
ATOM 2960 N N . LEU B 1 64 ? 24.547 -5.055 -27.172 1 74 64 LEU B N 1
ATOM 2961 C CA . LEU B 1 64 ? 25.234 -5.543 -25.984 1 74 64 LEU B CA 1
ATOM 2962 C C . LEU B 1 64 ? 26.75 -5.586 -26.203 1 74 64 LEU B C 1
ATOM 2964 O O . LEU B 1 64 ? 27.516 -5.645 -25.234 1 74 64 LEU B O 1
ATOM 2968 N N . ASP B 1 65 ? 27.078 -5.473 -27.469 1 76.44 65 ASP B N 1
ATOM 2969 C CA . ASP B 1 65 ? 28.5 -5.465 -27.812 1 76.44 65 ASP B CA 1
ATOM 2970 C C . ASP B 1 65 ? 29.047 -4.039 -27.891 1 76.44 65 ASP B C 1
ATOM 2972 O O . ASP B 1 65 ? 30.234 -3.832 -28.094 1 76.44 65 ASP B O 1
ATOM 2976 N N . GLN B 1 66 ? 28.234 -3.068 -27.656 1 80.75 66 GLN B N 1
ATOM 2977 C CA . GLN B 1 66 ? 28.609 -1.665 -27.734 1 80.75 66 GLN B CA 1
ATOM 2978 C C . GLN B 1 66 ? 28.828 -1.063 -26.359 1 80.75 66 GLN B C 1
ATOM 2980 O O . GLN B 1 66 ? 28.422 -1.651 -25.344 1 80.75 66 GLN B O 1
ATOM 2985 N N . PRO B 1 67 ? 29.578 0.078 -26.375 1 79.44 67 PRO B N 1
ATOM 2986 C CA . PRO B 1 67 ? 29.734 0.754 -25.078 1 79.44 67 PRO B CA 1
ATOM 2987 C C . PRO B 1 67 ? 28.406 1.109 -24.422 1 79.44 67 PRO B C 1
ATOM 2989 O O . PRO B 1 67 ? 27.406 1.294 -25.125 1 79.44 67 PRO B O 1
ATOM 2992 N N . VAL B 1 68 ? 28.359 1.189 -23.203 1 77.19 68 VAL B N 1
ATOM 2993 C CA . VAL B 1 68 ? 27.172 1.358 -22.375 1 77.19 68 VAL B CA 1
ATOM 2994 C C . VAL B 1 68 ? 26.422 2.621 -22.797 1 77.19 68 VAL B C 1
ATOM 2996 O O . VAL B 1 68 ? 25.188 2.65 -22.781 1 77.19 68 VAL B O 1
ATOM 2999 N N . ALA B 1 69 ? 27.188 3.639 -23.125 1 78.75 69 ALA B N 1
ATOM 3000 C CA . ALA B 1 69 ? 26.547 4.891 -23.516 1 78.75 69 ALA B CA 1
ATOM 3001 C C . ALA B 1 69 ? 25.719 4.703 -24.781 1 78.75 69 ALA B C 1
ATOM 3003 O O . ALA B 1 69 ? 24.641 5.297 -24.922 1 78.75 69 ALA B O 1
ATOM 3004 N N . VAL B 1 70 ? 26.266 3.947 -25.703 1 82.31 70 VAL B N 1
ATOM 3005 C CA . VAL B 1 70 ? 25.547 3.68 -26.938 1 82.31 70 VAL B CA 1
ATOM 3006 C C . VAL B 1 70 ? 24.344 2.797 -26.672 1 82.31 70 VAL B C 1
ATOM 3008 O O . VAL B 1 70 ? 23.281 2.988 -27.266 1 82.31 70 VAL B O 1
ATOM 3011 N N . GLN B 1 71 ? 24.484 1.882 -25.766 1 81.5 71 GLN B N 1
ATOM 3012 C CA . GLN B 1 71 ? 23.375 1.028 -25.375 1 81.5 71 GLN B CA 1
ATOM 3013 C C . GLN B 1 71 ? 22.234 1.854 -24.781 1 81.5 71 GLN B C 1
ATOM 3015 O O . GLN B 1 71 ? 21.062 1.597 -25.062 1 81.5 71 GLN B O 1
ATOM 3020 N N . LEU B 1 72 ? 22.672 2.801 -23.969 1 80.19 72 LEU B N 1
ATOM 3021 C CA . LEU B 1 72 ? 21.672 3.658 -23.328 1 80.19 72 LEU B CA 1
ATOM 3022 C C . LEU B 1 72 ? 20.906 4.461 -24.375 1 80.19 72 LEU B C 1
ATOM 3024 O O . LEU B 1 72 ? 19.672 4.555 -24.312 1 80.19 72 LEU B O 1
ATOM 3028 N N . TRP B 1 73 ? 21.656 5.035 -25.234 1 83.44 73 TRP B N 1
ATOM 3029 C CA . TRP B 1 73 ? 21.047 5.863 -26.266 1 83.44 73 TRP B CA 1
ATOM 3030 C C . TRP B 1 73 ? 20.109 5.035 -27.141 1 83.44 73 TRP B C 1
ATOM 3032 O O . TRP B 1 73 ? 19.016 5.477 -27.484 1 83.44 73 TRP B O 1
ATOM 3042 N N . GLN B 1 74 ? 20.547 3.918 -27.5 1 82.44 74 GLN B N 1
ATOM 3043 C CA . GLN B 1 74 ? 19.734 3.045 -28.344 1 82.44 74 GLN B CA 1
ATOM 3044 C C . GLN B 1 74 ? 18.469 2.598 -27.609 1 82.44 74 GLN B C 1
ATOM 3046 O O . GLN B 1 74 ? 17.375 2.605 -28.172 1 82.44 74 GLN B O 1
ATOM 3051 N N . SER B 1 75 ? 18.688 2.221 -26.406 1 80.19 75 SER B N 1
ATOM 3052 C CA . SER B 1 75 ? 17.562 1.771 -25.609 1 80.19 75 SER B CA 1
ATOM 3053 C C . SER B 1 75 ? 16.547 2.891 -25.406 1 80.19 75 SER B C 1
ATOM 3055 O O . SER B 1 75 ? 15.336 2.656 -25.469 1 80.19 75 SER B O 1
ATOM 3057 N N . LEU B 1 76 ? 17.094 4.023 -25.125 1 83.06 76 LEU B N 1
ATOM 3058 C CA . LEU B 1 76 ? 16.234 5.184 -24.938 1 83.06 76 LEU B CA 1
ATOM 3059 C C . LEU B 1 76 ? 15.484 5.52 -26.234 1 83.06 76 LEU B C 1
ATOM 3061 O O . LEU B 1 76 ? 14.305 5.887 -26.203 1 83.06 76 LEU B O 1
ATOM 3065 N N . SER B 1 77 ? 16.172 5.465 -27.297 1 83.81 77 SER B N 1
ATOM 3066 C CA . SER B 1 77 ? 15.57 5.738 -28.594 1 83.81 77 SER B CA 1
ATOM 3067 C C . SER B 1 77 ? 14.445 4.754 -28.891 1 83.81 77 SER B C 1
ATOM 3069 O O . SER B 1 77 ? 13.391 5.141 -29.406 1 83.81 77 SER B O 1
ATOM 3071 N N . HIS B 1 78 ? 14.664 3.525 -28.578 1 85.19 78 HIS B N 1
ATOM 3072 C CA . HIS B 1 78 ? 13.633 2.516 -28.766 1 85.19 78 HIS B CA 1
ATOM 3073 C C . HIS B 1 78 ? 12.438 2.77 -27.859 1 85.19 78 HIS B C 1
ATOM 3075 O O . HIS B 1 78 ? 11.289 2.648 -28.281 1 85.19 78 HIS B O 1
ATOM 3081 N N . PHE B 1 79 ? 12.719 3.133 -26.672 1 83 79 PHE B N 1
ATOM 3082 C CA . PHE B 1 79 ? 11.672 3.352 -25.672 1 83 79 PHE B CA 1
ATOM 3083 C C . PHE B 1 79 ? 10.766 4.504 -26.094 1 83 79 PHE B C 1
ATOM 3085 O O . PHE B 1 79 ? 9.547 4.426 -25.938 1 83 79 PHE B O 1
ATOM 3092 N N . VAL B 1 80 ? 11.359 5.555 -26.609 1 82.19 80 VAL B N 1
ATOM 3093 C CA . VAL B 1 80 ? 10.617 6.758 -26.969 1 82.19 80 VAL B CA 1
ATOM 3094 C C . VAL B 1 80 ? 9.656 6.445 -28.109 1 82.19 80 VAL B C 1
ATOM 3096 O O . VAL B 1 80 ? 8.57 7.027 -28.188 1 82.19 80 VAL B O 1
ATOM 3099 N N . VAL B 1 81 ? 10 5.48 -28.938 1 82.62 81 VAL B N 1
ATOM 3100 C CA . VAL B 1 81 ? 9.141 5.156 -30.062 1 82.62 81 VAL B CA 1
ATOM 3101 C C . VAL B 1 81 ? 8.227 3.986 -29.703 1 82.62 81 VAL B C 1
ATOM 3103 O O . VAL B 1 81 ? 7.516 3.457 -30.562 1 82.62 81 VAL B O 1
ATOM 3106 N N . GLY B 1 82 ? 8.273 3.555 -28.484 1 82.69 82 GLY B N 1
ATOM 3107 C CA . GLY B 1 82 ? 7.359 2.533 -28 1 82.69 82 GLY B CA 1
ATOM 3108 C C . GLY B 1 82 ? 7.875 1.122 -28.203 1 82.69 82 GLY B C 1
ATOM 3109 O O . GLY B 1 82 ? 7.121 0.154 -28.078 1 82.69 82 GLY B O 1
ATOM 3110 N N . ASP B 1 83 ? 9.062 1.019 -28.656 1 87.25 83 ASP B N 1
ATOM 3111 C CA . ASP B 1 83 ? 9.688 -0.292 -28.812 1 87.25 83 ASP B CA 1
ATOM 3112 C C . ASP B 1 83 ? 10.312 -0.758 -27.5 1 87.25 83 ASP B C 1
ATOM 3114 O O . ASP B 1 83 ? 11.359 -0.262 -27.094 1 87.25 83 ASP B O 1
ATOM 3118 N N . LEU B 1 84 ? 9.727 -1.787 -26.938 1 87.5 84 LEU B N 1
ATOM 3119 C CA . LEU B 1 84 ? 10.141 -2.238 -25.609 1 87.5 84 LEU B CA 1
ATOM 3120 C C . LEU B 1 84 ? 10.953 -3.525 -25.703 1 87.5 84 LEU B C 1
ATOM 3122 O O . LEU B 1 84 ? 11.234 -4.16 -24.688 1 87.5 84 LEU B O 1
ATOM 3126 N N . GLY B 1 85 ? 11.227 -3.916 -26.938 1 86.75 85 GLY B N 1
ATOM 3127 C CA . GLY B 1 85 ? 12.055 -5.094 -27.141 1 86.75 85 GLY B CA 1
ATOM 3128 C C . GLY B 1 85 ? 11.25 -6.375 -27.25 1 86.75 85 GLY B C 1
ATOM 3129 O O . GLY B 1 85 ? 10.078 -6.352 -27.641 1 86.75 85 GLY B O 1
ATOM 3130 N N . VAL B 1 86 ? 11.984 -7.539 -27.031 1 83.94 86 VAL B N 1
ATOM 3131 C CA . VAL B 1 86 ? 11.383 -8.859 -27.188 1 83.94 86 VAL B CA 1
ATOM 3132 C C . VAL B 1 86 ? 11.602 -9.68 -25.922 1 83.94 86 VAL B C 1
ATOM 3134 O O . VAL B 1 86 ? 12.664 -9.586 -25.297 1 83.94 86 VAL B O 1
ATOM 3137 N N . SER B 1 87 ? 10.539 -10.422 -25.562 1 86.44 87 SER B N 1
ATOM 3138 C CA . SER B 1 87 ? 10.633 -11.32 -24.406 1 86.44 87 SER B CA 1
ATOM 3139 C C . SER B 1 87 ? 11.688 -12.391 -24.641 1 86.44 87 SER B C 1
ATOM 3141 O O . SER B 1 87 ? 11.711 -13.039 -25.688 1 86.44 87 SER B O 1
ATOM 3143 N N . LEU B 1 88 ? 12.508 -12.57 -23.641 1 79.19 88 LEU B N 1
ATOM 3144 C CA . LEU B 1 88 ? 13.547 -13.586 -23.734 1 79.19 88 LEU B CA 1
ATOM 3145 C C . LEU B 1 88 ? 12.977 -14.984 -23.547 1 79.19 88 LEU B C 1
ATOM 3147 O O . LEU B 1 88 ? 13.648 -15.977 -23.828 1 79.19 88 LEU B O 1
ATOM 3151 N N . ARG B 1 89 ? 11.773 -15.016 -23.141 1 78.56 89 ARG B N 1
ATOM 3152 C CA . ARG B 1 89 ? 11.156 -16.297 -22.859 1 78.56 89 ARG B CA 1
ATOM 3153 C C . ARG B 1 89 ? 10.125 -16.672 -23.922 1 78.56 89 ARG B C 1
ATOM 3155 O O . ARG B 1 89 ? 10.102 -17.797 -24.406 1 78.56 89 ARG B O 1
ATOM 3162 N N . SER B 1 90 ? 9.297 -15.742 -24.281 1 82.19 90 SER B N 1
ATOM 3163 C CA . SER B 1 90 ? 8.219 -16.047 -25.219 1 82.19 90 SER B CA 1
ATOM 3164 C C . SER B 1 90 ? 8.578 -15.625 -26.641 1 82.19 90 SER B C 1
ATOM 3166 O O . SER B 1 90 ? 7.906 -16.016 -27.594 1 82.19 90 SER B O 1
ATOM 3168 N N . ASN B 1 91 ? 9.586 -14.836 -26.797 1 81.38 91 ASN B N 1
ATOM 3169 C CA . ASN B 1 91 ? 10.031 -14.32 -28.078 1 81.38 91 ASN B CA 1
ATOM 3170 C C . ASN B 1 91 ? 8.984 -13.406 -28.719 1 81.38 91 ASN B C 1
ATOM 3172 O O . ASN B 1 91 ? 9.039 -13.133 -29.922 1 81.38 91 ASN B O 1
ATOM 3176 N N . LEU B 1 92 ? 8.07 -12.992 -27.984 1 87.81 92 LEU B N 1
ATOM 3177 C CA . LEU B 1 92 ? 7.062 -12.031 -28.422 1 87.81 92 LEU B CA 1
ATOM 3178 C C . LEU B 1 92 ? 7.484 -10.609 -28.094 1 87.81 92 LEU B C 1
ATOM 3180 O O . LEU B 1 92 ? 8.234 -10.383 -27.141 1 87.81 92 LEU B O 1
ATOM 3184 N N . PRO B 1 93 ? 7.008 -9.695 -29.016 1 91.38 93 PRO B N 1
ATOM 3185 C CA . PRO B 1 93 ? 7.258 -8.297 -28.625 1 91.38 93 PRO B CA 1
ATOM 3186 C C . PRO B 1 93 ? 6.703 -7.961 -27.25 1 91.38 93 PRO B C 1
ATOM 3188 O O . PRO B 1 93 ? 5.566 -8.32 -26.922 1 91.38 93 PRO B O 1
ATOM 3191 N N . VAL B 1 94 ? 7.539 -7.332 -26.453 1 93.19 94 VAL B N 1
ATOM 3192 C CA . VAL B 1 94 ? 7.16 -6.977 -25.094 1 93.19 94 VAL B CA 1
ATOM 3193 C C . VAL B 1 94 ? 5.926 -6.082 -25.109 1 93.19 94 VAL B C 1
ATOM 3195 O O . VAL B 1 94 ? 5.07 -6.168 -24.234 1 93.19 94 VAL B O 1
ATOM 3198 N N . THR B 1 95 ? 5.777 -5.285 -26.141 1 92.81 95 THR B N 1
ATOM 3199 C CA . THR B 1 95 ? 4.629 -4.398 -26.281 1 92.81 95 THR B CA 1
ATOM 3200 C C . THR B 1 95 ? 3.332 -5.203 -26.359 1 92.81 95 THR B C 1
ATOM 3202 O O . THR B 1 95 ? 2.299 -4.773 -25.844 1 92.81 95 THR B O 1
ATOM 3205 N N . ARG B 1 96 ? 3.396 -6.25 -26.938 1 92.94 96 ARG B N 1
ATOM 3206 C CA . ARG B 1 96 ? 2.219 -7.109 -27.047 1 92.94 96 ARG B CA 1
ATOM 3207 C C . ARG B 1 96 ? 1.858 -7.703 -25.688 1 92.94 96 ARG B C 1
ATOM 3209 O O . ARG B 1 96 ? 0.683 -7.762 -25.312 1 92.94 96 ARG B O 1
ATOM 3216 N N . LEU B 1 97 ? 2.854 -8.172 -24.984 1 93.56 97 LEU B N 1
ATOM 3217 C CA . LEU B 1 97 ? 2.631 -8.742 -23.656 1 93.56 97 LEU B CA 1
ATOM 3218 C C . LEU B 1 97 ? 2.021 -7.715 -22.719 1 93.56 97 LEU B C 1
ATOM 3220 O O . LEU B 1 97 ? 1.083 -8.023 -21.984 1 93.56 97 LEU B O 1
ATOM 3224 N N . ILE B 1 98 ? 2.52 -6.562 -22.828 1 93.31 98 ILE B N 1
ATOM 3225 C CA . ILE B 1 98 ? 2.062 -5.477 -21.953 1 93.31 98 ILE B CA 1
ATOM 3226 C C . ILE B 1 98 ? 0.642 -5.074 -22.344 1 93.31 98 ILE B C 1
ATOM 3228 O O . ILE B 1 98 ? -0.209 -4.863 -21.469 1 93.31 98 ILE B O 1
ATOM 3232 N N . ALA B 1 99 ? 0.379 -4.969 -23.594 1 92.5 99 ALA B N 1
ATOM 3233 C CA . ALA B 1 99 ? -0.926 -4.543 -24.094 1 92.5 99 ALA B CA 1
ATOM 3234 C C . ALA B 1 99 ? -2.018 -5.523 -23.688 1 92.5 99 ALA B C 1
ATOM 3236 O O . ALA B 1 99 ? -3.182 -5.141 -23.531 1 92.5 99 ALA B O 1
ATOM 3237 N N . GLU B 1 100 ? -1.679 -6.688 -23.406 1 91.94 100 GLU B N 1
ATOM 3238 C CA . GLU B 1 100 ? -2.637 -7.727 -23.031 1 91.94 100 GLU B CA 1
ATOM 3239 C C . GLU B 1 100 ? -3.037 -7.613 -21.562 1 91.94 100 GLU B C 1
ATOM 3241 O O . GLU B 1 100 ? -4.129 -8.031 -21.188 1 91.94 100 GLU B O 1
ATOM 3246 N N . VAL B 1 101 ? -2.207 -7.039 -20.75 1 91.94 101 VAL B N 1
ATOM 3247 C CA . VAL B 1 101 ? -2.451 -7.133 -19.312 1 91.94 101 VAL B CA 1
ATOM 3248 C C . VAL B 1 101 ? -2.693 -5.738 -18.734 1 91.94 101 VAL B C 1
ATOM 3250 O O . VAL B 1 101 ? -3.398 -5.59 -17.734 1 91.94 101 VAL B O 1
ATOM 3253 N N . VAL B 1 102 ? -2.242 -4.707 -19.328 1 90.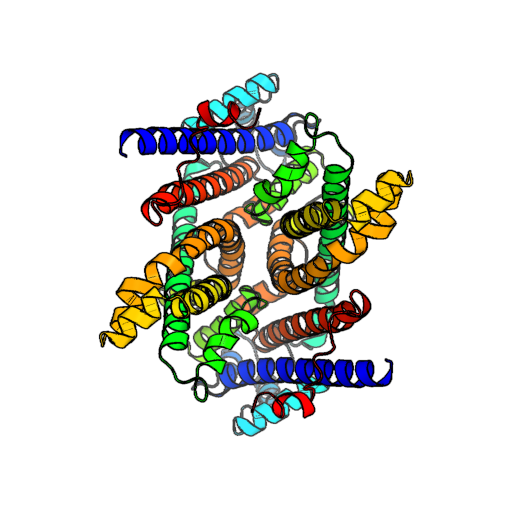62 102 VAL B N 1
ATOM 3254 C CA . VAL B 1 102 ? -2.262 -3.355 -18.781 1 90.62 102 VAL B CA 1
ATOM 3255 C C . VAL B 1 102 ? -3.703 -2.857 -18.688 1 90.62 102 VAL B C 1
ATOM 3257 O O . VAL B 1 102 ? -4.098 -2.266 -17.672 1 90.62 102 VAL B O 1
ATOM 3260 N N . PRO B 1 103 ? -4.543 -3.059 -19.672 1 90.25 103 PRO B N 1
ATOM 3261 C CA . PRO B 1 103 ? -5.922 -2.566 -19.578 1 90.25 103 PRO B CA 1
ATOM 3262 C C . PRO B 1 103 ? -6.668 -3.141 -18.375 1 90.25 103 PRO B C 1
ATOM 3264 O O . PRO B 1 103 ? -7.449 -2.432 -17.734 1 90.25 103 PRO B O 1
ATOM 3267 N N . SER B 1 104 ? -6.434 -4.359 -18.094 1 90.81 104 SER B N 1
ATOM 3268 C CA . SER B 1 104 ? -7.098 -4.992 -16.953 1 90.81 104 SER B CA 1
ATOM 3269 C C . SER B 1 104 ? -6.68 -4.34 -15.641 1 90.81 104 SER B C 1
ATOM 3271 O O . SER B 1 104 ? -7.523 -4.051 -14.789 1 90.81 104 SER B O 1
ATOM 3273 N N . THR B 1 105 ? -5.414 -4.113 -15.477 1 90.94 105 THR B N 1
ATOM 3274 C CA . THR B 1 105 ? -4.91 -3.492 -14.25 1 90.94 105 THR B CA 1
ATOM 3275 C C . THR B 1 105 ? -5.387 -2.047 -14.148 1 90.94 105 THR B C 1
ATOM 3277 O O . THR B 1 105 ? -5.789 -1.6 -13.07 1 90.94 105 THR B O 1
ATOM 3280 N N . LEU B 1 106 ? -5.383 -1.336 -15.242 1 88.62 106 LEU B N 1
ATOM 3281 C CA . LEU B 1 106 ? -5.828 0.052 -15.234 1 88.62 106 LEU B CA 1
ATOM 3282 C C . LEU B 1 106 ? -7.324 0.14 -14.938 1 88.6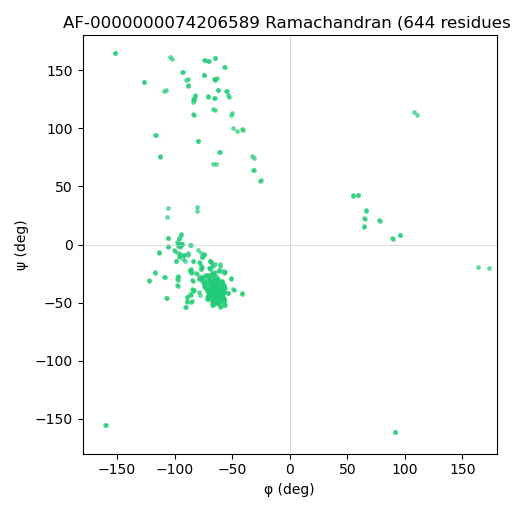2 106 LEU B C 1
ATOM 3284 O O . LEU B 1 106 ? -7.77 1.057 -14.25 1 88.62 106 LEU B O 1
ATOM 3288 N N . ALA B 1 107 ? -8.047 -0.752 -15.477 1 90.5 107 ALA B N 1
ATOM 3289 C CA . ALA B 1 107 ? -9.477 -0.783 -15.203 1 90.5 107 ALA B CA 1
ATOM 3290 C C . ALA B 1 107 ? -9.75 -1.038 -13.727 1 90.5 107 ALA B C 1
ATOM 3292 O O . ALA B 1 107 ? -10.641 -0.424 -13.133 1 90.5 107 ALA B O 1
ATOM 3293 N N . LEU B 1 108 ? -9.008 -1.94 -13.188 1 92.06 108 LEU B N 1
ATOM 3294 C CA . LEU B 1 108 ? -9.148 -2.23 -11.766 1 92.06 108 LEU B CA 1
ATOM 3295 C C . LEU B 1 108 ? -8.781 -1.015 -10.922 1 92.06 108 LEU B C 1
ATOM 3297 O O . LEU B 1 108 ? -9.531 -0.634 -10.016 1 92.06 108 LEU B O 1
ATOM 3301 N N . ALA B 1 109 ? -7.66 -0.412 -11.211 1 91.31 109 ALA B N 1
ATOM 3302 C CA . ALA B 1 109 ? -7.199 0.751 -10.461 1 91.31 109 ALA B CA 1
ATOM 3303 C C . ALA B 1 109 ? -8.18 1.913 -10.586 1 91.31 109 ALA B C 1
ATOM 3305 O O . ALA B 1 109 ? -8.484 2.588 -9.602 1 91.31 109 ALA B O 1
ATOM 3306 N N . ALA B 1 110 ? -8.625 2.148 -11.797 1 90.25 110 ALA B N 1
ATOM 3307 C CA . ALA B 1 110 ? -9.57 3.232 -12.039 1 90.25 110 ALA B CA 1
ATOM 3308 C C . ALA B 1 110 ? -10.891 2.977 -11.312 1 90.25 110 ALA B C 1
ATOM 3310 O O . ALA B 1 110 ? -11.484 3.898 -10.742 1 90.25 110 ALA B O 1
ATOM 3311 N N . SER B 1 111 ? -11.352 1.798 -11.406 1 93.75 111 SER B N 1
ATOM 3312 C CA . SER B 1 111 ? -12.578 1.441 -10.703 1 93.75 111 SER B CA 1
ATOM 3313 C C . SER B 1 111 ? -12.414 1.59 -9.195 1 93.75 111 SER B C 1
ATOM 3315 O O . SER B 1 111 ? -13.336 2.035 -8.508 1 93.75 111 SER B O 1
ATOM 3317 N N . ALA B 1 112 ? -11.297 1.155 -8.703 1 95.81 112 ALA B N 1
ATOM 3318 C CA . ALA B 1 112 ? -11.016 1.283 -7.277 1 95.81 112 ALA B CA 1
ATOM 3319 C C . ALA B 1 112 ? -11 2.748 -6.852 1 95.81 112 ALA B C 1
ATOM 3321 O O . ALA B 1 112 ? -11.523 3.1 -5.789 1 95.81 112 ALA B O 1
ATOM 3322 N N . LEU B 1 113 ? -10.383 3.557 -7.672 1 93.06 113 LEU B N 1
ATOM 3323 C CA . LEU B 1 113 ? -10.344 4.984 -7.371 1 93.06 113 LEU B CA 1
ATOM 3324 C C . LEU B 1 113 ? -11.742 5.582 -7.375 1 93.06 113 LEU B C 1
ATOM 3326 O O . LEU B 1 113 ? -12.094 6.367 -6.492 1 93.06 113 LEU B O 1
ATOM 3330 N N . ALA B 1 114 ? -12.5 5.242 -8.383 1 94.62 114 ALA B N 1
ATOM 3331 C CA . ALA B 1 114 ? -13.875 5.727 -8.469 1 94.62 114 ALA B CA 1
ATOM 3332 C C . ALA B 1 114 ? -14.68 5.309 -7.234 1 94.62 114 ALA B C 1
ATOM 3334 O O . ALA B 1 114 ? -15.391 6.125 -6.648 1 94.62 114 ALA B O 1
ATOM 3335 N N . MET B 1 115 ? -14.523 4.117 -6.922 1 95.12 115 MET B N 1
ATOM 3336 C CA . MET B 1 115 ? -15.219 3.609 -5.738 1 95.12 115 MET B CA 1
ATOM 3337 C C . MET B 1 115 ? -14.75 4.34 -4.48 1 95.12 115 MET B C 1
ATOM 3339 O O . MET B 1 115 ? -15.562 4.66 -3.611 1 95.12 115 MET B O 1
ATOM 3343 N N . ALA B 1 116 ? -13.492 4.523 -4.355 1 95.69 116 ALA B N 1
ATOM 3344 C CA . ALA B 1 116 ? -12.93 5.215 -3.201 1 95.69 116 ALA B CA 1
ATOM 3345 C C . ALA B 1 116 ? -13.5 6.625 -3.07 1 95.69 116 ALA B C 1
ATOM 3347 O O . ALA B 1 116 ? -13.867 7.055 -1.974 1 95.69 116 ALA B O 1
ATOM 3348 N N . LEU B 1 117 ? -13.586 7.297 -4.203 1 94.88 117 LEU B N 1
ATOM 3349 C CA . LEU B 1 117 ? -14.102 8.664 -4.191 1 94.88 117 LEU B CA 1
ATOM 3350 C C . LEU B 1 117 ? -15.578 8.688 -3.824 1 94.88 117 LEU B C 1
ATOM 3352 O O . LEU B 1 117 ? -16.016 9.516 -3.016 1 94.88 117 LEU B O 1
ATOM 3356 N N . VAL B 1 118 ? -16.312 7.832 -4.379 1 96.44 118 VAL B N 1
ATOM 3357 C CA . VAL B 1 118 ? -17.75 7.77 -4.094 1 96.44 118 VAL B CA 1
ATOM 3358 C C . VAL B 1 118 ? -17.969 7.496 -2.607 1 96.44 118 VAL B C 1
ATOM 3360 O O . VAL B 1 118 ? -18.75 8.188 -1.955 1 96.44 118 VAL B O 1
ATOM 3363 N N . LEU B 1 119 ? -17.25 6.535 -2.111 1 95.56 119 LEU B N 1
ATOM 3364 C CA . LEU B 1 119 ? -17.406 6.16 -0.709 1 95.56 119 LEU B CA 1
ATOM 3365 C C . LEU B 1 119 ? -16.938 7.285 0.208 1 95.56 119 LEU B C 1
ATOM 3367 O O . LEU B 1 119 ? -17.594 7.59 1.208 1 95.56 119 LEU B O 1
ATOM 3371 N N . ALA B 1 120 ? -15.805 7.836 -0.086 1 96.12 120 ALA B N 1
ATOM 3372 C CA . ALA B 1 120 ? -15.273 8.922 0.728 1 96.12 120 ALA B CA 1
ATOM 3373 C C . ALA B 1 120 ? -16.234 10.102 0.769 1 96.12 120 ALA B C 1
ATOM 3375 O O . ALA B 1 120 ? -16.5 10.664 1.836 1 96.12 120 ALA B O 1
ATOM 3376 N N . PHE B 1 121 ? -16.75 10.461 -0.379 1 94.81 121 PHE B N 1
ATOM 3377 C CA . PHE B 1 121 ? -17.656 11.594 -0.455 1 94.81 121 PHE B CA 1
ATOM 3378 C C . PHE B 1 121 ? -18.984 11.273 0.239 1 94.81 121 PHE B C 1
ATOM 3380 O O . PHE B 1 121 ? -19.562 12.133 0.894 1 94.81 121 PHE B O 1
ATOM 3387 N N . ALA B 1 122 ? -19.453 10.094 0.073 1 94.75 122 ALA B N 1
ATOM 3388 C CA . ALA B 1 122 ? -20.688 9.68 0.753 1 94.75 122 ALA B CA 1
ATOM 3389 C C . ALA B 1 122 ? -20.516 9.75 2.27 1 94.75 122 ALA B C 1
ATOM 3391 O O . ALA B 1 122 ? -21.391 10.258 2.971 1 94.75 122 ALA B O 1
ATOM 3392 N N . ILE B 1 123 ? -19.438 9.258 2.736 1 93.75 123 ILE B N 1
ATOM 3393 C CA . ILE B 1 123 ? -19.172 9.266 4.172 1 93.75 123 ILE B CA 1
ATOM 3394 C C . ILE B 1 123 ? -19.047 10.711 4.664 1 93.75 123 ILE B C 1
ATOM 3396 O O . ILE B 1 123 ? -19.656 11.078 5.668 1 93.75 123 ILE B O 1
ATOM 3400 N N . ALA B 1 124 ? -18.25 11.492 3.984 1 93.31 124 ALA B N 1
ATOM 3401 C CA . ALA B 1 124 ? -18.062 12.883 4.375 1 93.31 124 ALA B CA 1
ATOM 3402 C C . ALA B 1 124 ? -19.375 13.648 4.355 1 93.31 124 ALA B C 1
ATOM 3404 O O . ALA B 1 124 ? -19.641 14.453 5.246 1 93.31 124 ALA B O 1
ATOM 3405 N N . TYR B 1 125 ? -20.094 13.414 3.34 1 92.44 125 TYR B N 1
ATOM 3406 C CA . TYR B 1 125 ? -21.422 14.039 3.24 1 92.44 125 TYR B CA 1
ATOM 3407 C C . TYR B 1 125 ? -22.281 13.672 4.438 1 92.44 125 TYR B C 1
ATOM 3409 O O . TYR B 1 125 ? -22.969 14.523 5.008 1 92.44 125 TYR B O 1
ATOM 3417 N N . GLY B 1 126 ? -22.312 12.445 4.77 1 91.62 126 GLY B N 1
ATOM 3418 C CA . GLY B 1 126 ? -23.094 11.977 5.902 1 91.62 126 GLY B CA 1
ATOM 3419 C C . GLY B 1 126 ? -22.703 12.633 7.211 1 91.62 126 GLY B C 1
ATOM 3420 O O . GLY B 1 126 ? -23.547 12.867 8.078 1 91.62 126 GLY B O 1
ATOM 3421 N N . THR B 1 127 ? -21.406 12.922 7.391 1 89.69 127 THR B N 1
ATOM 3422 C CA . THR B 1 127 ? -20.938 13.531 8.633 1 89.69 127 THR B CA 1
ATOM 3423 C C . THR B 1 127 ? -21.469 14.961 8.766 1 89.69 127 THR B C 1
ATOM 3425 O O . THR B 1 127 ? -21.516 15.508 9.867 1 89.69 127 THR B O 1
ATOM 3428 N N . GLN B 1 128 ? -21.781 15.547 7.637 1 86.69 128 GLN B N 1
ATOM 3429 C CA . GLN B 1 128 ? -22.297 16.922 7.664 1 86.69 128 GLN B CA 1
ATOM 3430 C C . GLN B 1 128 ? -23.812 16.938 7.875 1 86.69 128 GLN B C 1
ATOM 3432 O O . GLN B 1 128 ? -24.359 17.953 8.312 1 86.69 128 GLN B O 1
ATOM 3437 N N . HIS B 1 129 ? -24.516 15.852 7.578 1 85.69 129 HIS B N 1
ATOM 3438 C CA . HIS B 1 129 ? -25.969 15.875 7.555 1 85.69 129 HIS B CA 1
ATOM 3439 C C . HIS B 1 129 ? -26.547 15.102 8.734 1 85.69 129 HIS B C 1
ATOM 3441 O O . HIS B 1 129 ? -27.688 15.359 9.156 1 85.69 129 HIS B O 1
ATOM 3447 N N . LEU B 1 130 ? -25.812 14.164 9.18 1 83.75 130 LEU B N 1
ATOM 3448 C CA . LEU B 1 130 ? -26.375 13.328 10.242 1 83.75 130 LEU B CA 1
ATOM 3449 C C . LEU B 1 130 ? -26.078 13.93 11.617 1 83.75 130 LEU B C 1
ATOM 3451 O O . LEU B 1 130 ? -25 14.492 11.828 1 83.75 130 LEU B O 1
ATOM 3455 N N . PRO B 1 131 ? -27.062 13.82 12.516 1 74.75 131 PRO B N 1
ATOM 3456 C CA . PRO B 1 131 ? -26.859 14.328 13.875 1 74.75 131 PRO B CA 1
ATOM 3457 C C . PRO B 1 131 ? -25.766 13.57 14.625 1 74.75 131 PRO B C 1
ATOM 3459 O O . PRO B 1 131 ? -25.469 12.414 14.297 1 74.75 131 PRO B O 1
ATOM 3462 N N . ARG B 1 132 ? -24.922 14.195 15.461 1 64.75 132 ARG B N 1
ATOM 3463 C CA . ARG B 1 132 ? -23.766 13.664 16.188 1 64.75 132 ARG B CA 1
ATOM 3464 C C . ARG B 1 132 ? -24.125 12.367 16.906 1 64.75 132 ARG B C 1
ATOM 3466 O O . ARG B 1 132 ? -23.297 11.469 17.016 1 64.75 132 ARG B O 1
ATOM 3473 N N . ARG B 1 133 ? -25.297 12.258 17.469 1 60.84 133 ARG B N 1
ATOM 3474 C CA . ARG B 1 133 ? -25.656 11.125 18.312 1 60.84 133 ARG B CA 1
ATOM 3475 C C . ARG B 1 133 ? -25.703 9.828 17.516 1 60.84 133 ARG B C 1
ATOM 3477 O O . ARG B 1 133 ? -25.328 8.766 18.031 1 60.84 133 ARG B O 1
ATOM 3484 N N . TYR B 1 134 ? -26.5 9.867 16.312 1 55.59 134 TYR B N 1
ATOM 3485 C CA . TYR B 1 134 ? -26.922 8.586 15.766 1 55.59 134 TYR B CA 1
ATOM 3486 C C . TYR B 1 134 ? -26.141 8.234 14.508 1 55.59 134 TYR B C 1
ATOM 3488 O O . TYR B 1 134 ? -26.391 7.199 13.883 1 55.59 134 TYR B O 1
ATOM 3496 N N . GLY B 1 135 ? -24.875 8.781 14.281 1 66.12 135 GLY B N 1
ATOM 3497 C CA . GLY B 1 135 ? -24.328 8.312 13.016 1 66.12 135 GLY B CA 1
ATOM 3498 C C . GLY B 1 135 ? -23.031 8.992 12.633 1 66.12 135 GLY B C 1
ATOM 3499 O O . GLY B 1 135 ? -22.172 8.375 12 1 66.12 135 GLY B O 1
ATOM 3500 N N . GLN B 1 136 ? -22.969 9.977 13.234 1 75.06 136 GLN B N 1
ATOM 3501 C CA . GLN B 1 136 ? -21.781 10.773 12.898 1 75.06 136 GLN B CA 1
ATOM 3502 C C . GLN B 1 136 ? -20.516 10.141 13.461 1 75.06 136 GLN B C 1
ATOM 3504 O O . GLN B 1 136 ? -19.469 10.172 12.82 1 75.06 136 GLN B O 1
ATOM 3509 N N . GLY B 1 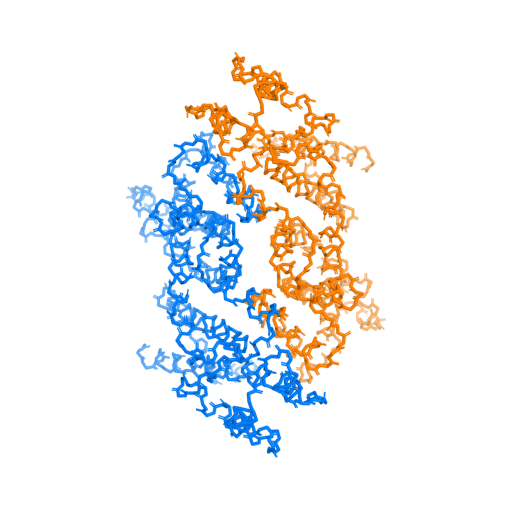137 ? -20.922 9.492 14.531 1 78.38 137 GLY B N 1
ATOM 3510 C CA . GLY B 1 137 ? -19.766 8.852 15.156 1 78.38 137 GLY B CA 1
ATOM 3511 C C . GLY B 1 137 ? -19.219 7.695 14.336 1 78.38 137 GLY B C 1
ATOM 3512 O O . GLY B 1 137 ? -18 7.57 14.172 1 78.38 137 GLY B O 1
ATOM 3513 N N . VAL B 1 138 ? -20.188 6.973 13.789 1 77.38 138 VAL B N 1
ATOM 3514 C CA . VAL B 1 138 ? -19.781 5.816 12.992 1 77.38 138 VAL B CA 1
ATOM 3515 C C . VAL B 1 138 ? -19.125 6.289 11.695 1 77.38 138 VAL B C 1
ATOM 3517 O O . VAL B 1 138 ? -18.094 5.742 11.281 1 77.38 138 VAL B O 1
ATOM 3520 N N . LEU B 1 139 ? -19.688 7.258 11.094 1 86.81 139 LEU B N 1
ATOM 3521 C CA . LEU B 1 139 ? -19.141 7.781 9.844 1 86.81 139 LEU B CA 1
ATOM 3522 C C . LEU B 1 139 ? -17.781 8.43 10.078 1 86.81 139 LEU B C 1
ATOM 3524 O O . LEU B 1 139 ? -16.859 8.242 9.281 1 86.81 139 LEU B O 1
ATOM 3528 N N . ARG B 1 140 ? -17.688 9.031 11.195 1 85.12 140 ARG B N 1
ATOM 3529 C CA . ARG B 1 140 ? -16.438 9.719 11.508 1 85.12 140 ARG B CA 1
ATOM 3530 C C . ARG B 1 140 ? -15.352 8.719 11.914 1 85.12 140 ARG B C 1
ATOM 3532 O O . ARG B 1 140 ? -14.164 9.023 11.836 1 85.12 140 ARG B O 1
ATOM 3539 N N . ALA B 1 141 ? -15.812 7.57 12.289 1 79.5 141 ALA B N 1
ATOM 3540 C CA . ALA B 1 141 ? -14.867 6.527 12.688 1 79.5 141 ALA B CA 1
ATOM 3541 C C . ALA B 1 141 ? -14.352 5.77 11.469 1 79.5 141 ALA B C 1
ATOM 3543 O O . ALA B 1 141 ? -13.336 5.07 11.547 1 79.5 141 ALA B O 1
ATOM 3544 N N . PHE B 1 142 ? -14.953 5.895 10.32 1 83.5 142 PHE B N 1
ATOM 3545 C CA . PHE B 1 142 ? -14.625 5.133 9.117 1 83.5 142 PHE B CA 1
ATOM 3546 C C . PHE B 1 142 ? -13.156 5.305 8.75 1 83.5 142 PHE B C 1
ATOM 3548 O O . PHE B 1 142 ? -12.445 4.324 8.531 1 83.5 142 PHE B O 1
ATOM 3555 N N . PRO B 1 143 ? -12.656 6.551 8.641 1 82.88 143 PRO B N 1
ATOM 3556 C CA . PRO B 1 143 ? -11.25 6.715 8.266 1 82.88 143 PRO B CA 1
ATOM 3557 C C . PRO B 1 143 ? -10.297 6.004 9.227 1 82.88 143 PRO B C 1
ATOM 3559 O O . PRO B 1 143 ? -9.438 5.238 8.797 1 82.88 143 PRO B O 1
ATOM 3562 N N . SER B 1 144 ? -10.508 6.188 10.453 1 72.56 144 SER B N 1
ATOM 3563 C CA . SER B 1 144 ? -9.617 5.598 11.445 1 72.56 144 SER B CA 1
ATOM 3564 C C . SER B 1 144 ? -9.695 4.074 11.43 1 72.56 144 SER B C 1
ATOM 3566 O O . SER B 1 144 ? -8.695 3.395 11.664 1 72.56 144 SER B O 1
ATOM 3568 N N . LEU B 1 145 ? -10.844 3.529 11.109 1 72.31 145 LEU B N 1
ATOM 3569 C CA . LEU B 1 145 ? -11.055 2.086 11.125 1 72.31 145 LEU B CA 1
ATOM 3570 C C . LEU B 1 145 ? -10.406 1.428 9.914 1 72.31 145 LEU B C 1
ATOM 3572 O O . LEU B 1 145 ? -9.898 0.306 10.008 1 72.31 145 LEU B O 1
ATOM 3576 N N . PHE B 1 146 ? -10.359 2.162 8.82 1 78.81 146 PHE B N 1
ATOM 3577 C CA . PHE B 1 146 ? -9.984 1.478 7.586 1 78.81 146 PHE B CA 1
ATOM 3578 C C . PHE B 1 146 ? -8.641 1.976 7.078 1 78.81 146 PHE B C 1
ATOM 3580 O O . PHE B 1 146 ? -8.062 1.394 6.156 1 78.81 146 PHE B O 1
ATOM 3587 N N . LEU B 1 147 ? -8.102 2.984 7.691 1 73.62 147 LEU B N 1
ATOM 3588 C CA . LEU B 1 147 ? -6.809 3.514 7.277 1 73.62 147 LEU B CA 1
ATOM 3589 C C . LEU B 1 147 ? -5.703 2.488 7.508 1 73.62 147 LEU B C 1
ATOM 3591 O O . LEU B 1 147 ? -4.723 2.445 6.758 1 73.62 147 LEU B O 1
ATOM 3595 N N . SER B 1 148 ? -5.918 1.718 8.539 1 68.88 148 SER B N 1
ATOM 3596 C CA . SER B 1 148 ? -4.844 0.815 8.938 1 68.88 148 SER B CA 1
ATOM 3597 C C . SER B 1 148 ? -5.094 -0.602 8.43 1 68.88 148 SER B C 1
ATOM 3599 O O . SER B 1 148 ? -4.25 -1.485 8.602 1 68.88 148 SER B O 1
ATOM 3601 N N . VAL B 1 149 ? -6.238 -0.822 7.836 1 75.81 149 VAL B N 1
ATOM 3602 C CA . VAL B 1 149 ? -6.559 -2.168 7.371 1 75.81 149 VAL B CA 1
ATOM 3603 C C . VAL B 1 149 ? -5.918 -2.41 6.004 1 75.81 149 VAL B C 1
ATOM 3605 O O . VAL B 1 149 ? -6.133 -1.637 5.066 1 75.81 149 VAL B O 1
ATOM 3608 N N . PRO B 1 150 ? -5.148 -3.461 5.891 1 80 150 PRO B N 1
ATOM 3609 C CA . PRO B 1 150 ? -4.574 -3.775 4.578 1 80 150 PRO B CA 1
ATOM 3610 C C . PRO B 1 150 ? -5.633 -4.152 3.547 1 80 150 PRO B C 1
ATOM 3612 O O . PRO B 1 150 ? -6.621 -4.812 3.881 1 80 150 PRO B O 1
ATOM 3615 N N . ALA B 1 151 ? -5.41 -3.713 2.35 1 85.12 151 ALA B N 1
ATOM 3616 C CA . ALA B 1 151 ? -6.359 -3.969 1.271 1 85.12 151 ALA B CA 1
ATOM 3617 C C . ALA B 1 151 ? -6.594 -5.465 1.09 1 85.12 151 ALA B C 1
ATOM 3619 O O . ALA B 1 151 ? -7.703 -5.891 0.757 1 85.12 151 ALA B O 1
ATOM 3620 N N . PHE B 1 152 ? -5.598 -6.246 1.278 1 85.12 152 PHE B N 1
ATOM 3621 C CA . PHE B 1 152 ? -5.746 -7.676 1.03 1 85.12 152 PHE B CA 1
ATOM 3622 C C . PHE B 1 152 ? -6.676 -8.312 2.059 1 85.12 152 PHE B C 1
ATOM 3624 O O . PHE B 1 152 ? -7.355 -9.297 1.766 1 85.12 152 PHE B O 1
ATOM 3631 N N . VAL B 1 153 ? -6.684 -7.777 3.295 1 84.44 153 VAL B N 1
ATOM 3632 C CA . VAL B 1 153 ? -7.578 -8.281 4.328 1 84.44 153 VAL B CA 1
ATOM 3633 C C . VAL B 1 153 ? -9.031 -8.031 3.922 1 84.44 153 VAL B C 1
ATOM 3635 O O . VAL B 1 153 ? -9.875 -8.922 4.047 1 84.44 153 VAL B O 1
ATOM 3638 N N . VAL B 1 154 ? -9.227 -6.875 3.43 1 86.38 154 VAL B N 1
ATOM 3639 C CA . VAL B 1 154 ? -10.562 -6.543 2.943 1 86.38 154 VAL B CA 1
ATOM 3640 C C . VAL B 1 154 ? -10.922 -7.453 1.773 1 86.38 154 VAL B C 1
ATOM 3642 O O . VAL B 1 154 ? -12.047 -7.953 1.696 1 86.38 154 VAL B O 1
ATOM 3645 N N . GLY B 1 155 ? -10.016 -7.648 0.887 1 89.19 155 GLY B N 1
ATOM 3646 C CA . GLY B 1 155 ? -10.242 -8.523 -0.253 1 89.19 155 GLY B CA 1
ATOM 3647 C C . GLY B 1 155 ? -10.586 -9.945 0.144 1 89.19 155 GLY B C 1
ATOM 3648 O O . GLY B 1 155 ? -11.523 -10.539 -0.402 1 89.19 155 GLY B O 1
ATOM 3649 N N . LEU B 1 156 ? -9.867 -10.469 1.066 1 86.12 156 LEU B N 1
ATOM 3650 C CA . LEU B 1 156 ? -10.109 -11.836 1.517 1 86.12 156 LEU B CA 1
ATOM 3651 C C . LEU B 1 156 ? -11.492 -11.953 2.164 1 86.12 156 LEU B C 1
ATOM 3653 O O . LEU B 1 156 ? -12.188 -12.953 1.976 1 86.12 156 LEU B O 1
ATOM 3657 N N . LEU B 1 157 ? -11.82 -10.945 2.904 1 84.5 157 LEU B N 1
ATOM 3658 C CA . LEU B 1 157 ? -13.133 -10.938 3.533 1 84.5 157 LEU B CA 1
ATOM 3659 C C . LEU B 1 157 ? -14.234 -10.93 2.48 1 84.5 157 LEU B C 1
ATOM 3661 O O . LEU B 1 157 ? -15.227 -11.664 2.605 1 84.5 157 LEU B O 1
ATOM 3665 N N . LEU B 1 158 ? -14.039 -10.156 1.478 1 86.88 158 LEU B N 1
ATOM 3666 C CA . LEU B 1 158 ? -15.047 -10.07 0.422 1 86.88 158 LEU B CA 1
ATOM 3667 C C . LEU B 1 158 ? -15.148 -11.383 -0.343 1 86.88 158 LEU B C 1
ATOM 3669 O O . LEU B 1 158 ? -16.25 -11.82 -0.69 1 86.88 158 LEU B O 1
ATOM 3673 N N . ILE B 1 159 ? -14.047 -11.977 -0.647 1 85.69 159 ILE B N 1
ATOM 3674 C CA . ILE B 1 159 ? -14.023 -13.266 -1.343 1 85.69 159 ILE B CA 1
ATOM 3675 C C . ILE B 1 159 ? -14.734 -14.32 -0.497 1 85.69 159 ILE B C 1
ATOM 3677 O O . ILE B 1 159 ? -15.547 -15.086 -1.009 1 85.69 159 ILE B O 1
ATOM 3681 N N . GLN B 1 160 ? -14.406 -14.367 0.741 1 79.06 160 GLN B N 1
ATOM 3682 C CA . GLN B 1 160 ? -14.984 -15.352 1.642 1 79.06 160 GLN B CA 1
ATOM 3683 C C . GLN B 1 160 ? -16.5 -15.203 1.716 1 79.06 160 GLN B C 1
ATOM 3685 O O . GLN B 1 160 ? -17.234 -16.203 1.662 1 79.06 160 GLN B O 1
ATOM 3690 N N . VAL B 1 161 ? -16.953 -13.984 1.717 1 78.25 161 VAL B N 1
ATOM 3691 C CA . VAL B 1 161 ? -18.375 -13.727 1.92 1 78.25 161 VAL B CA 1
ATOM 3692 C C . VAL B 1 161 ? -19.125 -13.836 0.589 1 78.25 161 VAL B C 1
ATOM 3694 O O . VAL B 1 161 ? -20.094 -14.586 0.475 1 78.25 161 VAL B O 1
ATOM 3697 N N . PHE B 1 162 ? -18.625 -13.203 -0.429 1 82.69 162 PHE B N 1
ATOM 3698 C CA . PHE B 1 162 ? -19.422 -13.016 -1.628 1 82.69 162 PHE B CA 1
ATOM 3699 C C . PHE B 1 162 ? -19.109 -14.078 -2.67 1 82.69 162 PHE B C 1
ATOM 3701 O O . PHE B 1 162 ? -19.938 -14.398 -3.521 1 82.69 162 PHE B O 1
ATOM 3708 N N . ALA B 1 163 ? -17.922 -14.578 -2.641 1 79.69 163 ALA B N 1
ATOM 3709 C CA . ALA B 1 163 ? -17.562 -15.617 -3.605 1 79.69 163 ALA B CA 1
ATOM 3710 C C . ALA B 1 163 ? -17.859 -17 -3.047 1 79.69 163 ALA B C 1
ATOM 3712 O O . ALA B 1 163 ? -18.625 -17.781 -3.643 1 79.69 163 ALA B O 1
ATOM 3713 N N . PHE B 1 164 ? -17.375 -17.297 -1.93 1 74.19 164 PHE B N 1
ATOM 3714 C CA . PHE B 1 164 ? -17.391 -18.672 -1.423 1 74.19 164 PHE B CA 1
ATOM 3715 C C . PHE B 1 164 ? -18.734 -18.969 -0.74 1 74.19 164 PHE B C 1
ATOM 3717 O O . PHE B 1 164 ? -19.312 -20.031 -0.946 1 74.19 164 PHE B O 1
ATOM 3724 N N . GLN B 1 165 ? -19.156 -18 -0.061 1 70.81 165 GLN B N 1
ATOM 3725 C CA . GLN B 1 165 ? -20.359 -18.266 0.713 1 70.81 165 GLN B CA 1
ATOM 3726 C C . GLN B 1 165 ? -21.609 -17.969 -0.103 1 70.81 165 GLN B C 1
ATOM 3728 O O . GLN B 1 165 ? -22.531 -18.797 -0.17 1 70.81 165 GLN B O 1
ATOM 3733 N N . LEU B 1 166 ? -21.703 -16.734 -0.789 1 76.06 166 LEU B N 1
ATOM 3734 C CA . LEU B 1 166 ? -22.922 -16.328 -1.489 1 76.06 166 LEU B CA 1
ATOM 3735 C C . LEU B 1 166 ? -22.875 -16.75 -2.949 1 76.06 166 LEU B C 1
ATOM 3737 O O . LEU B 1 166 ? -23.906 -16.75 -3.635 1 76.06 166 LEU B O 1
ATOM 3741 N N . GLY B 1 167 ? -21.719 -17.141 -3.342 1 76.06 167 GLY B N 1
ATOM 3742 C CA . GLY B 1 167 ? -21.562 -17.625 -4.707 1 76.06 167 GLY B CA 1
ATOM 3743 C C . GLY B 1 167 ? -21.828 -16.547 -5.746 1 76.06 167 GLY B C 1
ATOM 3744 O O . GLY B 1 167 ? -22.266 -16.844 -6.859 1 76.06 167 GLY B O 1
ATOM 3745 N N . LEU B 1 168 ? -21.703 -15.328 -5.375 1 77.06 168 LEU B N 1
ATOM 3746 C CA . LEU B 1 168 ? -22 -14.234 -6.297 1 77.06 168 LEU B CA 1
ATOM 3747 C C . LEU B 1 168 ? -21.031 -14.234 -7.469 1 77.06 168 LEU B C 1
ATOM 3749 O O . LEU B 1 168 ? -21.375 -13.789 -8.57 1 77.06 168 LEU B O 1
ATOM 3753 N N . PHE B 1 169 ? -19.766 -14.711 -7.176 1 75.94 169 PHE B N 1
ATOM 3754 C CA . PHE B 1 169 ? -18.766 -14.852 -8.227 1 75.94 169 PHE B CA 1
ATOM 3755 C C . PHE B 1 169 ? -17.781 -15.961 -7.895 1 75.94 169 PHE B C 1
ATOM 3757 O O . PHE B 1 169 ? -17.75 -16.453 -6.77 1 75.94 169 PHE B O 1
ATOM 3764 N N . ARG B 1 170 ? -17.109 -16.281 -8.945 1 73.81 170 ARG B N 1
ATOM 3765 C CA . ARG B 1 170 ? -16.062 -17.281 -8.766 1 73.81 170 ARG B CA 1
ATOM 3766 C C . ARG B 1 170 ? -14.68 -16.641 -8.883 1 73.81 170 ARG B C 1
ATOM 3768 O O . ARG B 1 170 ? -14.469 -15.758 -9.719 1 73.81 170 ARG B O 1
ATOM 3775 N N . VAL B 1 171 ? -13.812 -16.938 -7.934 1 67.94 171 VAL B N 1
ATOM 3776 C CA . VAL B 1 171 ? -12.461 -16.391 -7.938 1 67.94 171 VAL B CA 1
ATOM 3777 C C . VAL B 1 171 ? -11.688 -16.922 -9.141 1 67.94 171 VAL B C 1
ATOM 3779 O O . VAL B 1 171 ? -10.812 -16.234 -9.672 1 67.94 171 VAL B O 1
ATOM 3782 N N . ILE B 1 172 ? -12.148 -17.922 -9.703 1 61.75 172 ILE B N 1
ATOM 3783 C CA . ILE B 1 172 ? -11.469 -18.469 -10.867 1 61.75 172 ILE B CA 1
ATOM 3784 C C . ILE B 1 172 ? -11.992 -17.797 -12.133 1 61.75 172 ILE B C 1
ATOM 3786 O O . ILE B 1 172 ? -11.422 -17.953 -13.219 1 61.75 172 ILE B O 1
ATOM 3790 N N . GLU B 1 173 ? -12.992 -17.047 -12.008 1 64.81 173 GLU B N 1
ATOM 3791 C CA . GLU B 1 173 ? -13.523 -16.281 -13.133 1 64.81 173 GLU B CA 1
ATOM 3792 C C . GLU B 1 173 ? -13.328 -14.781 -12.922 1 64.81 173 GLU B C 1
ATOM 3794 O O . GLU B 1 173 ? -14.297 -14.055 -12.688 1 64.81 173 GLU B O 1
ATOM 3799 N N . PRO B 1 174 ? -12.172 -14.422 -13.109 1 63.12 174 PRO B N 1
ATOM 3800 C CA . PRO B 1 174 ? -11.812 -13.086 -12.648 1 63.12 174 PRO B CA 1
ATOM 3801 C C . PRO B 1 174 ? -12.375 -11.977 -13.539 1 63.12 174 PRO B C 1
ATOM 3803 O O . PRO B 1 174 ? -12.406 -10.812 -13.133 1 63.12 174 PRO B O 1
ATOM 3806 N N . ASP B 1 175 ? -12.922 -12.383 -14.633 1 69.81 175 ASP B N 1
ATOM 3807 C CA . ASP B 1 175 ? -13.375 -11.336 -15.547 1 69.81 175 ASP B CA 1
ATOM 3808 C C . ASP B 1 175 ? -14.852 -11.023 -15.328 1 69.81 175 ASP B C 1
ATOM 3810 O O . ASP B 1 175 ? -15.43 -10.203 -16.047 1 69.81 175 ASP B O 1
ATOM 3814 N N . SER B 1 176 ? -15.367 -11.562 -14.336 1 79.25 176 SER B N 1
ATOM 3815 C CA . SER B 1 176 ? -16.766 -11.234 -14.062 1 79.25 176 SER B CA 1
ATOM 3816 C C . SER B 1 176 ? -16.906 -9.836 -13.477 1 79.25 176 SER B C 1
ATOM 3818 O O . SER B 1 176 ? -15.992 -9.352 -12.797 1 79.25 176 SER B O 1
ATOM 3820 N N . ALA B 1 177 ? -18.016 -9.211 -13.844 1 83.38 177 ALA B N 1
ATOM 3821 C CA . ALA B 1 177 ? -18.297 -7.863 -13.359 1 83.38 177 ALA B CA 1
ATOM 3822 C C . ALA B 1 177 ? -18.328 -7.828 -11.828 1 83.38 177 ALA B C 1
ATOM 3824 O O . ALA B 1 177 ? -17.844 -6.879 -11.211 1 83.38 177 ALA B O 1
ATOM 3825 N N . TRP B 1 178 ? -18.812 -8.922 -11.297 1 86.19 178 TRP B N 1
ATOM 3826 C CA . TRP B 1 178 ? -18.891 -8.984 -9.844 1 86.19 178 TRP B CA 1
ATOM 3827 C C . TRP B 1 178 ? -17.5 -9.109 -9.227 1 86.19 178 TRP B C 1
ATOM 3829 O O . TRP B 1 178 ? -17.203 -8.469 -8.211 1 86.19 178 TRP B O 1
ATOM 3839 N N . ALA B 1 179 ? -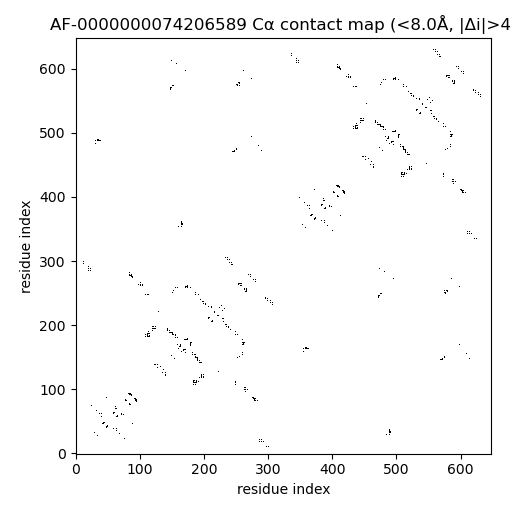16.688 -9.898 -9.844 1 86.75 179 ALA B N 1
ATOM 3840 C CA . ALA B 1 179 ? -15.328 -10.055 -9.352 1 86.75 179 ALA B CA 1
ATOM 3841 C C . ALA B 1 179 ? -14.57 -8.734 -9.422 1 86.75 179 ALA B C 1
ATOM 3843 O O . ALA B 1 179 ? -13.852 -8.367 -8.484 1 86.75 179 ALA B O 1
ATOM 3844 N N . THR B 1 180 ? -14.828 -8.047 -10.484 1 88.12 180 THR B N 1
ATOM 3845 C CA . THR B 1 180 ? -14.164 -6.758 -10.656 1 88.12 180 THR B CA 1
ATOM 3846 C C . THR B 1 180 ? -14.672 -5.742 -9.633 1 88.12 180 THR B C 1
ATOM 3848 O O . THR B 1 180 ? -13.891 -4.965 -9.086 1 88.12 180 THR B O 1
ATOM 3851 N N . PHE B 1 181 ? -15.953 -5.789 -9.461 1 91.69 181 PHE B N 1
ATOM 3852 C CA . PHE B 1 181 ? -16.562 -4.875 -8.5 1 91.69 181 PHE B CA 1
ATOM 3853 C C . PHE B 1 181 ? -16 -5.09 -7.105 1 91.69 181 PHE B C 1
ATOM 3855 O O . PHE B 1 181 ? -15.562 -4.137 -6.453 1 91.69 181 PHE B O 1
ATOM 3862 N N . PHE B 1 182 ? -15.906 -6.273 -6.691 1 92.19 182 PHE B N 1
ATOM 3863 C CA . PHE B 1 182 ? -15.453 -6.559 -5.336 1 92.19 182 PHE B CA 1
ATOM 3864 C C . PHE B 1 182 ? -13.953 -6.352 -5.215 1 92.19 182 PHE B C 1
ATOM 3866 O O . PHE B 1 182 ? -13.461 -5.941 -4.16 1 92.19 182 PHE B O 1
ATOM 3873 N N . ALA B 1 183 ? -13.219 -6.648 -6.289 1 92.62 183 ALA B N 1
ATOM 3874 C CA . ALA B 1 183 ? -11.797 -6.332 -6.312 1 92.62 183 ALA B CA 1
ATOM 3875 C C . ALA B 1 183 ? -11.562 -4.832 -6.176 1 92.62 183 ALA B C 1
ATOM 3877 O O . ALA B 1 183 ? -10.672 -4.398 -5.441 1 92.62 183 ALA B O 1
ATOM 3878 N N . ALA B 1 184 ? -12.43 -4.109 -6.824 1 94.31 184 ALA B N 1
ATOM 3879 C CA . ALA B 1 184 ? -12.344 -2.654 -6.762 1 94.31 184 ALA B CA 1
ATOM 3880 C C . ALA B 1 184 ? -12.688 -2.145 -5.367 1 94.31 184 ALA B C 1
ATOM 3882 O O . ALA B 1 184 ? -12.055 -1.209 -4.867 1 94.31 184 ALA B O 1
ATOM 3883 N N . VAL B 1 185 ? -13.633 -2.719 -4.781 1 94.12 185 VAL B N 1
ATOM 3884 C CA . VAL B 1 185 ? -14.039 -2.338 -3.432 1 94.12 185 VAL B CA 1
ATOM 3885 C C . VAL B 1 185 ? -12.906 -2.619 -2.449 1 94.12 185 VAL B C 1
ATOM 3887 O O . VAL B 1 185 ? -12.594 -1.787 -1.595 1 94.12 185 VAL B O 1
ATOM 3890 N N . ALA B 1 186 ? -12.297 -3.752 -2.6 1 92.69 186 ALA B N 1
ATOM 3891 C CA . ALA B 1 186 ? -11.195 -4.148 -1.722 1 92.69 186 ALA B CA 1
ATOM 3892 C C . ALA B 1 186 ? -10.031 -3.164 -1.821 1 92.69 186 ALA B C 1
ATOM 3894 O O . ALA B 1 186 ? -9.453 -2.777 -0.806 1 92.69 186 ALA B O 1
ATOM 3895 N N . LEU B 1 187 ? -9.758 -2.75 -2.98 1 92.19 187 LEU B N 1
ATOM 3896 C CA . LEU B 1 187 ? -8.648 -1.834 -3.234 1 92.19 187 LEU B CA 1
ATOM 3897 C C . LEU B 1 187 ? -9.039 -0.404 -2.873 1 92.19 187 LEU B C 1
ATOM 3899 O O . LEU 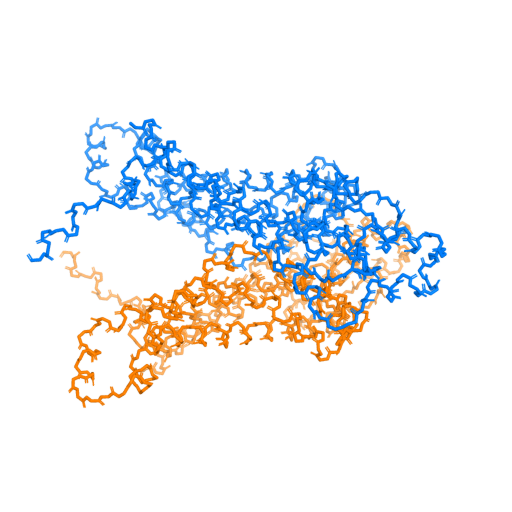B 1 187 ? -8.188 0.382 -2.445 1 92.19 187 LEU B O 1
ATOM 3903 N N . GLY B 1 188 ? -10.266 -0.112 -2.986 1 94.19 188 GLY B N 1
ATOM 3904 C CA . GLY B 1 188 ? -10.734 1.256 -2.85 1 94.19 188 GLY B CA 1
ATOM 3905 C C . GLY B 1 188 ? -11.016 1.652 -1.412 1 94.19 188 GLY B C 1
ATOM 3906 O O . GLY B 1 188 ? -10.945 2.834 -1.064 1 94.19 188 GLY B O 1
ATOM 3907 N N . ILE B 1 189 ? -11.242 0.755 -0.564 1 92 189 ILE B N 1
ATOM 3908 C CA . ILE B 1 189 ? -11.688 1.059 0.792 1 92 189 ILE B CA 1
ATOM 3909 C C . ILE B 1 189 ? -10.57 1.771 1.553 1 92 189 ILE B C 1
ATOM 3911 O O . ILE B 1 189 ? -10.789 2.844 2.123 1 92 189 ILE B O 1
ATOM 3915 N N . PRO B 1 190 ? -9.359 1.248 1.542 1 87.25 190 PRO B N 1
ATOM 3916 C CA . PRO B 1 190 ? -8.305 1.973 2.252 1 87.25 190 PRO B CA 1
ATOM 3917 C C . PRO B 1 190 ? -8.07 3.375 1.692 1 87.25 190 PRO B C 1
ATOM 3919 O O . PRO B 1 190 ? -7.848 4.316 2.455 1 87.25 190 PRO B O 1
ATOM 3922 N N . VAL B 1 191 ? -8.148 3.488 0.457 1 90.44 191 VAL B N 1
ATOM 3923 C CA . VAL B 1 191 ? -7.973 4.785 -0.19 1 90.44 191 VAL B CA 1
ATOM 3924 C C . VAL B 1 191 ? -9.125 5.715 0.188 1 90.44 191 VAL B C 1
ATOM 3926 O O . VAL B 1 191 ? -8.914 6.902 0.432 1 90.44 191 VAL B O 1
ATOM 3929 N N . SER B 1 192 ? -10.289 5.164 0.238 1 94.94 192 SER B N 1
ATOM 3930 C CA . SER B 1 192 ? -11.453 5.961 0.623 1 94.94 192 SER B CA 1
ATOM 3931 C C . SER B 1 192 ? -11.289 6.523 2.033 1 94.94 192 SER B C 1
ATOM 3933 O O . SER B 1 192 ? -11.719 7.645 2.312 1 94.94 192 SER B O 1
ATOM 3935 N N . ALA B 1 193 ? -10.734 5.738 2.867 1 90.19 193 ALA B N 1
ATOM 3936 C CA . ALA B 1 193 ? -10.523 6.18 4.242 1 90.19 193 ALA B CA 1
ATOM 3937 C C . ALA B 1 193 ? -9.586 7.379 4.297 1 90.19 193 ALA B C 1
ATOM 3939 O O . ALA B 1 193 ? -9.828 8.336 5.035 1 90.19 193 ALA B O 1
ATOM 3940 N N . GLN B 1 194 ? -8.555 7.359 3.545 1 87.88 194 GLN B N 1
ATOM 3941 C CA . GLN B 1 194 ? -7.613 8.469 3.479 1 87.88 194 GLN B CA 1
ATOM 3942 C C . GLN B 1 194 ? -8.281 9.727 2.92 1 87.88 194 GLN B C 1
ATOM 3944 O O . GLN B 1 194 ? -8.117 10.82 3.471 1 87.88 194 GLN B O 1
ATOM 3949 N N . VAL B 1 195 ? -8.992 9.531 1.92 1 93.25 195 VAL B N 1
ATOM 3950 C CA . VAL B 1 195 ? -9.672 10.648 1.271 1 93.25 195 VAL B CA 1
ATOM 3951 C C . VAL B 1 195 ? -10.75 11.203 2.197 1 93.25 195 VAL B C 1
ATOM 3953 O O . VAL B 1 195 ? -10.891 12.422 2.338 1 93.25 195 VAL B O 1
ATOM 3956 N N . ALA B 1 196 ? -11.492 10.32 2.789 1 94.44 196 ALA B N 1
ATOM 3957 C CA . ALA B 1 196 ? -12.562 10.734 3.695 1 94.44 196 ALA B CA 1
ATOM 3958 C C . ALA B 1 196 ? -12.008 11.539 4.867 1 94.44 196 ALA B C 1
ATOM 3960 O O . ALA B 1 196 ? -12.617 12.531 5.293 1 94.44 196 ALA B O 1
ATOM 3961 N N . GLU B 1 197 ? -10.93 11.078 5.344 1 90.19 197 GLU B N 1
ATOM 3962 C CA . GLU B 1 197 ? -10.312 11.789 6.461 1 90.19 197 GLU B CA 1
ATOM 3963 C C . GLU B 1 197 ? -10.016 13.242 6.098 1 90.19 197 GLU B C 1
ATOM 3965 O O . GLU B 1 197 ? -10.352 14.156 6.848 1 90.19 197 GLU B O 1
ATOM 3970 N N . VAL B 1 198 ? -9.438 13.461 5.016 1 90.19 198 VAL B N 1
ATOM 3971 C CA . VAL B 1 198 ? -9.062 14.797 4.562 1 90.19 198 VAL B CA 1
ATOM 3972 C C . VAL B 1 198 ? -10.312 15.609 4.25 1 90.19 198 VAL B C 1
ATOM 3974 O O . VAL B 1 198 ? -10.398 16.781 4.598 1 90.19 198 VAL B O 1
ATOM 3977 N N . LEU B 1 199 ? -11.219 14.961 3.639 1 93.88 199 LEU B N 1
ATOM 3978 C CA . LEU B 1 199 ? -12.453 15.641 3.254 1 93.88 199 LEU B CA 1
ATOM 3979 C C . LEU B 1 199 ? -13.25 16.047 4.484 1 93.88 199 LEU B C 1
ATOM 3981 O O . LEU B 1 199 ? -13.773 17.172 4.543 1 93.88 199 LEU B O 1
ATOM 3985 N N . ILE B 1 200 ? -13.398 15.195 5.445 1 93.5 200 ILE B N 1
ATOM 3986 C CA . ILE B 1 200 ? -14.148 15.477 6.664 1 93.5 200 ILE B CA 1
ATOM 3987 C C . ILE B 1 200 ? -13.484 16.625 7.418 1 93.5 200 ILE B C 1
ATOM 3989 O O . ILE B 1 200 ? -14.164 17.562 7.859 1 93.5 200 ILE B O 1
ATOM 3993 N N . THR B 1 201 ? -12.195 16.562 7.523 1 90.81 201 THR B N 1
ATOM 3994 C CA . THR B 1 201 ? -11.461 17.625 8.195 1 90.81 201 THR B CA 1
ATOM 3995 C C . THR B 1 201 ? -11.672 18.953 7.477 1 90.81 201 THR B C 1
ATOM 3997 O O . THR B 1 201 ? -11.883 19.984 8.117 1 90.81 201 THR B O 1
ATOM 4000 N N . GLY B 1 202 ? -11.547 18.906 6.184 1 92.25 202 GLY B N 1
ATOM 4001 C CA . GLY B 1 202 ? -11.781 20.109 5.398 1 92.25 202 GLY B CA 1
ATOM 4002 C C . GLY B 1 202 ? -13.195 20.641 5.551 1 92.25 202 GLY B C 1
ATOM 4003 O O . GLY B 1 202 ? -13.383 21.859 5.688 1 92.25 202 GLY B O 1
ATOM 4004 N N . LEU B 1 203 ? -14.125 19.828 5.531 1 93.19 203 LEU B N 1
ATOM 4005 C CA . LEU B 1 203 ? -15.516 20.219 5.676 1 93.19 203 LEU B CA 1
ATOM 4006 C C . LEU B 1 203 ? -15.773 20.812 7.055 1 93.19 203 LEU B C 1
ATOM 4008 O O . LEU B 1 203 ? -16.5 21.812 7.188 1 93.19 203 LEU B O 1
ATOM 4012 N N . ASP B 1 204 ? -15.227 20.141 8.062 1 91.69 204 ASP B N 1
ATOM 4013 C CA . ASP B 1 204 ? -15.367 20.656 9.422 1 91.69 204 ASP B CA 1
ATOM 4014 C C . ASP B 1 204 ? -14.773 22.062 9.539 1 91.69 204 ASP B C 1
ATOM 4016 O O . ASP B 1 204 ? -15.344 22.938 10.195 1 91.69 204 ASP B O 1
ATOM 4020 N N . HIS B 1 205 ? -13.656 22.219 8.945 1 91.5 205 HIS B N 1
ATOM 4021 C CA . HIS B 1 205 ? -13.008 23.516 8.961 1 91.5 205 HIS B CA 1
ATOM 4022 C C . HIS B 1 205 ? -13.844 24.562 8.234 1 91.5 205 HIS B C 1
ATOM 4024 O O . HIS B 1 205 ? -14.102 25.641 8.766 1 91.5 205 HIS B O 1
ATOM 4030 N N . GLU B 1 206 ? -14.289 24.234 7.043 1 90.62 206 GLU B N 1
ATOM 4031 C CA . GLU B 1 206 ? -15.047 25.172 6.207 1 90.62 206 GLU B CA 1
ATOM 4032 C C . GLU B 1 206 ? -16.406 25.469 6.82 1 90.62 206 GLU B C 1
ATOM 4034 O O . GLU B 1 206 ? -16.922 26.578 6.684 1 90.62 206 GLU B O 1
ATOM 4039 N N . SER B 1 207 ? -17 24.562 7.492 1 91 207 SER B N 1
ATOM 4040 C CA . SER B 1 207 ? -18.328 24.734 8.086 1 91 207 SER B CA 1
ATOM 4041 C C . SER B 1 207 ? -18.281 25.734 9.242 1 91 207 SER B C 1
ATOM 4043 O O . SER B 1 207 ? -19.328 26.297 9.617 1 91 207 SER B O 1
ATOM 4045 N N . ARG B 1 208 ? -17.125 25.922 9.766 1 91.06 208 ARG B N 1
ATOM 4046 C CA . ARG B 1 208 ? -16.984 26.812 10.914 1 91.06 208 ARG B CA 1
ATOM 4047 C C . ARG B 1 208 ? -16.578 28.219 10.477 1 91.06 208 ARG B C 1
ATOM 4049 O O . ARG B 1 208 ? -16.516 29.141 11.297 1 91.06 208 ARG B O 1
ATOM 4056 N N . GLN B 1 209 ? -16.391 28.359 9.258 1 91.31 209 GLN B N 1
ATOM 4057 C CA . GLN B 1 209 ? -15.992 29.656 8.75 1 91.31 209 GLN B CA 1
ATOM 4058 C C . GLN B 1 209 ? -17.172 30.641 8.758 1 91.31 209 GLN B C 1
ATOM 4060 O O . GLN B 1 209 ? -18.328 30.219 8.789 1 91.31 209 GLN B O 1
ATOM 4065 N N . GLU B 1 210 ? -16.859 31.969 8.734 1 91.75 210 GLU B N 1
ATOM 4066 C CA . GLU B 1 210 ? -17.859 33.031 8.797 1 91.75 210 GLU B CA 1
ATOM 4067 C C . GLU B 1 210 ? -18.828 32.969 7.613 1 91.75 210 GLU B C 1
ATOM 4069 O O . GLU B 1 210 ? -20.016 33.188 7.77 1 91.75 210 GLU B O 1
ATOM 4074 N N . TYR B 1 211 ? -18.375 32.625 6.441 1 91.12 211 TYR B N 1
ATOM 4075 C CA . TYR B 1 211 ? -19.234 32.625 5.262 1 91.12 211 TYR B CA 1
ATOM 4076 C C . TYR B 1 211 ? -20.297 31.531 5.379 1 91.12 211 TYR B C 1
ATOM 4078 O O . TYR B 1 211 ? -21.406 31.688 4.875 1 91.12 211 TYR B O 1
ATOM 4086 N N . ALA B 1 212 ? -19.922 30.469 6.004 1 91.69 212 ALA B N 1
ATOM 4087 C CA . ALA B 1 212 ? -20.891 29.391 6.207 1 91.69 212 ALA B CA 1
ATOM 4088 C C . ALA B 1 212 ? -22 29.812 7.172 1 91.69 212 ALA B C 1
ATOM 4090 O O . ALA B 1 212 ? -23.172 29.484 6.961 1 91.69 212 ALA B O 1
ATOM 4091 N N . ALA B 1 213 ? -21.578 30.516 8.227 1 91.62 213 ALA B N 1
ATOM 4092 C CA . ALA B 1 213 ? -22.547 31.031 9.195 1 91.62 213 ALA B CA 1
ATOM 4093 C C . ALA B 1 213 ? -23.516 32 8.523 1 91.62 213 ALA B C 1
ATOM 4095 O O . ALA B 1 213 ? -24.719 31.953 8.789 1 91.62 213 ALA B O 1
ATOM 4096 N N . VAL B 1 214 ? -22.906 32.812 7.711 1 92.62 214 VAL B N 1
ATOM 4097 C CA . VAL B 1 214 ? -23.719 33.781 6.996 1 92.62 214 VAL B CA 1
ATOM 4098 C C . VAL B 1 214 ? -24.688 33.094 6.059 1 92.62 214 VAL B C 1
ATOM 4100 O O . VAL B 1 214 ? -25.875 33.438 5.988 1 92.62 214 VAL B O 1
ATOM 4103 N N . ALA B 1 215 ? -24.25 32.125 5.371 1 91.88 215 ALA B N 1
ATOM 4104 C CA . ALA B 1 215 ? -25.094 31.391 4.441 1 91.88 215 ALA B CA 1
ATOM 4105 C C . ALA B 1 215 ? -26.219 30.672 5.176 1 91.88 215 ALA B C 1
ATOM 4107 O O . ALA B 1 215 ? -27.359 30.641 4.695 1 91.88 215 ALA B O 1
ATOM 4108 N N . ARG B 1 216 ? -25.953 30.172 6.316 1 90.31 216 ARG B N 1
ATOM 4109 C CA . ARG B 1 216 ? -26.953 29.5 7.133 1 90.31 216 ARG B CA 1
ATOM 4110 C C . ARG B 1 216 ? -28 30.484 7.633 1 90.31 216 ARG B C 1
ATOM 4112 O O . ARG B 1 216 ? -29.203 30.188 7.648 1 90.31 216 ARG B O 1
ATOM 4119 N N . SER B 1 217 ? -27.516 31.656 8.023 1 92.06 217 SER B N 1
ATOM 4120 C CA . SER B 1 217 ? -28.406 32.688 8.539 1 92.06 217 SER B CA 1
ATOM 4121 C C . SER B 1 217 ? -29.344 33.188 7.449 1 92.06 217 SER B C 1
ATOM 4123 O O . SER B 1 217 ? -30.453 33.656 7.738 1 92.06 217 SER B O 1
ATOM 4125 N N . ARG B 1 218 ? -28.906 33.031 6.234 1 93.06 218 ARG B N 1
ATOM 4126 C CA . ARG B 1 218 ? -29.703 33.438 5.098 1 93.06 218 ARG B CA 1
ATOM 4127 C C . ARG B 1 218 ? -30.688 32.344 4.676 1 93.06 218 ARG B C 1
ATOM 4129 O O . ARG B 1 218 ? -31.391 32.5 3.68 1 93.06 218 ARG B O 1
ATOM 4136 N N . GLY B 1 219 ? -30.672 31.234 5.363 1 89.94 219 GLY B N 1
ATOM 4137 C CA . GLY B 1 219 ? -31.672 30.203 5.16 1 89.94 219 GLY B CA 1
ATOM 4138 C C . GLY B 1 219 ? -31.219 29.109 4.211 1 89.94 219 GLY B C 1
ATOM 4139 O O . GLY B 1 219 ? -32.031 28.312 3.744 1 89.94 219 GLY B O 1
ATOM 4140 N N . LEU B 1 220 ? -30.031 29.078 3.805 1 89.5 220 LEU B N 1
ATOM 4141 C CA . LEU B 1 220 ? -29.547 28.047 2.91 1 89.5 220 LEU B CA 1
ATOM 4142 C C . LEU B 1 220 ? -29.562 26.688 3.598 1 89.5 220 LEU B C 1
ATOM 4144 O O . LEU B 1 220 ? -29.078 26.531 4.723 1 89.5 220 LEU B O 1
ATOM 4148 N N . GLY B 1 221 ? -30.219 25.703 2.951 1 90.06 221 GLY B N 1
ATOM 4149 C CA . GLY B 1 221 ? -30.281 24.359 3.482 1 90.06 221 GLY B CA 1
ATOM 4150 C C . GLY B 1 221 ? -28.922 23.672 3.543 1 90.06 221 GLY B C 1
ATOM 4151 O O . GLY B 1 221 ? -27.969 24.125 2.916 1 90.06 221 GLY B O 1
ATOM 4152 N N . GLN B 1 222 ? -28.812 22.688 4.309 1 86.94 222 GLN B N 1
ATOM 4153 C CA . GLN B 1 222 ? -27.547 21.984 4.547 1 86.94 222 GLN B CA 1
ATOM 4154 C C . GLN B 1 222 ? -27 21.391 3.254 1 86.94 222 GLN B C 1
ATOM 4156 O O . GLN B 1 222 ? -25.797 21.391 3.021 1 86.94 222 GLN B O 1
ATOM 4161 N N . THR B 1 223 ? -27.875 20.844 2.473 1 91 223 THR B N 1
ATOM 4162 C CA . THR B 1 223 ? -27.453 20.203 1.23 1 91 223 THR B CA 1
ATOM 4163 C C . THR B 1 223 ? -26.906 21.234 0.253 1 91 223 THR B C 1
ATOM 4165 O O . THR B 1 223 ? -25.891 21 -0.411 1 91 223 THR B O 1
ATOM 4168 N N . ARG B 1 224 ? -27.578 22.391 0.157 1 91.06 224 ARG B N 1
ATOM 4169 C CA . ARG B 1 224 ? -27.109 23.453 -0.728 1 91.06 224 ARG B CA 1
ATOM 4170 C C . ARG B 1 224 ? -25.828 24.078 -0.205 1 91.06 224 ARG B C 1
ATOM 4172 O O . ARG B 1 224 ? -24.938 24.438 -0.986 1 91.06 224 ARG B O 1
ATOM 4179 N N . LEU B 1 225 ? -25.781 24.234 1.085 1 91.5 225 LEU B N 1
ATOM 4180 C CA . LEU B 1 225 ? -24.562 24.766 1.693 1 91.5 225 LEU B CA 1
ATOM 4181 C C . LEU B 1 225 ? -23.375 23.844 1.396 1 91.5 225 LEU B C 1
ATOM 4183 O O . LEU B 1 225 ? -22.297 24.312 1.028 1 91.5 225 LEU B O 1
ATOM 4187 N N . PHE B 1 226 ? -23.594 22.562 1.564 1 91.25 226 PHE B N 1
ATOM 4188 C CA . PHE B 1 226 ? -22.562 21.562 1.314 1 91.25 226 PHE B CA 1
ATOM 4189 C C . PHE B 1 226 ? -22.109 21.625 -0.136 1 91.25 226 PHE B C 1
ATOM 4191 O O . PHE B 1 226 ? -20.906 21.766 -0.408 1 91.25 226 PHE B O 1
ATOM 4198 N N . ALA B 1 227 ? -22.984 21.547 -1.073 1 90.75 227 ALA B N 1
ATOM 4199 C CA . ALA B 1 227 ? -22.672 21.375 -2.49 1 90.75 227 ALA B CA 1
ATOM 4200 C C . ALA B 1 227 ? -22.109 22.672 -3.082 1 90.75 227 ALA B C 1
ATOM 4202 O O . ALA B 1 227 ? -21.188 22.625 -3.908 1 90.75 227 ALA B O 1
ATOM 4203 N N . LYS B 1 228 ? -22.562 23.797 -2.578 1 88.25 228 LYS B N 1
ATOM 4204 C CA . LYS B 1 228 ? -22.219 25.062 -3.234 1 88.25 228 LYS B CA 1
ATOM 4205 C C . LYS B 1 228 ? -21.047 25.75 -2.539 1 88.25 228 LYS B C 1
ATOM 4207 O O . LYS B 1 228 ? -20.25 26.438 -3.184 1 88.25 228 LYS B O 1
ATOM 4212 N N . HIS B 1 229 ? -20.906 25.531 -1.209 1 87.81 229 HIS B N 1
ATOM 4213 C CA . HIS B 1 229 ? -19.969 26.406 -0.504 1 87.81 229 HIS B CA 1
ATOM 4214 C C . HIS B 1 229 ? -18.875 25.594 0.188 1 87.81 229 HIS B C 1
ATOM 4216 O O . HIS B 1 229 ? -17.734 26.047 0.294 1 87.81 229 HIS B O 1
ATOM 4222 N N . LEU B 1 230 ? -19.203 24.453 0.594 1 91 230 LEU B N 1
ATOM 4223 C CA . LEU B 1 230 ? -18.25 23.75 1.437 1 91 230 LEU B CA 1
ATOM 4224 C C . LEU B 1 230 ? -17.438 22.75 0.615 1 91 230 LEU B C 1
ATOM 4226 O O . LEU B 1 230 ? -16.25 22.531 0.888 1 91 230 LEU B O 1
ATOM 4230 N N . LEU B 1 231 ? -18.078 22.188 -0.334 1 90.81 231 LEU B N 1
ATOM 4231 C CA . LEU B 1 231 ? -17.484 21.047 -1.031 1 90.81 231 LEU B CA 1
ATOM 4232 C C . LEU B 1 231 ? -16.266 21.469 -1.832 1 90.81 231 LEU B C 1
ATOM 4234 O O . LEU B 1 231 ? -15.211 20.828 -1.745 1 90.81 231 LEU B O 1
ATOM 4238 N N . LYS B 1 232 ? -16.344 22.469 -2.555 1 86.44 232 LYS B N 1
ATOM 4239 C CA . LYS B 1 232 ? -15.258 22.875 -3.447 1 86.44 232 LYS B CA 1
ATOM 4240 C C . LYS B 1 232 ? -13.984 23.203 -2.66 1 86.44 232 LYS B C 1
ATOM 4242 O O . LYS B 1 232 ? -12.93 22.609 -2.908 1 86.44 232 LYS B O 1
ATOM 4247 N N . PRO B 1 233 ? -14.062 24.031 -1.642 1 85.94 233 PRO B N 1
ATOM 4248 C CA . PRO B 1 233 ? -12.844 24.344 -0.888 1 85.94 233 PRO B CA 1
ATOM 4249 C C . PRO B 1 233 ? -12.305 23.141 -0.117 1 85.94 233 PRO B C 1
ATOM 4251 O O . PRO B 1 233 ? -11.094 23 0.067 1 85.94 233 PRO B O 1
ATOM 4254 N N . SER B 1 234 ? -13.18 22.312 0.293 1 89.94 234 SER B N 1
ATOM 4255 C CA . SER B 1 234 ? -12.773 21.156 1.074 1 89.94 234 SER B CA 1
ATOM 4256 C C . SER B 1 234 ? -12.211 20.062 0.179 1 89.94 234 SER B C 1
ATOM 4258 O O . SER B 1 234 ? -11.547 19.141 0.659 1 89.94 234 SER B O 1
ATOM 4260 N N . SER B 1 235 ? -12.445 20.156 -1.128 1 89.12 235 SER B N 1
ATOM 4261 C CA . SER B 1 235 ? -12.031 19.094 -2.047 1 89.12 235 SER B CA 1
ATOM 4262 C C . SER B 1 235 ? -10.641 19.359 -2.615 1 89.12 235 SER B C 1
ATOM 4264 O O . SER B 1 235 ? -10.023 18.469 -3.197 1 89.12 235 SER B O 1
ATOM 4266 N N . LEU B 1 236 ? -10.062 20.484 -2.408 1 84.69 236 LEU B N 1
ATOM 4267 C CA . LEU B 1 236 ? -8.766 20.844 -2.98 1 84.69 236 LEU B CA 1
ATOM 4268 C C . LEU B 1 236 ? -7.66 19.953 -2.441 1 84.69 236 LEU B C 1
ATOM 4270 O O . LEU B 1 236 ? -6.91 19.344 -3.215 1 84.69 236 LEU B O 1
ATOM 4274 N N . PRO B 1 237 ? -7.668 19.719 -1.166 1 85.5 237 PRO B N 1
ATOM 4275 C CA . PRO B 1 237 ? -6.641 18.812 -0.643 1 85.5 237 PRO B CA 1
ATOM 4276 C C . PRO B 1 237 ? -6.844 17.359 -1.092 1 85.5 237 PRO B C 1
ATOM 4278 O O . PRO B 1 237 ? -5.898 16.578 -1.081 1 85.5 237 PRO B O 1
ATOM 4281 N N . VAL B 1 238 ? -8.055 17.094 -1.48 1 88.31 238 VAL B N 1
ATOM 4282 C CA . VAL B 1 238 ? -8.383 15.742 -1.926 1 88.31 238 VAL B CA 1
ATOM 4283 C C . VAL B 1 238 ? -7.629 15.43 -3.213 1 88.31 238 VAL B C 1
ATOM 4285 O O . VAL B 1 238 ? -7.176 14.297 -3.408 1 88.31 238 VAL B O 1
ATOM 4288 N N . VAL B 1 239 ? -7.43 16.391 -4.059 1 84.38 239 VAL B N 1
ATOM 4289 C CA . VAL B 1 239 ? -6.715 16.203 -5.316 1 84.38 239 VAL B CA 1
ATOM 4290 C C . VAL B 1 239 ? -5.277 15.781 -5.031 1 84.38 239 VAL B C 1
ATOM 4292 O O . VAL B 1 239 ? -4.762 14.859 -5.672 1 84.38 239 VAL B O 1
ATOM 4295 N N . THR B 1 240 ? -4.695 16.359 -4.059 1 77.38 240 THR B N 1
ATOM 4296 C CA . THR B 1 240 ? -3.328 16.031 -3.678 1 77.38 240 THR B CA 1
ATOM 4297 C C . THR B 1 240 ? -3.258 14.609 -3.102 1 77.38 240 THR B C 1
ATOM 4299 O O . THR B 1 240 ? -2.354 13.844 -3.438 1 77.38 240 THR B O 1
ATOM 4302 N N . VAL B 1 241 ? -4.191 14.336 -2.314 1 84.25 241 VAL B N 1
ATOM 4303 C CA . VAL B 1 241 ? -4.203 13.023 -1.676 1 84.25 241 VAL B CA 1
ATOM 4304 C C . VAL B 1 241 ? -4.398 11.938 -2.73 1 84.25 241 VAL B C 1
ATOM 4306 O O . VAL B 1 241 ? -3.773 10.875 -2.664 1 84.25 241 VAL B O 1
ATOM 4309 N N . VAL B 1 242 ? -5.234 12.203 -3.658 1 85.12 242 VAL B N 1
ATOM 4310 C CA . VAL B 1 242 ? -5.484 11.242 -4.723 1 85.12 242 VAL B CA 1
ATOM 4311 C C . VAL B 1 242 ? -4.207 11.016 -5.527 1 85.12 242 VAL B C 1
ATOM 4313 O O . VAL B 1 242 ? -3.855 9.875 -5.844 1 85.12 242 VAL B O 1
ATOM 4316 N N . ALA B 1 243 ? -3.523 12.039 -5.828 1 78.56 243 ALA B N 1
ATOM 4317 C CA . ALA B 1 243 ? -2.279 11.922 -6.582 1 78.56 243 ALA B CA 1
ATOM 4318 C C . ALA B 1 243 ? -1.239 11.117 -5.812 1 78.56 243 ALA B C 1
ATOM 4320 O O . ALA B 1 243 ? -0.49 10.336 -6.398 1 78.56 243 ALA B O 1
ATOM 4321 N N . LEU B 1 244 ? -1.259 11.281 -4.547 1 75.69 244 LEU B N 1
ATOM 4322 C CA . LEU B 1 244 ? -0.272 10.617 -3.705 1 75.69 244 LEU B CA 1
ATOM 4323 C C . LEU B 1 244 ? -0.623 9.141 -3.525 1 75.69 244 LEU B C 1
ATOM 4325 O O . LEU B 1 244 ? 0.247 8.32 -3.215 1 75.69 244 LEU B O 1
ATOM 4329 N N . THR B 1 245 ? -1.888 8.805 -3.746 1 82.62 245 THR B N 1
ATOM 4330 C CA . THR B 1 245 ? -2.316 7.438 -3.461 1 82.62 245 THR B CA 1
ATOM 4331 C C . THR B 1 245 ? -2.248 6.578 -4.719 1 82.62 245 THR B C 1
ATOM 4333 O O . THR B 1 245 ? -2.508 5.375 -4.668 1 82.62 245 THR B O 1
ATOM 4336 N N . VAL B 1 246 ? -1.854 7.133 -5.809 1 80.56 246 VAL B N 1
ATOM 4337 C CA . VAL B 1 246 ? -1.798 6.398 -7.066 1 80.56 246 VAL B CA 1
ATOM 4338 C C . VAL B 1 246 ? -0.811 5.238 -6.945 1 80.56 246 VAL B C 1
ATOM 4340 O O . VAL B 1 246 ? -1.094 4.125 -7.395 1 80.56 246 VAL B O 1
ATOM 4343 N N . GLY B 1 247 ? 0.369 5.52 -6.453 1 76.19 247 GLY B N 1
ATOM 4344 C CA . GLY B 1 247 ? 1.344 4.461 -6.246 1 76.19 247 GLY B CA 1
ATOM 4345 C C . GLY B 1 247 ? 0.811 3.316 -5.406 1 76.19 247 GLY B C 1
ATOM 4346 O O . GLY B 1 247 ? 1.06 2.148 -5.711 1 76.19 247 GLY B O 1
ATOM 4347 N N . GLU B 1 248 ? 0.118 3.676 -4.418 1 78.31 248 GLU B N 1
ATOM 4348 C CA . GLU B 1 248 ? -0.497 2.678 -3.551 1 78.31 248 GLU B CA 1
ATOM 4349 C C . GLU B 1 248 ? -1.548 1.865 -4.301 1 78.31 248 GLU B C 1
ATOM 4351 O O . GLU B 1 248 ? -1.647 0.65 -4.121 1 78.31 248 GLU B O 1
ATOM 4356 N N . LEU B 1 249 ? -2.303 2.52 -5.121 1 86.75 249 LEU B N 1
ATOM 4357 C CA . LEU B 1 249 ? -3.334 1.844 -5.902 1 86.75 249 LEU B CA 1
ATOM 4358 C C . LEU B 1 249 ? -2.711 0.864 -6.891 1 86.75 249 LEU B C 1
ATOM 4360 O O . LEU B 1 249 ? -3.193 -0.261 -7.043 1 86.75 249 LEU B O 1
ATOM 4364 N N . LEU B 1 250 ? -1.698 1.314 -7.512 1 83.88 250 LEU B N 1
ATOM 4365 C CA . LEU B 1 250 ? -1.039 0.437 -8.477 1 83.88 250 LEU B CA 1
ATOM 4366 C C . LEU B 1 250 ? -0.396 -0.754 -7.773 1 83.88 250 LEU B C 1
ATOM 4368 O O . LEU B 1 250 ? -0.538 -1.895 -8.219 1 83.88 250 LEU B O 1
ATOM 4372 N N . GLY B 1 251 ? 0.335 -0.474 -6.738 1 81.44 251 GLY B N 1
ATOM 4373 C CA . GLY B 1 251 ? 0.898 -1.566 -5.961 1 81.44 251 GLY B CA 1
ATOM 4374 C C . GLY B 1 251 ? -0.155 -2.496 -5.387 1 81.44 251 GLY B C 1
ATOM 4375 O O . GLY B 1 251 ? 0.008 -3.717 -5.41 1 81.44 251 GLY B O 1
ATOM 4376 N N . GLY B 1 252 ? -1.196 -1.892 -4.875 1 86 252 GLY B N 1
ATOM 4377 C CA . GLY B 1 252 ? -2.297 -2.676 -4.336 1 86 252 GLY B CA 1
ATOM 4378 C C . GLY B 1 252 ? -3.006 -3.51 -5.383 1 86 252 GLY B C 1
ATOM 4379 O O . GLY B 1 252 ? -3.49 -4.605 -5.09 1 86 252 GLY B O 1
ATOM 4380 N N . ALA B 1 253 ? -3.051 -2.977 -6.566 1 89.62 253 ALA B N 1
ATOM 4381 C CA . ALA B 1 253 ? -3.709 -3.709 -7.645 1 89.62 253 ALA B CA 1
ATOM 4382 C C . ALA B 1 253 ? -3.012 -5.039 -7.906 1 89.62 253 ALA B C 1
ATOM 4384 O O . ALA B 1 253 ? -3.666 -6.043 -8.211 1 89.62 253 ALA B O 1
ATOM 4385 N N . LEU B 1 254 ? -1.758 -5.023 -7.805 1 84.62 254 LEU B N 1
ATOM 4386 C CA . LEU B 1 254 ? -1.021 -6.262 -8.039 1 84.62 254 LEU B CA 1
ATOM 4387 C C . LEU B 1 254 ? -1.403 -7.324 -7.016 1 84.62 254 LEU B C 1
ATOM 4389 O O . LEU B 1 254 ? -1.574 -8.492 -7.363 1 84.62 254 LEU B O 1
ATOM 4393 N N . ILE B 1 255 ? -1.628 -6.93 -5.832 1 83.62 255 ILE B N 1
ATOM 4394 C CA . ILE B 1 255 ? -1.995 -7.844 -4.758 1 83.62 255 ILE B CA 1
ATOM 4395 C C . ILE B 1 255 ? -3.418 -8.352 -4.977 1 83.62 255 ILE B C 1
ATOM 4397 O O . ILE B 1 255 ? -3.686 -9.547 -4.84 1 83.62 255 ILE B O 1
ATOM 4401 N N . ILE B 1 256 ? -4.211 -7.422 -5.258 1 89.88 256 ILE B N 1
ATOM 4402 C CA . ILE B 1 256 ? -5.621 -7.758 -5.406 1 89.88 256 ILE B CA 1
ATOM 4403 C C . ILE B 1 256 ? -5.812 -8.656 -6.625 1 89.88 256 ILE B C 1
ATOM 4405 O O . ILE B 1 256 ? -6.656 -9.555 -6.613 1 89.88 256 ILE B O 1
ATOM 4409 N N . GLU B 1 257 ? -5.016 -8.469 -7.664 1 88.56 257 GLU B N 1
ATOM 4410 C CA . GLU B 1 257 ? -5.055 -9.359 -8.82 1 88.56 257 GLU B CA 1
ATOM 4411 C C . GLU B 1 257 ? -4.719 -10.797 -8.422 1 88.56 257 GLU B C 1
ATOM 4413 O O . GLU B 1 257 ? -5.359 -11.742 -8.891 1 88.56 257 GLU B O 1
ATOM 4418 N N . THR B 1 258 ? -3.789 -10.914 -7.602 1 80.69 258 THR B N 1
ATOM 4419 C CA . THR B 1 258 ? -3.354 -12.234 -7.168 1 80.69 258 THR B CA 1
ATOM 4420 C C . THR B 1 258 ? -4.426 -12.906 -6.312 1 80.69 258 THR B C 1
ATOM 4422 O O . THR B 1 258 ? -4.711 -14.094 -6.48 1 80.69 258 THR B O 1
ATOM 4425 N N . ILE B 1 259 ? -5.047 -12.156 -5.461 1 83.31 259 ILE B N 1
ATOM 4426 C CA . ILE B 1 259 ? -6.016 -12.695 -4.512 1 83.31 259 ILE B CA 1
ATOM 4427 C C . ILE B 1 259 ? -7.316 -13.031 -5.238 1 83.31 259 ILE B C 1
ATOM 4429 O O . ILE B 1 259 ? -7.984 -14.016 -4.906 1 83.31 259 ILE B O 1
ATOM 4433 N N . PHE B 1 260 ? -7.602 -12.273 -6.234 1 87.94 260 PHE B N 1
ATOM 4434 C CA . PHE B 1 260 ? -8.852 -12.469 -6.957 1 87.94 260 PHE B CA 1
ATOM 4435 C C . PHE B 1 260 ? -8.633 -13.305 -8.211 1 87.94 260 PHE B C 1
ATOM 4437 O O . PHE B 1 260 ? -9.562 -13.539 -8.984 1 87.94 260 PHE B O 1
ATOM 4444 N N . GLY B 1 261 ? -7.41 -13.727 -8.445 1 82.69 261 GLY B N 1
ATOM 4445 C CA . GLY B 1 261 ? -7.109 -14.555 -9.602 1 82.69 261 GLY B CA 1
ATOM 4446 C C . GLY B 1 261 ? -7.289 -13.828 -10.914 1 82.69 261 GLY B C 1
ATOM 4447 O O . GLY B 1 261 ? -7.633 -14.438 -11.93 1 82.69 261 GLY B O 1
ATOM 4448 N N . ARG B 1 262 ? -7.082 -12.57 -10.867 1 85.44 262 ARG B N 1
ATOM 4449 C CA . ARG B 1 262 ? -7.211 -11.75 -12.062 1 85.44 262 ARG B CA 1
ATOM 4450 C C . ARG B 1 262 ? -5.895 -11.68 -12.828 1 85.44 262 ARG B C 1
ATOM 4452 O O . ARG B 1 262 ? -4.828 -11.547 -12.219 1 85.44 262 ARG B O 1
ATOM 4459 N N . THR B 1 263 ? -6.074 -11.812 -14.125 1 88.38 263 THR B N 1
ATOM 4460 C CA . THR B 1 263 ? -4.883 -11.648 -14.953 1 88.38 263 THR B CA 1
ATOM 4461 C C . THR B 1 263 ? -4.613 -10.172 -15.227 1 88.38 263 THR B C 1
ATOM 4463 O O . THR B 1 263 ? -5.5 -9.445 -15.68 1 88.38 263 THR B O 1
ATOM 4466 N N . GLY B 1 264 ? -3.467 -9.719 -14.898 1 91.38 264 GLY B N 1
ATOM 4467 C CA . GLY B 1 264 ? -3.029 -8.352 -15.109 1 91.38 264 GLY B CA 1
ATOM 4468 C C . GLY B 1 264 ? -1.521 -8.195 -15.062 1 91.38 264 GLY B C 1
ATOM 4469 O O . GLY B 1 264 ? -0.783 -9.109 -15.422 1 91.38 264 GLY B O 1
ATOM 4470 N N . VAL B 1 265 ? -1.086 -7.051 -14.758 1 90.75 265 VAL B N 1
ATOM 4471 C CA . VAL B 1 265 ? 0.342 -6.754 -14.703 1 90.75 265 VAL B CA 1
ATOM 4472 C C . VAL B 1 265 ? 1.009 -7.621 -13.633 1 90.75 265 VAL B C 1
ATOM 4474 O O . VAL B 1 265 ? 2.154 -8.047 -13.797 1 90.75 265 VAL B O 1
ATOM 4477 N N . GLY B 1 266 ? 0.249 -7.895 -12.594 1 85.88 266 GLY B N 1
ATOM 4478 C CA . GLY B 1 266 ? 0.784 -8.711 -11.523 1 85.88 266 GLY B CA 1
ATOM 4479 C C . GLY B 1 266 ? 1.205 -10.094 -11.984 1 85.88 266 GLY B C 1
ATOM 4480 O O . GLY B 1 266 ? 2.285 -10.57 -11.625 1 85.88 266 GLY B O 1
ATOM 4481 N N . SER B 1 267 ? 0.417 -10.781 -12.727 1 87.56 267 SER B N 1
ATOM 4482 C CA . SER B 1 267 ? 0.753 -12.117 -13.211 1 87.56 267 SER B CA 1
ATOM 4483 C C . SER B 1 267 ? 1.926 -12.078 -14.188 1 87.56 267 SER B C 1
ATOM 4485 O O . SER B 1 267 ? 2.748 -12.992 -14.219 1 87.56 267 SER B O 1
ATOM 4487 N N . LEU B 1 268 ? 1.967 -11.031 -14.984 1 89.75 268 LEU B N 1
ATOM 4488 C CA . LEU B 1 268 ? 3.092 -10.867 -15.898 1 89.75 268 LEU B CA 1
ATOM 4489 C C . LEU B 1 268 ? 4.395 -10.68 -15.133 1 89.75 268 LEU B C 1
ATOM 4491 O O . LEU B 1 268 ? 5.426 -11.242 -15.5 1 89.75 268 LEU B O 1
ATOM 4495 N N . VAL B 1 269 ? 4.348 -9.922 -14.117 1 87.31 269 VAL B N 1
ATOM 4496 C CA . VAL B 1 269 ? 5.523 -9.68 -13.281 1 87.31 269 VAL B CA 1
ATOM 4497 C C . VAL B 1 269 ? 5.969 -10.984 -12.633 1 87.31 269 VAL B C 1
ATOM 4499 O O . VAL B 1 269 ? 7.156 -11.32 -12.664 1 87.31 269 VAL B O 1
ATOM 4502 N N . GLN B 1 270 ? 5.051 -11.688 -12.078 1 82.5 270 GLN B N 1
ATOM 4503 C CA . GLN B 1 270 ? 5.379 -12.945 -11.414 1 82.5 270 GLN B CA 1
ATOM 4504 C C . GLN B 1 270 ? 6.055 -13.914 -12.375 1 82.5 270 GLN B C 1
ATOM 4506 O O . GLN B 1 270 ? 7.082 -14.508 -12.047 1 82.5 270 GLN B O 1
ATOM 4511 N N . ARG B 1 271 ? 5.512 -14.016 -13.492 1 84.56 271 ARG B N 1
ATOM 4512 C CA . ARG B 1 271 ? 6.082 -14.906 -14.492 1 84.56 271 ARG B CA 1
ATOM 4513 C C . ARG B 1 271 ? 7.453 -14.422 -14.945 1 84.56 271 ARG B C 1
ATOM 4515 O O . ARG B 1 271 ? 8.375 -15.227 -15.125 1 84.56 271 ARG B O 1
ATOM 4522 N N . SER B 1 272 ? 7.555 -13.172 -15.141 1 86.5 272 SER B N 1
ATOM 4523 C CA . SER B 1 272 ? 8.789 -12.609 -15.68 1 86.5 272 SER B CA 1
ATOM 4524 C C . SER B 1 272 ? 9.922 -12.688 -14.664 1 86.5 272 SER B C 1
ATOM 4526 O O . SER B 1 272 ? 11.086 -12.859 -15.031 1 86.5 272 SER B O 1
ATOM 4528 N N . VAL B 1 273 ? 9.617 -12.57 -13.422 1 81.12 273 VAL B N 1
ATOM 4529 C CA . VAL B 1 273 ? 10.625 -12.703 -12.383 1 81.12 273 VAL B CA 1
ATOM 4530 C C . VAL B 1 273 ? 11.094 -14.156 -12.297 1 81.12 273 VAL B C 1
ATOM 4532 O O . VAL B 1 273 ? 12.297 -14.422 -12.203 1 81.12 273 VAL B O 1
ATOM 4535 N N . SER B 1 274 ? 10.141 -15.039 -12.352 1 78.38 274 SER B N 1
ATOM 4536 C CA . SER B 1 274 ? 10.461 -16.469 -12.258 1 78.38 274 SER B CA 1
ATOM 4537 C C . SER B 1 274 ? 11.32 -16.906 -13.438 1 78.38 274 SER B C 1
ATOM 4539 O O . SER B 1 274 ? 12.148 -17.812 -13.305 1 78.38 274 SER B O 1
ATOM 4541 N N . THR B 1 275 ? 11.148 -16.234 -14.562 1 78.88 275 THR B N 1
ATOM 4542 C CA . THR B 1 275 ? 11.859 -16.656 -15.766 1 78.88 275 THR B CA 1
ATOM 4543 C C . THR B 1 275 ? 13 -15.688 -16.078 1 78.88 275 THR B C 1
ATOM 4545 O O . THR B 1 275 ? 13.664 -15.82 -17.109 1 78.88 275 THR B O 1
ATOM 4548 N N . GLN B 1 276 ? 13.109 -14.711 -15.297 1 78.75 276 GLN B N 1
ATOM 4549 C CA . GLN B 1 276 ? 14.164 -13.711 -15.438 1 78.75 276 GLN B CA 1
ATOM 4550 C C . GLN B 1 276 ? 14.094 -13.031 -16.797 1 78.75 276 GLN B C 1
ATOM 4552 O O . GLN B 1 276 ? 15.102 -12.922 -17.5 1 78.75 276 GLN B O 1
ATOM 4557 N N . ASP B 1 277 ? 12.906 -12.711 -17.188 1 81.56 277 ASP B N 1
ATOM 4558 C CA . ASP B 1 277 ? 12.656 -12 -18.453 1 81.56 277 ASP B CA 1
ATOM 4559 C C . ASP B 1 277 ? 12.914 -10.508 -18.297 1 81.56 277 ASP B C 1
ATOM 4561 O O . ASP B 1 277 ? 11.977 -9.727 -18.109 1 81.56 277 ASP B O 1
ATOM 4565 N N . LEU B 1 278 ? 14.109 -10.078 -18.516 1 78.62 278 LEU B N 1
ATOM 4566 C CA . LEU B 1 278 ? 14.586 -8.742 -18.172 1 78.62 278 LEU B CA 1
ATOM 4567 C C . LEU B 1 278 ? 13.898 -7.68 -19.016 1 78.62 278 LEU B C 1
ATOM 4569 O O . LEU B 1 278 ? 13.469 -6.648 -18.5 1 78.62 278 LEU B O 1
ATOM 4573 N N . PRO B 1 279 ? 13.75 -7.941 -20.281 1 81.06 279 PRO B N 1
ATOM 4574 C CA . PRO B 1 279 ? 13.078 -6.906 -21.078 1 81.06 279 PRO B CA 1
ATOM 4575 C C . PRO B 1 279 ? 11.656 -6.633 -20.594 1 81.06 279 PRO B C 1
ATOM 4577 O O . PRO B 1 279 ? 11.219 -5.477 -20.594 1 81.06 279 PRO B O 1
ATOM 4580 N N . VAL B 1 280 ? 10.977 -7.652 -20.219 1 85.75 280 VAL B N 1
ATOM 4581 C CA . VAL B 1 280 ? 9.609 -7.473 -19.75 1 85.75 280 VAL B CA 1
ATOM 4582 C C . VAL B 1 280 ? 9.609 -6.727 -18.422 1 85.75 280 VAL B C 1
ATOM 4584 O O . VAL B 1 280 ? 8.805 -5.816 -18.203 1 85.75 280 VAL B O 1
ATOM 4587 N N . LEU B 1 281 ? 10.523 -7.07 -17.562 1 82.69 281 LEU B N 1
ATOM 4588 C CA . LEU B 1 281 ? 10.602 -6.418 -16.25 1 82.69 281 LEU B CA 1
ATOM 4589 C C . LEU B 1 281 ? 10.953 -4.941 -16.406 1 82.69 281 LEU B C 1
ATOM 4591 O O . LEU B 1 281 ? 10.406 -4.09 -15.711 1 82.69 281 LEU B O 1
ATOM 4595 N N . GLN B 1 282 ? 11.797 -4.699 -17.312 1 79.06 282 GLN B N 1
ATOM 4596 C CA . GLN B 1 282 ? 12.164 -3.312 -17.578 1 79.06 282 GLN B CA 1
ATOM 4597 C C . GLN B 1 282 ? 10.969 -2.518 -18.109 1 79.06 282 GLN B C 1
ATOM 4599 O O . GLN B 1 282 ? 10.789 -1.353 -17.75 1 79.06 282 GLN B O 1
ATOM 4604 N N . ALA B 1 283 ? 10.281 -3.141 -18.906 1 84.38 283 ALA B N 1
ATOM 4605 C CA . ALA B 1 283 ? 9.102 -2.486 -19.469 1 84.38 283 ALA B CA 1
ATOM 4606 C C . ALA B 1 283 ? 8.07 -2.191 -18.375 1 84.38 283 ALA B C 1
ATOM 4608 O O . ALA B 1 283 ? 7.461 -1.118 -18.375 1 84.38 283 ALA B O 1
ATOM 4609 N N . VAL B 1 284 ? 7.898 -3.111 -17.5 1 86.62 284 VAL B N 1
ATOM 4610 C CA . VAL B 1 284 ? 6.91 -2.949 -16.438 1 86.62 284 VAL B CA 1
ATOM 4611 C C . VAL B 1 284 ? 7.328 -1.803 -15.516 1 86.62 284 VAL B C 1
ATOM 4613 O O . VAL B 1 284 ? 6.5 -0.973 -15.133 1 86.62 284 VAL B O 1
ATOM 4616 N N . VAL B 1 285 ? 8.539 -1.726 -15.148 1 82.19 285 VAL B N 1
ATOM 4617 C CA . VAL B 1 285 ? 9.055 -0.67 -14.281 1 82.19 285 VAL B CA 1
ATOM 4618 C C . VAL B 1 285 ? 8.891 0.686 -14.969 1 82.19 285 VAL B C 1
ATOM 4620 O O . VAL B 1 285 ? 8.438 1.65 -14.352 1 82.19 285 VAL B O 1
ATOM 4623 N N . SER B 1 286 ? 9.258 0.696 -16.203 1 79.94 286 SER B N 1
ATOM 4624 C CA . SER B 1 286 ? 9.148 1.938 -16.969 1 79.94 286 SER B CA 1
ATOM 4625 C C . SER B 1 286 ? 7.695 2.391 -17.062 1 79.94 286 SER B C 1
ATOM 4627 O O . SER B 1 286 ? 7.398 3.582 -16.938 1 79.94 286 SER B O 1
ATOM 4629 N N . LEU B 1 287 ? 6.859 1.47 -17.281 1 81.81 287 LEU B N 1
ATOM 4630 C CA . LEU B 1 287 ? 5.445 1.799 -17.406 1 81.81 287 LEU B CA 1
ATOM 4631 C C . LEU B 1 287 ? 4.883 2.305 -16.078 1 81.81 287 LEU B C 1
ATOM 4633 O O . LEU B 1 287 ? 4.035 3.203 -16.062 1 81.81 287 LEU B O 1
ATOM 4637 N N . ALA B 1 288 ? 5.281 1.653 -15.023 1 82.81 288 ALA B N 1
ATOM 4638 C CA . ALA B 1 288 ? 4.852 2.125 -13.703 1 82.81 288 ALA B CA 1
ATOM 4639 C C . ALA B 1 288 ? 5.266 3.574 -13.477 1 82.81 288 ALA B C 1
ATOM 4641 O O . ALA B 1 288 ? 4.488 4.375 -12.961 1 82.81 288 ALA B O 1
ATOM 4642 N N . ALA B 1 289 ? 6.457 3.904 -13.898 1 77.69 289 ALA B N 1
ATOM 4643 C CA . ALA B 1 289 ? 6.961 5.27 -13.781 1 77.69 289 ALA B CA 1
ATOM 4644 C C . ALA B 1 289 ? 6.133 6.234 -14.633 1 77.69 289 ALA B C 1
ATOM 4646 O O . ALA B 1 289 ? 5.82 7.344 -14.195 1 77.69 289 ALA B O 1
ATOM 4647 N N . VAL B 1 290 ? 5.809 5.797 -15.766 1 80.25 290 VAL B N 1
ATOM 4648 C CA . VAL B 1 290 ? 5.031 6.629 -16.672 1 80.25 290 VAL B CA 1
ATOM 4649 C C . VAL B 1 290 ? 3.652 6.898 -16.078 1 80.25 290 VAL B C 1
ATOM 4651 O O . VAL B 1 290 ? 3.178 8.039 -16.078 1 80.25 290 VAL B O 1
ATOM 4654 N N . VAL B 1 291 ? 3.035 5.887 -15.57 1 80.12 291 VAL B N 1
ATOM 4655 C CA . VAL B 1 291 ? 1.705 6.035 -14.992 1 80.12 291 VAL B CA 1
ATOM 4656 C C . VAL B 1 291 ? 1.766 6.992 -13.797 1 80.12 291 VAL B C 1
ATOM 4658 O O . VAL B 1 291 ? 0.915 7.871 -13.656 1 80.12 291 VAL B O 1
ATOM 4661 N N . PHE B 1 292 ? 2.676 6.824 -13.055 1 74.88 292 PHE B N 1
ATOM 4662 C CA . PHE B 1 292 ? 2.85 7.68 -11.891 1 74.88 292 PHE B CA 1
ATOM 4663 C C . PHE B 1 292 ? 3.021 9.141 -12.305 1 74.88 292 PHE B C 1
ATOM 4665 O O . PHE B 1 292 ? 2.391 10.031 -11.734 1 74.88 292 PHE B O 1
ATOM 4672 N N . VAL B 1 293 ? 3.861 9.367 -13.219 1 75.38 293 VAL B N 1
ATOM 4673 C CA . VAL B 1 293 ? 4.16 10.719 -13.688 1 75.38 293 VAL B CA 1
ATOM 4674 C C . VAL B 1 293 ? 2.916 11.328 -14.328 1 75.38 293 VAL B C 1
ATOM 4676 O O . VAL B 1 293 ? 2.613 12.508 -14.117 1 75.38 293 VAL B O 1
ATOM 4679 N N . VAL B 1 294 ? 2.238 10.562 -15.07 1 78.06 294 VAL B N 1
ATOM 4680 C CA . VAL B 1 294 ? 1.054 11.055 -15.766 1 78.06 294 VAL B CA 1
ATOM 4681 C C . VAL B 1 294 ? -0.025 11.43 -14.75 1 78.06 294 VAL B C 1
ATOM 4683 O O . VAL B 1 294 ? -0.651 12.484 -14.859 1 78.06 294 VAL B O 1
ATOM 4686 N N . VAL B 1 295 ? -0.221 10.617 -13.758 1 75.06 295 VAL B N 1
ATOM 4687 C CA . VAL B 1 295 ? -1.253 10.875 -12.758 1 75.06 295 VAL B CA 1
ATOM 4688 C C . VAL B 1 295 ? -0.896 12.117 -11.945 1 75.06 295 VAL B C 1
ATOM 4690 O O . VAL B 1 295 ? -1.76 12.945 -11.656 1 75.06 295 VAL B O 1
ATOM 4693 N N . ASN B 1 296 ? 0.355 12.25 -11.617 1 72.94 296 ASN B N 1
ATOM 4694 C CA . ASN B 1 296 ? 0.786 13.438 -10.891 1 72.94 296 ASN B CA 1
ATOM 4695 C C . ASN B 1 296 ? 0.673 14.695 -11.742 1 72.94 296 ASN B C 1
ATOM 4697 O O . ASN B 1 296 ? 0.337 15.766 -11.234 1 72.94 296 ASN B O 1
ATOM 4701 N N . LEU B 1 297 ? 0.974 14.508 -12.977 1 77.06 297 LEU B N 1
ATOM 4702 C CA . LEU B 1 297 ? 0.831 15.633 -13.898 1 77.06 297 LEU B CA 1
ATOM 4703 C C . LEU B 1 297 ? -0.626 16.062 -14 1 77.06 297 LEU B C 1
ATOM 4705 O O . LEU B 1 297 ? -0.92 17.266 -14.016 1 77.06 297 LEU B O 1
ATOM 4709 N N . VAL B 1 298 ? -1.502 15.125 -14.07 1 77.56 298 VAL B N 1
ATOM 4710 C CA . VAL B 1 298 ? -2.928 15.43 -14.133 1 77.56 298 VAL B CA 1
ATOM 4711 C C . VAL B 1 298 ? -3.355 16.156 -12.859 1 77.56 298 VAL B C 1
ATOM 4713 O O . VAL B 1 298 ? -4.074 17.156 -12.914 1 77.56 298 VAL B O 1
ATOM 4716 N N . ALA B 1 299 ? -2.91 15.656 -11.766 1 75.19 299 ALA B N 1
ATOM 4717 C CA . ALA B 1 299 ? -3.232 16.281 -10.484 1 75.19 299 ALA B CA 1
ATOM 4718 C C . ALA B 1 299 ? -2.717 17.719 -10.43 1 75.19 299 ALA B C 1
ATOM 4720 O O . ALA B 1 299 ? -3.416 18.609 -9.953 1 75.19 299 ALA B O 1
ATOM 4721 N N . ASP B 1 300 ? -1.531 17.953 -10.883 1 74.75 300 ASP B N 1
ATOM 4722 C CA . ASP B 1 300 ? -0.944 19.281 -10.898 1 74.75 300 ASP B CA 1
ATOM 4723 C C . ASP B 1 300 ? -1.731 20.219 -11.812 1 74.75 300 ASP B C 1
ATOM 4725 O O . ASP B 1 300 ? -1.882 21.406 -11.516 1 74.75 300 ASP B O 1
ATOM 4729 N N . LEU B 1 301 ? -2.145 19.656 -12.891 1 77.69 301 LEU B N 1
ATOM 4730 C CA . LEU B 1 301 ? -2.844 20.484 -13.867 1 77.69 301 LEU B CA 1
ATOM 4731 C C . LEU B 1 301 ? -4.27 20.781 -13.414 1 77.69 301 LEU B C 1
ATOM 4733 O O . LEU B 1 301 ? -4.844 21.797 -13.781 1 77.69 301 LEU B O 1
ATOM 4737 N N . VAL B 1 302 ? -4.871 19.891 -12.617 1 75.75 302 VAL B N 1
ATOM 4738 C CA . VAL B 1 302 ? -6.258 20.031 -12.188 1 75.75 302 VAL B CA 1
ATOM 4739 C C . VAL B 1 302 ? -6.328 20.938 -10.961 1 75.75 302 VAL B C 1
ATOM 4741 O O . VAL B 1 302 ? -7.285 21.703 -10.789 1 75.75 302 VAL B O 1
ATOM 4744 N N . TYR B 1 303 ? -5.293 20.906 -10.164 1 72.62 303 TYR B N 1
ATOM 4745 C CA . TYR B 1 303 ? -5.301 21.609 -8.883 1 72.62 303 TYR B CA 1
ATOM 4746 C C . TYR B 1 303 ? -5.574 23.094 -9.086 1 72.62 303 TYR B C 1
ATOM 4748 O O . TYR B 1 303 ? -6.465 23.656 -8.445 1 72.62 303 TYR B O 1
ATOM 4756 N N . PRO B 1 304 ? -4.852 23.766 -10.023 1 68.12 304 PRO B N 1
ATOM 4757 C CA . PRO B 1 304 ? -5.086 25.203 -10.195 1 68.12 304 PRO B CA 1
ATOM 4758 C C . PRO B 1 304 ? -6.469 25.516 -10.766 1 68.12 304 PRO B C 1
ATOM 4760 O O . PRO B 1 304 ? -6.98 26.625 -10.602 1 68.12 304 PRO B O 1
ATOM 4763 N N . LEU B 1 305 ? -7.008 24.594 -11.453 1 68.38 305 LEU B N 1
ATOM 4764 C CA . LEU B 1 305 ? -8.336 24.797 -12.016 1 68.38 305 LEU B CA 1
ATOM 4765 C C . LEU B 1 305 ? -9.398 24.781 -10.922 1 68.38 305 LEU B C 1
ATOM 4767 O O . LEU B 1 305 ? -10.477 25.359 -11.086 1 68.38 305 LEU B O 1
ATOM 4771 N N . LEU B 1 306 ? -9.117 24.109 -9.867 1 69.62 306 LEU B N 1
ATOM 4772 C CA . LEU B 1 306 ? -10.062 24 -8.758 1 69.62 306 LEU B CA 1
ATOM 4773 C C . LEU B 1 306 ? -9.867 25.141 -7.762 1 69.62 306 LEU B C 1
ATOM 4775 O O . LEU B 1 306 ? -10.836 25.594 -7.137 1 69.62 306 LEU B O 1
ATOM 4779 N N . ASP B 1 307 ? -8.711 25.453 -7.406 1 61.81 307 ASP B N 1
ATOM 4780 C CA . ASP B 1 307 ? -8.445 26.594 -6.531 1 61.81 307 ASP B CA 1
ATOM 4781 C C . ASP B 1 307 ? -7.621 27.656 -7.246 1 61.81 307 ASP B C 1
ATOM 4783 O O . ASP B 1 307 ? -6.398 27.547 -7.34 1 61.81 307 ASP B O 1
ATOM 4787 N N . PRO B 1 308 ? -8.32 28.609 -7.812 1 57.06 308 PRO B N 1
ATOM 4788 C CA . PRO B 1 308 ? -7.637 29.672 -8.555 1 57.06 308 PRO B CA 1
ATOM 4789 C C . PRO B 1 308 ? -6.668 30.469 -7.684 1 57.06 308 PRO B C 1
ATOM 4791 O O . PRO B 1 308 ? -5.812 31.188 -8.203 1 57.06 308 PRO B O 1
ATOM 4794 N N . ARG B 1 309 ? -6.871 30.359 -6.305 1 54.28 309 ARG B N 1
ATOM 4795 C CA . ARG B 1 309 ? -6 31.141 -5.438 1 54.28 309 ARG B CA 1
ATOM 4796 C C . ARG B 1 309 ? -4.586 30.562 -5.414 1 54.28 309 ARG B C 1
ATOM 4798 O O . ARG B 1 309 ? -3.66 31.203 -4.91 1 54.28 309 ARG B O 1
ATOM 4805 N N . VAL B 1 310 ? -4.555 29.359 -5.668 1 54.31 310 VAL B N 1
ATOM 4806 C CA . VAL B 1 310 ? -3.215 28.781 -5.672 1 54.31 310 VAL B CA 1
ATOM 4807 C C . VAL B 1 310 ? -2.361 29.453 -6.742 1 54.31 310 VAL B C 1
ATOM 4809 O O . VAL B 1 310 ? -2.67 29.375 -7.934 1 54.31 310 VAL B O 1
ATOM 4812 N N . ARG B 1 311 ? -1.897 30.625 -6.34 1 48.5 311 ARG B N 1
ATOM 4813 C CA . ARG B 1 311 ? -1.024 31.453 -7.16 1 48.5 311 ARG B CA 1
ATOM 4814 C C . ARG B 1 311 ? 0.035 30.609 -7.867 1 48.5 311 ARG B C 1
ATOM 4816 O O . ARG B 1 311 ? 0.701 29.797 -7.238 1 48.5 311 ARG B O 1
ATOM 4823 N N . LEU B 1 312 ? -0.186 30.281 -9.148 1 51.34 312 LEU B N 1
ATOM 4824 C CA . LEU B 1 312 ? 0.843 29.766 -10.031 1 51.34 312 LEU B CA 1
ATOM 4825 C C . LEU B 1 312 ? 2.213 30.328 -9.68 1 51.34 312 LEU B C 1
ATOM 4827 O O . LEU B 1 312 ? 2.398 31.547 -9.656 1 51.34 312 LEU B O 1
ATOM 4831 N N . GLU B 1 313 ? 2.664 29.969 -8.461 1 44.78 313 GLU B N 1
ATOM 4832 C CA . GLU B 1 313 ? 3.949 30.531 -8.055 1 44.78 313 GLU B CA 1
ATOM 4833 C C . GLU B 1 313 ? 4.797 30.891 -9.273 1 44.78 313 GLU B C 1
ATOM 4835 O O . GLU B 1 313 ? 5.398 30.016 -9.898 1 44.78 313 GLU B O 1
ATOM 4840 N N . GLN B 1 314 ? 4.309 31.656 -10.125 1 39.75 314 GLN B N 1
ATOM 4841 C CA . GLN B 1 314 ? 5.297 32.312 -10.969 1 39.75 314 GLN B CA 1
ATOM 4842 C C . GLN B 1 314 ? 6.391 32.969 -10.125 1 39.75 314 GLN B C 1
ATOM 4844 O O . GLN B 1 314 ? 6.113 33.531 -9.07 1 39.75 314 GLN B O 1
ATOM 4849 N N . PRO B 1 315 ? 7.648 32.531 -10.109 1 39.34 315 PRO B N 1
ATOM 4850 C CA . PRO B 1 315 ? 8.688 33.406 -9.57 1 39.34 315 PRO B CA 1
ATOM 4851 C C . PRO B 1 315 ? 8.383 34.875 -9.781 1 39.34 315 PRO B C 1
ATOM 4853 O O . PRO B 1 315 ? 8.18 35.312 -10.922 1 39.34 315 PRO B O 1
ATOM 4856 N N . ASP B 1 316 ? 7.52 35.469 -9.102 1 35.09 316 ASP B N 1
ATOM 4857 C CA . ASP B 1 316 ? 7.52 36.938 -9.273 1 35.09 316 ASP B CA 1
ATOM 4858 C C . ASP B 1 316 ? 8.93 37.5 -9.133 1 35.09 316 ASP B C 1
ATOM 4860 O O . ASP B 1 316 ? 9.562 37.344 -8.086 1 35.09 316 ASP B O 1
ATOM 4864 N N . PRO B 1 317 ? 9.664 37.812 -10.141 1 37.62 317 PRO B N 1
ATOM 4865 C CA . PRO B 1 317 ? 10.953 38.5 -10.102 1 37.62 317 PRO B CA 1
ATOM 4866 C C . PRO B 1 317 ? 10.984 39.656 -9.086 1 37.62 317 PRO B C 1
ATOM 4868 O O . PRO B 1 317 ? 12.039 39.938 -8.523 1 37.62 317 PRO B O 1
ATOM 4871 N N . GLU B 1 318 ? 9.969 40.5 -8.969 1 35.78 318 GLU B N 1
ATOM 4872 C CA . GLU B 1 318 ? 10.039 41.781 -8.297 1 35.78 318 GLU B CA 1
ATOM 4873 C C . GLU B 1 318 ? 10.016 41.625 -6.781 1 35.78 318 GLU B C 1
ATOM 4875 O O . GLU B 1 318 ? 10.281 42.594 -6.047 1 35.78 318 GLU B O 1
ATOM 4880 N N . ARG B 1 319 ? 9.453 40.688 -6.168 1 39.59 319 ARG B N 1
ATOM 4881 C CA . ARG B 1 319 ? 9.414 40.719 -4.707 1 39.59 319 ARG B CA 1
ATOM 4882 C C . ARG B 1 319 ? 10.758 40.312 -4.121 1 39.59 319 ARG B C 1
ATOM 4884 O O . ARG B 1 319 ? 10.906 40.188 -2.9 1 39.59 319 ARG B O 1
ATOM 4891 N N . GLN B 1 320 ? 11.766 39.844 -4.848 1 37.62 320 GLN B N 1
ATOM 4892 C CA . GLN B 1 320 ? 13.102 39.844 -4.262 1 37.62 320 GLN B CA 1
ATOM 4893 C C . GLN B 1 320 ? 13.516 41.25 -3.838 1 37.62 320 GLN B C 1
ATOM 4895 O O . GLN B 1 320 ? 14.555 41.438 -3.199 1 37.62 320 GLN B O 1
ATOM 4900 N N . VAL B 1 321 ? 12.961 42.375 -4.43 1 35.16 321 VAL B N 1
ATOM 4901 C CA . VAL B 1 321 ? 13.609 43.688 -4.23 1 35.16 321 VAL B CA 1
ATOM 4902 C C . VAL B 1 321 ? 13.25 44.219 -2.854 1 35.16 321 VAL B C 1
ATOM 4904 O O . VAL B 1 321 ? 14.016 45 -2.26 1 35.16 321 VAL B O 1
ATOM 4907 N N . SER B 1 322 ? 11.961 44.156 -2.328 1 33.12 322 SER B N 1
ATOM 4908 C CA . SER B 1 322 ? 11.711 45.156 -1.284 1 33.12 322 SER B CA 1
ATOM 4909 C C . SER B 1 322 ? 12.188 44.656 0.076 1 33.12 322 SER B C 1
ATOM 4911 O O . SER B 1 322 ? 12.055 45.344 1.081 1 33.12 322 SER B O 1
ATOM 4913 N N . VAL B 1 323 ? 12.273 43.344 0.223 1 35.09 323 VAL B N 1
ATOM 4914 C CA . VAL B 1 323 ? 12.797 43.062 1.56 1 35.09 323 VAL B CA 1
ATOM 4915 C C . VAL B 1 323 ? 14.32 43.219 1.563 1 35.09 323 VAL B C 1
ATOM 4917 O O . VAL B 1 323 ? 15.047 42.219 1.55 1 35.09 323 VAL B O 1
ATOM 4920 N N . ALA B 1 324 ? 14.898 44.094 0.703 1 27.53 324 ALA B N 1
ATOM 4921 C CA . ALA B 1 324 ? 16.156 44.688 1.144 1 27.53 324 ALA B CA 1
ATOM 4922 C C . ALA B 1 324 ? 15.914 45.906 2.055 1 27.53 324 ALA B C 1
ATOM 4924 O O . ALA B 1 324 ? 15.008 46.688 1.81 1 27.53 324 ALA B O 1
#

Sequence (648 aa):
MNASYLRFAGRRLLQAVVVVLLAYVFTFVVISVLPGDPVTNTLRNPENGFTEEEIARIVAYYGLDQPVAVQLWQSLSHFVVGDLGVSLRSNLPVTRLIAEVVPSTLALAASALAMALVLAFAIAYGTQHLPRRYGQGVLRAFPSLFLSVPAFVVGLLLIQVFAFQLGLFRVIEPDSAWATFFAAVALGIPVSAQVAEVLITGLDHESRQEYAAVARSRGLGQTRLFAKHLLKPSSLPVVTVVALTVGELLGGALIIETIFGRTGVGSLVQRSVSTQDLPVLQAVVSLAAVVFVVVNLVADLVYPLLDPRVRLEQPDPERQVSVAMNASYLRFAGRRLLQAVVVVLLAYVFTFVVISVLPGDPVTNTLRNPENGFTEEEIARIVAYYGLDQPVAVQLWQSLSHFVVGDLGVSLRSNLPVTRLIAEVVPSTLALAASALAMALVLAFAIAYGTQHLPRRYGQGVLRAFPSLFLSVPAFVVGLLLIQVFAFQLGLFRVIEPDSAWATFFAAVALGIPVSAQVAEVLITGLDHESRQEYAAVARSRGLGQTRLFAKHLLKPSSLPVVTVVALTVGELLGGALIIETIFGRTGVGSLVQRSVSTQDLPVLQAVVSLAAVVFVVVNLVADLVYPLLDPRVRLEQPDPERQVSVA

Radius of gyration: 27.12 Å; Cα contacts (8 Å, |Δi|>4): 829; chains: 2; bounding box: 62×84×72 Å

Secondary structure (DSSP, 8-state):
-HHHHHHHHHHHHHHHHHHHHHHHHHHHHHHHSSSS-HHHHHHH-GGGT--HHHHHHHHHHHTTTS-HHHHHHHHHHHHHTT---B-TTT-SBHHHHHHHHHHHHHHHHHHHHHHHHHHHHHHHHHHHHS-IIIIIHHHHHHHHHHSSS-HHHHHHHHIIIIIIIS-S--TT-TTSHHHHHHHHHHHHHHHHHHHHHHHHHHHHHHHTSHHHHHHHHTT--HHHHIIIIIHHHHHHHHHHHHHHHHHHHHHHHHHHHHHTT--SHHHHHHHHHHTT-HHHHHHHHHHHHHHHHHHHHHHHHHHHHH-TTS------SGGGTS--/-HHHHHHHHHHHHHHHHHHHHHHHHHHHHHHHSSSS-HHHHHHH-GGGT--HHHHHHHHHHHTTTS-HHHHHHHHHHHHHTT---B-TTT-SBHHHHHHHHHHHHHHHHHHHHHHHHHHHHHHHHHHHHS-IIIIIHHHHHHHHHHSSS-HHHHHHHHIIIIIIIS-S--TT-TTSHHHHHHHHHHHHHHHHHHHHHHHHHHHHHHHTSHHHHHHHHTT--HHHHIIIIIHHHHHHHHHHHHHHHHHHHHHHHHHHHHHHT--SHHHHHHHHHHTT-HHHHHHHHHHHHHHHHHHHHHHHHHHHHH-TTS------GGGGTS--

InterPro domains:
  IPR000515 ABC transporter type 1, transmembrane domain MetI-like [PF00528] (122-311)
  IPR000515 ABC transporter type 1, transmembrane domain MetI-like [PS50928] (102-303)
  IPR000515 ABC transporter type 1, transmembrane domain MetI-like [cd06261] (132-261)
  IPR035906 MetI-like superfamily [G3DSA:1.10.3720.10] (86-313)
  IPR035906 MetI-like superfamily [SSF161098] (99-299)
  IPR045621 ABC transporter type 1, GsiC-like, N-terminal domain [PF19300] (6-108)

pLDDT: mean 79.5, std 13.26, range [27.53, 96.44]

Solvent-accessible surface area (backbone atoms only — not comparable to full-atom values): 33072 Å² total; per-residue (Å²): 113,67,65,62,44,47,53,49,49,50,52,47,49,50,48,39,52,49,49,41,49,47,51,44,46,49,54,44,45,52,50,56,70,43,70,62,60,35,64,56,50,52,43,64,32,70,89,60,64,54,48,70,69,53,40,51,49,50,36,60,70,53,31,68,85,46,59,60,70,58,26,49,50,50,50,49,54,31,47,76,74,63,47,49,52,54,26,72,79,78,68,41,51,28,51,58,60,45,64,69,16,45,60,50,41,49,50,43,39,51,47,8,50,52,46,13,49,53,50,15,48,51,39,34,50,43,47,74,70,40,58,68,88,81,41,20,56,60,46,64,40,42,24,74,65,30,50,39,44,31,41,60,50,47,33,51,52,47,41,50,30,39,26,56,31,58,55,70,34,50,54,85,44,32,83,37,69,58,37,45,49,50,48,13,47,19,56,7,46,32,54,11,14,54,45,21,45,51,34,38,53,30,36,58,55,46,59,68,33,68,68,42,52,51,42,47,74,72,63,50,49,68,69,56,41,38,68,72,63,31,42,63,72,20,43,55,63,42,48,55,51,51,41,49,41,45,21,53,39,55,47,46,43,34,47,47,24,58,67,38,52,32,76,20,52,39,52,52,49,46,51,27,55,77,65,63,21,56,43,45,50,51,46,50,44,48,47,53,44,45,52,49,38,51,47,41,45,49,36,61,62,46,47,46,75,72,39,72,75,57,62,74,77,58,82,63,77,66,70,71,58,67,83,104,112,66,67,61,45,47,52,48,49,49,51,48,48,50,50,36,51,50,49,42,49,48,51,45,48,48,56,45,46,53,51,58,68,44,72,61,62,33,63,56,50,53,43,64,31,71,90,59,64,54,48,71,68,54,40,51,49,49,35,58,71,53,30,69,87,45,59,60,70,56,25,48,50,52,51,50,56,32,46,76,73,62,46,49,52,52,27,74,78,77,67,40,52,29,52,57,59,46,66,70,16,44,59,50,42,50,49,43,39,50,46,8,49,52,47,11,50,54,50,14,50,52,38,34,51,42,48,75,70,40,59,69,86,83,40,20,56,61,43,64,40,43,23,73,66,30,50,40,45,29,39,60,50,46,34,51,51,47,43,50,31,38,25,58,33,59,54,72,34,49,55,86,43,33,82,37,70,59,37,44,49,51,50,13,47,18,56,6,44,33,53,12,15,55,44,21,47,51,36,38,52,31,35,56,54,46,60,68,33,70,67,43,52,52,42,47,75,71,64,50,50,69,67,58,42,40,69,72,63,30,42,62,71,21,43,55,64,44,48,55,51,52,41,49,41,45,22,53,39,56,45,46,42,34,47,46,23,57,65,37,49,32,76,21,52,40,54,53,49,46,51,28,56,76,65,64,21,57,43,46,51,51,45,50,44,46,49,52,45,44,51,49,38,51,46,41,45,49,36,61,60,46,47,47,75,72,40,73,75,57,62,72,76,57,83,63,76,68,70,71,59,69,85,102